Protein AF-A0A146JY58-F1 (afdb_monomer_lite)

pLDDT: mean 79.22, std 16.83, range [38.28, 98.5]

Structure (mmCIF, N/CA/C/O backbone):
data_AF-A0A146JY58-F1
#
_entry.id   AF-A0A146JY58-F1
#
loop_
_atom_site.group_PDB
_atom_site.id
_atom_site.type_symbol
_atom_site.label_atom_id
_atom_site.label_alt_id
_atom_site.label_comp_id
_atom_site.label_asym_id
_atom_site.label_entity_id
_atom_site.label_seq_id
_atom_site.pdbx_PDB_ins_code
_atom_site.Cartn_x
_atom_site.Cartn_y
_atom_site.Cartn_z
_atom_site.occupancy
_atom_site.B_iso_or_equiv
_atom_site.auth_seq_id
_atom_site.auth_comp_id
_atom_site.auth_asym_id
_atom_site.auth_atom_id
_atom_site.pdbx_PDB_model_num
ATOM 1 N N . ASP A 1 1 ? -94.773 45.693 -13.827 1.00 44.44 1 ASP A N 1
ATOM 2 C CA . ASP A 1 1 ? -94.274 45.614 -12.441 1.00 44.44 1 ASP A CA 1
ATOM 3 C C . ASP A 1 1 ? -94.270 44.189 -11.919 1.00 44.44 1 ASP A C 1
ATOM 5 O O . ASP A 1 1 ? -95.182 43.793 -11.214 1.00 44.44 1 ASP A O 1
ATOM 9 N N . GLN A 1 2 ? -93.271 43.406 -12.327 1.00 44.31 2 GLN A N 1
ATOM 10 C CA . GLN A 1 2 ? -92.837 42.152 -11.696 1.00 44.31 2 GLN A CA 1
ATOM 11 C C . GLN A 1 2 ? -91.691 41.611 -12.549 1.00 44.31 2 GLN A C 1
ATOM 13 O O . GLN A 1 2 ? -91.941 41.021 -13.589 1.00 44.31 2 GLN A O 1
ATOM 18 N N . LEU A 1 3 ? -90.455 41.908 -12.150 1.00 43.75 3 LEU A N 1
ATOM 19 C CA . LEU A 1 3 ? -89.209 41.258 -12.573 1.00 43.75 3 LEU A CA 1
ATOM 20 C C . LEU A 1 3 ? -88.100 41.892 -11.723 1.00 43.75 3 LEU A C 1
ATOM 22 O O . LEU A 1 3 ? -87.656 42.983 -12.044 1.00 43.75 3 LEU A O 1
ATOM 26 N N . HIS A 1 4 ? -87.756 41.271 -10.593 1.00 46.59 4 HIS A N 1
ATOM 27 C CA . HIS A 1 4 ? -86.446 41.340 -9.924 1.00 46.59 4 HIS A CA 1
ATOM 28 C C . HIS A 1 4 ? -86.522 40.521 -8.635 1.00 46.59 4 HIS A C 1
ATOM 30 O O . HIS A 1 4 ? -87.029 40.977 -7.613 1.00 46.59 4 HIS A O 1
ATOM 36 N N . GLY A 1 5 ? -86.026 39.293 -8.691 1.00 51.03 5 GLY A N 1
ATOM 37 C CA . GLY A 1 5 ? -85.921 38.439 -7.522 1.00 51.03 5 GLY A CA 1
ATOM 38 C C . GLY A 1 5 ? -85.323 37.109 -7.914 1.00 51.03 5 GLY A C 1
ATOM 39 O O . GLY A 1 5 ? -86.082 36.166 -8.010 1.00 51.03 5 GLY A O 1
ATOM 40 N N . ASP A 1 6 ? -84.017 37.086 -8.206 1.00 48.78 6 ASP A N 1
ATOM 41 C CA . ASP A 1 6 ? -83.200 35.858 -8.280 1.00 48.78 6 ASP A CA 1
ATOM 42 C C . ASP A 1 6 ? -81.675 36.146 -8.322 1.00 48.78 6 ASP A C 1
ATOM 44 O O . ASP A 1 6 ? -80.910 35.400 -8.917 1.00 48.78 6 ASP A O 1
ATOM 48 N N . GLU A 1 7 ? -81.177 37.212 -7.672 1.00 50.19 7 GLU A N 1
ATOM 49 C CA . GLU A 1 7 ? -79.716 37.488 -7.609 1.00 50.19 7 GLU A CA 1
ATOM 50 C C . GLU A 1 7 ? -79.102 37.432 -6.197 1.00 50.19 7 GLU A C 1
ATOM 52 O O . GLU A 1 7 ? -77.890 37.554 -6.042 1.00 50.19 7 GLU A O 1
ATOM 57 N N . TYR A 1 8 ? -79.887 37.180 -5.143 1.00 49.28 8 TYR A N 1
ATOM 58 C CA . TYR A 1 8 ? -79.372 37.223 -3.761 1.00 49.28 8 TYR A CA 1
ATOM 59 C C . TYR A 1 8 ? -79.071 35.863 -3.112 1.00 49.28 8 TYR A C 1
ATOM 61 O O . TYR A 1 8 ? -78.597 35.837 -1.976 1.00 49.28 8 TYR A O 1
ATOM 69 N N . PHE A 1 9 ? -79.282 34.735 -3.802 1.00 48.28 9 PHE A N 1
ATOM 70 C CA . PHE A 1 9 ? -79.070 33.403 -3.208 1.00 48.28 9 PHE A CA 1
ATOM 71 C C . PHE A 1 9 ? -77.721 32.735 -3.531 1.00 48.28 9 PHE A C 1
ATOM 73 O O . PHE A 1 9 ? -77.349 31.784 -2.843 1.00 48.28 9 PHE A O 1
ATOM 80 N N . GLU A 1 10 ? -76.938 33.237 -4.493 1.00 48.72 10 GLU A N 1
ATOM 81 C CA . GLU A 1 10 ? -75.640 32.625 -4.843 1.00 48.72 10 GLU A CA 1
ATOM 82 C C . GLU A 1 10 ? -74.443 33.152 -4.030 1.00 48.72 10 GLU A C 1
ATOM 84 O O . GLU A 1 10 ? -73.471 32.423 -3.820 1.00 48.72 10 GLU A O 1
ATOM 89 N N . TYR A 1 11 ? -74.508 34.365 -3.468 1.00 48.62 11 TYR A N 1
ATOM 90 C CA . TYR A 1 11 ? -73.375 34.917 -2.708 1.00 48.62 11 TYR A CA 1
ATOM 91 C C . TYR A 1 11 ? -73.192 34.290 -1.314 1.00 48.62 11 TYR A C 1
ATOM 93 O O . TYR A 1 11 ? -72.062 34.189 -0.828 1.00 48.62 11 TYR A O 1
ATOM 101 N N . SER A 1 12 ? -74.259 33.790 -0.676 1.00 48.06 12 SER A N 1
ATOM 102 C CA . SER A 1 12 ? -74.159 33.243 0.689 1.00 48.06 12 SER A CA 1
ATOM 103 C C . SER A 1 12 ? -73.599 31.814 0.745 1.00 48.06 12 SER A C 1
ATOM 105 O O . SER A 1 12 ? -73.141 31.374 1.804 1.00 48.06 12 SER A O 1
ATOM 107 N N . GLN A 1 13 ? -73.603 31.067 -0.367 1.00 49.31 13 GLN A N 1
ATOM 108 C CA . GLN A 1 13 ? -73.009 29.724 -0.409 1.00 49.31 13 GLN A CA 1
ATOM 109 C C . GLN A 1 13 ? -71.488 29.756 -0.634 1.00 49.31 13 GLN A C 1
ATOM 111 O O . GLN A 1 13 ? -70.775 28.894 -0.109 1.00 49.31 13 GLN A O 1
ATOM 116 N N . ILE A 1 14 ? -70.966 30.782 -1.317 1.00 51.94 14 ILE A N 1
ATOM 117 C CA . ILE A 1 14 ? -69.524 30.939 -1.572 1.00 51.94 14 ILE A CA 1
ATOM 118 C C . ILE A 1 14 ? -68.774 31.362 -0.294 1.00 51.94 14 ILE A C 1
ATOM 120 O O . ILE A 1 14 ? -67.699 30.826 -0.003 1.00 51.94 14 ILE A O 1
ATOM 124 N N . GLU A 1 15 ? -69.353 32.237 0.537 1.00 50.69 15 GLU A N 1
ATOM 125 C CA . GLU A 1 15 ? -68.749 32.618 1.828 1.00 50.69 15 GLU A CA 1
ATOM 126 C C . GLU A 1 15 ? -68.670 31.441 2.815 1.00 50.69 15 GLU A C 1
ATOM 128 O O . GLU A 1 15 ? -67.664 31.270 3.516 1.00 50.69 15 GLU A O 1
ATOM 133 N N . ASN A 1 16 ? -69.675 30.560 2.812 1.00 49.03 16 ASN A N 1
ATOM 134 C CA . ASN A 1 16 ? -69.720 29.408 3.715 1.00 49.03 16 ASN A CA 1
ATOM 135 C C . ASN A 1 16 ? -68.720 28.299 3.314 1.00 49.03 16 ASN A C 1
ATOM 137 O O . ASN A 1 16 ? -68.148 27.622 4.178 1.00 49.03 16 ASN A O 1
ATOM 141 N N . GLN A 1 17 ? -68.421 28.142 2.016 1.00 49.62 17 GLN A N 1
ATOM 142 C CA . GLN A 1 17 ? -67.325 27.273 1.560 1.00 49.62 17 GLN A CA 1
ATOM 143 C C . GLN A 1 17 ? -65.938 27.875 1.840 1.00 49.62 17 GLN A C 1
ATOM 145 O O . GLN A 1 17 ? -65.018 27.147 2.233 1.00 49.62 17 GLN A O 1
ATOM 150 N N . GLN A 1 18 ? -65.772 29.200 1.737 1.00 49.66 18 GLN A N 1
ATOM 151 C CA . GLN A 1 18 ? -64.504 29.845 2.092 1.00 49.66 18 GLN A CA 1
ATOM 152 C C . GLN A 1 18 ? -64.177 29.708 3.585 1.00 49.66 18 GLN A C 1
ATOM 154 O O . GLN A 1 18 ? -63.017 29.452 3.921 1.00 49.66 18 GLN A O 1
ATOM 159 N N . GLN A 1 19 ? -65.166 29.779 4.483 1.00 52.47 19 GLN A N 1
ATOM 160 C CA . GLN A 1 19 ? -64.950 29.594 5.924 1.00 52.47 19 GLN A CA 1
ATOM 161 C C . GLN A 1 19 ? -64.534 28.163 6.302 1.00 52.47 19 GLN A C 1
ATOM 163 O O . GLN A 1 19 ? -63.635 28.002 7.129 1.00 52.47 19 GLN A O 1
ATOM 168 N N . LYS A 1 20 ? -65.085 27.129 5.649 1.00 52.91 20 LYS A N 1
ATOM 169 C CA . LYS A 1 20 ? -64.669 25.728 5.871 1.00 52.91 20 LYS A CA 1
ATOM 170 C C . LYS A 1 20 ? -63.278 25.405 5.312 1.00 52.91 20 LYS A C 1
ATOM 172 O O . LYS A 1 20 ? -62.605 24.520 5.835 1.00 52.91 20 LYS A O 1
ATOM 177 N N . SER A 1 21 ? -62.806 26.140 4.301 1.00 51.81 21 SER A N 1
ATOM 178 C CA . SER A 1 21 ? -61.469 25.937 3.714 1.00 51.81 21 SER A CA 1
ATOM 179 C C . SER A 1 21 ? -60.322 26.590 4.501 1.00 51.81 21 SER A C 1
ATOM 181 O O . SER A 1 21 ? -59.170 26.188 4.343 1.00 51.81 21 SER A O 1
ATOM 183 N N . LYS A 1 22 ? -60.607 27.569 5.375 1.00 59.62 22 LYS A N 1
ATOM 184 C CA . LYS A 1 22 ? -59.596 28.257 6.202 1.00 59.62 22 LYS A CA 1
ATOM 185 C C . LYS A 1 22 ? -58.781 27.320 7.108 1.00 59.62 22 LYS A C 1
ATOM 187 O O . LYS A 1 22 ? -57.556 27.419 7.055 1.00 59.62 22 LYS A O 1
ATOM 192 N N . PRO A 1 23 ? -59.376 26.397 7.893 1.00 64.19 23 PRO A N 1
ATOM 193 C CA . PRO A 1 23 ? -58.592 25.480 8.723 1.00 64.19 23 PRO A CA 1
ATOM 194 C C . PRO A 1 23 ? -57.731 24.530 7.883 1.00 64.19 23 PRO A C 1
ATOM 196 O O . PRO A 1 23 ? -56.581 24.286 8.237 1.00 64.19 23 PRO A O 1
ATOM 199 N N . LEU A 1 24 ? -58.235 24.070 6.731 1.00 59.94 24 LEU A N 1
ATOM 200 C CA . LEU A 1 24 ? -57.477 23.211 5.821 1.00 59.94 24 LEU A CA 1
ATOM 201 C C . LEU A 1 24 ? -56.298 23.959 5.179 1.00 59.94 24 LEU A C 1
ATOM 203 O O . LEU A 1 24 ? -55.191 23.434 5.136 1.00 59.94 24 LEU A O 1
ATOM 207 N N . ARG A 1 25 ? -56.495 25.213 4.750 1.00 64.69 25 ARG A N 1
ATOM 208 C CA . ARG A 1 25 ? -55.417 26.070 4.226 1.00 64.69 25 ARG A CA 1
ATOM 209 C C . ARG A 1 25 ? -54.372 26.387 5.297 1.00 64.69 25 ARG A C 1
ATOM 211 O O . ARG A 1 25 ? -53.185 26.298 5.012 1.00 64.69 25 ARG A O 1
ATOM 218 N N . CYS A 1 26 ? -54.789 26.675 6.533 1.00 64.56 26 CYS A N 1
ATOM 219 C CA . CYS A 1 26 ? -53.866 26.844 7.659 1.00 64.56 26 CYS A CA 1
ATOM 220 C C . CYS A 1 26 ? -53.062 25.570 7.934 1.00 64.56 26 CYS A C 1
ATOM 222 O O . CYS A 1 26 ? -51.853 25.650 8.131 1.00 64.56 26 CYS A O 1
ATOM 224 N N . LEU A 1 27 ? -53.706 24.401 7.913 1.00 59.81 27 LEU A N 1
ATOM 225 C CA . LEU A 1 27 ? -53.034 23.121 8.116 1.00 59.81 27 LEU A CA 1
ATOM 226 C C . LEU A 1 27 ? -52.027 22.827 6.996 1.00 59.81 27 LEU A C 1
ATOM 228 O O . LEU A 1 27 ? -50.900 22.442 7.290 1.00 59.81 27 LEU A O 1
ATOM 232 N N . ILE A 1 28 ? -52.391 23.078 5.735 1.00 68.69 28 ILE A N 1
ATOM 233 C CA . ILE A 1 28 ? -51.492 22.927 4.581 1.00 68.69 28 ILE A CA 1
ATOM 234 C C . ILE A 1 28 ? -50.301 23.885 4.695 1.00 68.69 28 ILE A C 1
ATOM 236 O O . ILE A 1 28 ? -49.163 23.451 4.548 1.00 68.69 28 ILE A O 1
ATOM 240 N N . CYS A 1 29 ? -50.523 25.160 5.027 1.00 66.69 29 CYS A N 1
ATOM 241 C CA . CYS A 1 29 ? -49.436 26.119 5.238 1.00 66.69 29 CYS A CA 1
ATOM 242 C C . CYS A 1 29 ? -48.522 25.717 6.404 1.00 66.69 29 CYS A C 1
ATOM 244 O O . CYS A 1 29 ? -47.306 25.843 6.283 1.00 66.69 29 CYS A O 1
ATOM 246 N N . MET A 1 30 ? -49.072 25.189 7.504 1.00 64.56 30 MET A N 1
ATOM 247 C CA . MET A 1 30 ? -48.270 24.670 8.618 1.00 64.56 30 MET A CA 1
ATOM 248 C C . MET A 1 30 ? -47.464 23.432 8.218 1.00 64.56 30 MET A C 1
ATOM 250 O O . MET A 1 30 ? -46.293 23.343 8.571 1.00 64.56 30 MET A O 1
ATOM 254 N N . CYS A 1 31 ? -48.043 22.510 7.444 1.00 60.72 31 CYS A N 1
ATOM 255 C CA . CYS A 1 31 ? -47.332 21.331 6.948 1.00 60.72 31 CYS A CA 1
ATOM 256 C C . CYS A 1 31 ? -46.215 21.717 5.973 1.00 60.72 31 CYS A C 1
ATOM 258 O O . CYS A 1 31 ? -45.109 21.200 6.083 1.00 60.72 31 CYS A O 1
ATOM 260 N N . LEU A 1 32 ? -46.463 22.660 5.060 1.00 61.41 32 LEU A N 1
ATOM 261 C CA . LEU A 1 32 ? -45.450 23.157 4.126 1.00 61.41 32 LEU A CA 1
ATOM 262 C C . LEU A 1 32 ? -44.326 23.904 4.848 1.00 61.41 32 LEU A C 1
ATOM 264 O O . LEU A 1 32 ? -43.158 23.666 4.553 1.00 61.41 32 LEU A O 1
ATOM 268 N N . ALA A 1 33 ? -44.655 24.741 5.835 1.00 61.59 33 ALA A N 1
ATOM 269 C CA . ALA A 1 33 ? -43.658 25.391 6.679 1.00 61.59 33 ALA A CA 1
ATOM 270 C C . ALA A 1 33 ? -42.841 24.359 7.470 1.00 61.59 33 ALA A C 1
ATOM 272 O O . ALA A 1 33 ? -41.623 24.468 7.549 1.00 61.59 33 ALA A O 1
ATOM 273 N N . PHE A 1 34 ? -43.484 23.317 8.003 1.00 59.19 34 PHE A N 1
ATOM 274 C CA . PHE A 1 34 ? -42.806 22.235 8.712 1.00 59.19 34 PHE A CA 1
ATOM 275 C C . PHE A 1 34 ? -41.886 21.423 7.789 1.00 59.19 34 PHE A C 1
ATOM 277 O O . PHE A 1 34 ? -40.746 21.158 8.157 1.00 59.19 34 PHE A O 1
ATOM 284 N N . ILE A 1 35 ? -42.322 21.104 6.566 1.00 62.03 35 ILE A N 1
ATOM 285 C CA . ILE A 1 35 ? -41.495 20.435 5.550 1.00 62.03 35 ILE A CA 1
ATOM 286 C C . ILE A 1 35 ? -40.316 21.319 5.144 1.00 62.03 35 ILE A C 1
ATOM 288 O O . ILE A 1 35 ? -39.202 20.816 5.039 1.00 62.03 35 ILE A O 1
ATOM 292 N N . GLN A 1 36 ? -40.515 22.625 4.953 1.00 60.16 36 GLN A N 1
ATOM 293 C CA . GLN A 1 36 ? -39.427 23.558 4.649 1.00 60.16 36 GLN A CA 1
ATOM 294 C C . GLN A 1 36 ? -38.443 23.684 5.811 1.00 60.16 36 GLN A C 1
ATOM 296 O O . GLN A 1 36 ? -37.241 23.698 5.575 1.00 60.16 36 GLN A O 1
ATOM 301 N N . ILE A 1 37 ? -38.925 23.708 7.055 1.00 62.22 37 ILE A N 1
ATOM 302 C CA . ILE A 1 37 ? -38.080 23.708 8.252 1.00 62.22 37 ILE A CA 1
ATOM 303 C C . ILE A 1 37 ? -37.283 22.404 8.330 1.00 62.22 37 ILE A C 1
ATOM 305 O O . ILE A 1 37 ? -36.068 22.457 8.485 1.00 62.22 37 ILE A O 1
ATOM 309 N N . ILE A 1 38 ? -37.920 21.242 8.158 1.00 58.25 38 ILE A N 1
ATOM 310 C CA . ILE A 1 38 ? -37.228 19.945 8.137 1.00 58.25 38 ILE A CA 1
ATOM 311 C C . ILE A 1 38 ? -36.223 19.880 6.990 1.00 58.25 38 ILE A C 1
ATOM 313 O O . ILE A 1 38 ? -35.111 19.422 7.205 1.00 58.25 38 ILE A O 1
ATOM 317 N N . SER A 1 39 ? -36.571 20.362 5.798 1.00 55.59 39 SER A N 1
ATOM 318 C CA . SER A 1 39 ? -35.678 20.358 4.631 1.00 55.59 39 SER A CA 1
ATOM 319 C C . SER A 1 39 ? -34.509 21.321 4.821 1.00 55.59 39 SER A C 1
ATOM 321 O O . SER A 1 39 ? -33.384 21.004 4.456 1.00 55.59 39 SER A O 1
ATOM 323 N N . PHE A 1 40 ? -34.741 22.472 5.453 1.00 57.53 40 PHE A N 1
ATOM 324 C CA . PHE A 1 40 ? -33.701 23.423 5.829 1.00 57.53 40 PHE A CA 1
ATOM 325 C C . PHE A 1 40 ? -32.785 22.853 6.914 1.00 57.53 40 PHE A C 1
ATOM 327 O O . PHE A 1 40 ? -31.573 22.992 6.805 1.00 57.53 40 PHE A O 1
ATOM 334 N N . PHE A 1 41 ? -33.328 22.159 7.920 1.00 53.09 41 PHE A N 1
ATOM 335 C CA . PHE A 1 41 ? -32.533 21.448 8.924 1.00 53.09 41 PHE A CA 1
ATOM 336 C C . PHE A 1 41 ? -31.819 20.227 8.346 1.00 53.09 41 PHE A C 1
ATOM 338 O O . PHE A 1 41 ? -30.706 19.948 8.766 1.00 53.09 41 PHE A O 1
ATOM 345 N N . GLY A 1 42 ? -32.415 19.535 7.377 1.00 53.88 42 GLY A N 1
ATOM 346 C CA . GLY A 1 42 ? -31.822 18.424 6.638 1.00 53.88 42 GLY A CA 1
ATOM 347 C C . GLY A 1 42 ? -30.651 18.896 5.787 1.00 53.88 42 GLY A C 1
ATOM 348 O O . GLY A 1 42 ? -29.557 18.368 5.932 1.00 53.88 42 GLY A O 1
ATOM 349 N N . MET A 1 43 ? -30.831 19.973 5.015 1.00 52.81 43 MET A N 1
ATOM 350 C CA . MET A 1 43 ? -29.738 20.644 4.309 1.00 52.81 43 MET A CA 1
ATOM 351 C C . MET A 1 43 ? -28.707 21.205 5.277 1.00 52.81 43 MET A C 1
ATOM 353 O O . MET A 1 43 ? -27.524 21.070 5.015 1.00 52.81 43 MET A O 1
ATOM 357 N N . LEU A 1 44 ? -29.092 21.818 6.398 1.00 51.56 44 LEU A N 1
ATOM 358 C CA . LEU A 1 44 ? -28.130 22.267 7.403 1.00 51.56 44 LEU A CA 1
ATOM 359 C C . LEU A 1 44 ? -27.395 21.087 8.015 1.00 51.56 44 LEU A C 1
ATOM 361 O O . LEU A 1 44 ? -26.218 21.237 8.276 1.00 51.56 44 LEU A O 1
ATOM 365 N N . LEU A 1 45 ? -28.023 19.936 8.231 1.00 51.94 45 LEU A N 1
ATOM 366 C CA . LEU A 1 45 ? -27.368 18.735 8.738 1.00 51.94 45 LEU A CA 1
ATOM 367 C C . LEU A 1 45 ? -26.433 18.141 7.695 1.00 51.94 45 LEU A C 1
ATOM 369 O O . LEU A 1 45 ? -25.299 17.869 8.043 1.00 51.94 45 LEU A O 1
ATOM 373 N N . GLU A 1 46 ? -26.836 18.008 6.434 1.00 46.16 46 GLU A N 1
ATOM 374 C CA . GLU A 1 46 ? -25.966 17.535 5.351 1.00 46.16 46 GLU A CA 1
ATOM 375 C C . GLU A 1 46 ? -24.834 18.511 5.063 1.00 46.16 46 GLU A C 1
ATOM 377 O O . GLU A 1 46 ? -23.685 18.101 4.952 1.00 46.16 46 GLU A O 1
ATOM 382 N N . THR A 1 47 ? -25.125 19.807 4.997 1.00 46.78 47 THR A N 1
ATOM 383 C CA . THR A 1 47 ? -24.128 20.852 4.760 1.00 46.78 47 THR A CA 1
ATOM 384 C C . THR A 1 47 ? -23.228 20.969 5.979 1.00 46.78 47 THR A C 1
ATOM 386 O O . THR A 1 47 ? -22.024 20.989 5.809 1.00 46.78 47 THR A O 1
ATOM 389 N N . SER A 1 48 ? -23.754 20.942 7.208 1.00 46.12 48 SER A N 1
ATOM 390 C CA . SER A 1 48 ? -22.941 20.928 8.434 1.00 46.12 48 SER A CA 1
ATOM 391 C C . SER A 1 48 ? -22.173 19.632 8.579 1.00 46.12 48 SER A C 1
ATOM 393 O O . SER A 1 48 ? -21.076 19.693 9.088 1.00 46.12 48 SER A O 1
ATOM 395 N N . PHE A 1 49 ? -22.676 18.484 8.131 1.00 44.78 49 PHE A N 1
ATOM 396 C CA . PHE A 1 49 ? -21.959 17.209 8.149 1.00 44.78 49 PHE A CA 1
ATOM 397 C C . PHE A 1 49 ? -20.849 17.215 7.099 1.00 44.78 49 PHE A C 1
ATOM 399 O O . PHE A 1 49 ? -19.713 16.889 7.411 1.00 44.78 49 PHE A O 1
ATOM 406 N N . THR A 1 50 ? -21.130 17.705 5.895 1.00 42.59 50 THR A N 1
ATOM 407 C CA . THR A 1 50 ? -20.147 17.905 4.822 1.00 42.59 50 THR A CA 1
ATOM 408 C C . THR A 1 50 ? -19.081 18.915 5.250 1.00 42.59 50 THR A C 1
ATOM 410 O O . THR A 1 50 ? -17.894 18.661 5.098 1.00 42.59 50 THR A O 1
ATOM 413 N N . ILE A 1 51 ? -19.477 20.016 5.888 1.00 40.97 51 ILE A N 1
ATOM 414 C CA . ILE A 1 51 ? -18.606 21.069 6.422 1.00 40.97 51 ILE A CA 1
ATOM 415 C C . ILE A 1 51 ? -17.834 20.602 7.676 1.00 40.97 51 ILE A C 1
ATOM 417 O O . ILE A 1 51 ? -16.659 20.936 7.823 1.00 40.97 51 ILE A O 1
ATOM 421 N N . PHE A 1 52 ? -18.449 19.809 8.557 1.00 41.41 52 PHE A N 1
ATOM 422 C CA . PHE A 1 52 ? -17.841 19.176 9.740 1.00 41.41 52 PHE A CA 1
ATOM 423 C C . PHE A 1 52 ? -16.802 18.135 9.331 1.00 41.41 52 PHE A C 1
ATOM 425 O O . PHE A 1 52 ? -15.759 18.021 9.969 1.00 41.41 52 PHE A O 1
ATOM 432 N N . MET A 1 53 ? -17.057 17.428 8.230 1.00 42.59 53 MET A N 1
ATOM 433 C CA . MET A 1 53 ? -16.102 16.526 7.594 1.00 42.59 53 MET A CA 1
ATOM 434 C C . MET A 1 53 ? -14.990 17.286 6.850 1.00 42.59 53 MET A C 1
ATOM 436 O O . MET A 1 53 ? -13.889 16.756 6.738 1.00 42.59 53 MET A O 1
ATOM 440 N N . TYR A 1 54 ? -15.237 18.521 6.386 1.00 40.81 54 TYR A N 1
ATOM 441 C CA . TYR A 1 54 ? -14.263 19.307 5.613 1.00 40.81 54 TYR A CA 1
ATOM 442 C C . TYR A 1 54 ? -13.372 20.255 6.421 1.00 40.81 54 TYR A C 1
ATOM 444 O O . TYR A 1 54 ? -12.308 20.618 5.929 1.00 40.81 54 TYR A O 1
ATOM 452 N N . ASN A 1 55 ? -13.756 20.712 7.617 1.00 40.62 55 ASN A N 1
ATOM 453 C CA . ASN A 1 55 ? -12.982 21.746 8.309 1.00 40.62 55 ASN A CA 1
ATOM 454 C C . ASN A 1 55 ? -13.045 21.643 9.837 1.00 40.62 55 ASN A C 1
ATOM 456 O O . ASN A 1 55 ? -14.030 22.016 10.472 1.00 40.62 55 ASN A O 1
ATOM 460 N N . ALA A 1 56 ? -11.906 21.312 10.447 1.00 38.28 56 ALA A N 1
ATOM 461 C CA . ALA A 1 56 ? -11.636 21.415 11.885 1.00 38.28 56 ALA A CA 1
ATOM 462 C C . ALA A 1 56 ? -11.634 22.866 12.441 1.00 38.28 56 ALA A C 1
ATOM 464 O O . ALA A 1 56 ? -11.105 23.118 13.520 1.00 38.28 56 ALA A O 1
ATOM 465 N N . ARG A 1 57 ? -12.224 23.846 11.739 1.00 40.84 57 ARG A N 1
ATOM 466 C CA . ARG A 1 57 ? -12.240 25.277 12.112 1.00 40.84 57 ARG A CA 1
ATOM 467 C C . ARG A 1 57 ? -13.543 25.740 12.780 1.00 40.84 57 ARG A C 1
ATOM 469 O O . ARG A 1 57 ? -13.822 26.937 12.841 1.00 40.84 57 ARG A O 1
ATOM 476 N N . TYR A 1 58 ? -14.340 24.820 13.327 1.00 45.12 58 TYR A N 1
ATOM 477 C CA . TYR A 1 58 ? -15.676 25.124 13.851 1.00 45.12 58 TYR A CA 1
ATOM 478 C C . TYR A 1 58 ? -15.785 25.458 15.337 1.00 45.12 58 TYR A C 1
ATOM 480 O O . TYR A 1 58 ? -16.679 25.000 16.041 1.00 45.12 58 TYR A O 1
ATOM 488 N N . ILE A 1 59 ? -14.951 26.405 15.762 1.00 46.31 59 ILE A N 1
ATOM 489 C CA . ILE A 1 59 ? -15.252 27.257 16.918 1.00 46.31 59 ILE A CA 1
ATOM 490 C C . ILE A 1 59 ? -16.227 28.395 16.523 1.00 46.31 59 ILE A C 1
ATOM 492 O O . ILE A 1 59 ? -16.803 29.013 17.405 1.00 46.31 59 ILE A O 1
ATOM 496 N N . HIS A 1 60 ? -16.513 28.634 15.226 1.00 41.38 60 HIS A N 1
ATOM 497 C CA . HIS A 1 60 ? -17.266 29.822 14.764 1.00 41.38 60 HIS A CA 1
ATOM 498 C C . HIS A 1 60 ? -18.738 29.625 14.299 1.00 41.38 60 HIS A C 1
ATOM 500 O O . HIS A 1 60 ? -19.499 30.585 14.386 1.00 41.38 60 HIS A O 1
ATOM 506 N N . ILE A 1 61 ? -19.205 28.427 13.889 1.00 52.06 61 ILE A N 1
ATOM 507 C CA . ILE A 1 61 ? -20.642 28.195 13.538 1.00 52.06 61 ILE A CA 1
ATOM 508 C C . ILE A 1 61 ? -21.512 28.230 14.782 1.00 52.06 61 ILE A C 1
ATOM 510 O O . ILE A 1 61 ? -22.614 28.759 14.730 1.00 52.06 61 ILE A O 1
ATOM 514 N N . VAL A 1 62 ? -21.035 27.676 15.899 1.00 53.00 62 VAL A N 1
ATOM 515 C CA . VAL A 1 62 ? -21.817 27.650 17.139 1.00 53.00 62 VAL A CA 1
ATOM 516 C C . VAL A 1 62 ? -22.066 29.085 17.632 1.00 53.00 62 VAL A C 1
ATOM 518 O O . VAL A 1 62 ? -23.228 29.418 17.852 1.00 53.00 62 VAL A O 1
ATOM 521 N N . PRO A 1 63 ? -21.064 29.989 17.677 1.00 53.16 63 PRO A N 1
ATOM 522 C CA . PRO A 1 63 ? -21.292 31.415 17.895 1.00 53.16 63 PRO A CA 1
ATOM 523 C C . PRO A 1 63 ? -22.160 32.092 16.838 1.00 53.16 63 PRO A C 1
ATOM 525 O O . PRO A 1 63 ? -22.932 32.958 17.215 1.00 53.16 63 PRO A O 1
ATOM 528 N N . LEU A 1 64 ? -22.077 31.732 15.550 1.00 55.09 64 LEU A N 1
ATOM 529 C CA . LEU A 1 64 ? -22.909 32.336 14.500 1.00 55.09 64 LEU A CA 1
ATOM 530 C C . LEU A 1 64 ? -24.383 31.924 14.628 1.00 55.09 64 LEU A C 1
ATOM 532 O O . LEU A 1 64 ? -25.261 32.770 14.511 1.00 55.09 64 LEU A O 1
ATOM 536 N N . LEU A 1 65 ? -24.665 30.653 14.930 1.00 60.44 65 LEU A N 1
ATOM 537 C CA . LEU A 1 65 ? -26.011 30.176 15.254 1.00 60.44 65 LEU A CA 1
ATOM 538 C C . LEU A 1 65 ? -26.507 30.845 16.537 1.00 60.44 65 LEU A C 1
ATOM 540 O O . LEU A 1 65 ? -27.599 31.396 16.542 1.00 60.44 65 LEU A O 1
ATOM 544 N N . ILE A 1 66 ? -25.685 30.910 17.589 1.00 60.97 66 ILE A N 1
ATOM 545 C CA . ILE A 1 66 ? -26.017 31.674 18.800 1.00 60.97 66 ILE A CA 1
ATOM 546 C C . ILE A 1 66 ? -26.258 33.151 18.456 1.00 60.97 66 ILE A C 1
ATOM 548 O O . ILE A 1 66 ? -27.196 33.738 18.972 1.00 60.97 66 ILE A O 1
ATOM 552 N N . TYR A 1 67 ? -25.487 33.754 17.552 1.00 59.66 67 TYR A N 1
ATOM 553 C CA . TYR A 1 67 ? -25.615 35.158 17.168 1.00 59.66 67 TYR A CA 1
ATOM 554 C C . TYR A 1 67 ? -26.890 35.425 16.361 1.00 59.66 67 TYR A C 1
ATOM 556 O O . TYR A 1 67 ? -27.638 36.343 16.678 1.00 59.66 67 TYR A O 1
ATOM 564 N N . VAL A 1 68 ? -27.206 34.593 15.368 1.00 61.00 68 VAL A N 1
ATOM 565 C CA . VAL A 1 68 ? -28.454 34.684 14.592 1.00 61.00 68 VAL A CA 1
ATOM 566 C C . VAL A 1 68 ? -29.672 34.483 15.502 1.00 61.00 68 VAL A C 1
ATOM 568 O O . VAL A 1 68 ? -30.650 35.223 15.392 1.00 61.00 68 VAL A O 1
ATOM 571 N N . PHE A 1 69 ? -29.595 33.554 16.460 1.00 61.03 69 PHE A N 1
ATOM 572 C CA . PHE A 1 69 ? -30.674 33.294 17.416 1.00 61.03 69 PHE A CA 1
ATOM 573 C C . PHE A 1 69 ? -30.806 34.375 18.504 1.00 61.03 69 PHE A C 1
ATOM 575 O O . PHE A 1 69 ? -31.926 34.747 18.856 1.00 61.03 69 PHE A O 1
ATOM 582 N N . CYS A 1 70 ? -29.697 34.902 19.028 1.00 57.22 70 CYS A N 1
ATOM 583 C CA . CYS A 1 70 ? -29.695 35.904 20.100 1.00 57.22 70 CYS A CA 1
ATOM 584 C C . CYS A 1 70 ? -29.872 37.339 19.586 1.00 57.22 70 CYS A C 1
ATOM 586 O O . CYS A 1 70 ? -30.488 38.143 20.281 1.00 57.22 70 CYS A O 1
ATOM 588 N N . PHE A 1 71 ? -29.361 37.663 18.393 1.00 55.97 71 PHE A N 1
ATOM 589 C CA . PHE A 1 71 ? -29.269 39.035 17.871 1.00 55.97 71 PHE A CA 1
ATOM 590 C C . PHE A 1 71 ? -29.976 39.259 16.526 1.00 55.97 71 PHE A C 1
ATOM 592 O O . PHE A 1 71 ? -30.441 40.370 16.287 1.00 55.97 71 PHE A O 1
ATOM 599 N N . GLY A 1 72 ? -30.151 38.234 15.682 1.00 55.41 72 GLY A N 1
ATOM 600 C CA . GLY A 1 72 ? -30.915 38.353 14.426 1.00 55.41 72 GLY A CA 1
ATOM 601 C C . GLY A 1 72 ? -32.436 38.333 14.624 1.00 55.41 72 GLY A C 1
ATOM 602 O O . GLY A 1 72 ? -33.173 39.075 13.977 1.00 55.41 72 GLY A O 1
ATOM 603 N N . PHE A 1 73 ? -32.923 37.529 15.572 1.00 54.19 73 PHE A N 1
ATOM 604 C CA . PHE A 1 73 ? -34.355 37.421 15.869 1.00 54.19 73 PHE A CA 1
ATOM 605 C C . PHE A 1 73 ? -34.995 38.649 16.556 1.00 54.19 73 PHE A C 1
ATOM 607 O O . PHE A 1 73 ? -36.164 38.909 16.272 1.00 54.19 73 PHE A O 1
ATOM 614 N N . PRO A 1 74 ? -34.293 39.441 17.400 1.00 52.03 74 PRO A N 1
ATOM 615 C CA . PRO A 1 74 ? -34.771 40.715 17.950 1.00 52.03 74 PRO A CA 1
ATOM 616 C C . PRO A 1 74 ? -35.372 41.713 16.970 1.00 52.03 74 PRO A C 1
ATOM 618 O O . PRO A 1 74 ? -36.296 42.431 17.340 1.00 52.03 74 PRO A O 1
ATOM 621 N N . PHE A 1 75 ? -34.953 41.713 15.706 1.00 51.09 75 PHE A N 1
ATOM 622 C CA . PHE A 1 75 ? -35.547 42.608 14.712 1.00 51.09 75 PHE A CA 1
ATOM 623 C C . PHE A 1 75 ? -36.971 42.192 14.289 1.00 51.09 75 PHE A C 1
ATOM 625 O O . PHE A 1 75 ? -37.766 43.032 13.880 1.00 51.09 75 PHE A O 1
ATOM 632 N N . TYR A 1 76 ? -37.335 40.917 14.464 1.00 50.22 76 TYR A N 1
ATOM 633 C CA . TYR A 1 76 ? -38.683 40.383 14.213 1.00 50.22 76 TYR A CA 1
ATOM 634 C C . TYR A 1 76 ? -39.569 40.372 15.482 1.00 50.22 76 TYR A C 1
ATOM 636 O O . TYR A 1 76 ? -40.737 39.977 15.435 1.00 50.22 76 TYR A O 1
ATOM 644 N N . GLN A 1 77 ? -39.030 40.788 16.641 1.00 47.97 77 GLN A N 1
ATOM 645 C CA . GLN A 1 77 ? -39.645 40.600 17.967 1.00 47.97 77 GLN A CA 1
ATOM 646 C C . GLN A 1 77 ? -40.790 41.560 18.304 1.00 47.97 77 GLN A C 1
ATOM 648 O O . GLN A 1 77 ? -41.499 41.316 19.279 1.00 47.97 77 GLN A O 1
ATOM 653 N N . HIS A 1 78 ? -41.032 42.614 17.523 1.00 51.53 78 HIS A N 1
ATOM 654 C CA . HIS A 1 78 ? -41.959 43.663 17.956 1.00 51.53 78 HIS A CA 1
ATOM 655 C C . HIS A 1 78 ? -43.437 43.482 17.562 1.00 51.53 78 HIS A C 1
ATOM 657 O O . HIS A 1 78 ? -44.253 44.303 17.975 1.00 51.53 78 HIS A O 1
ATOM 663 N N . GLN A 1 79 ? -43.822 42.431 16.820 1.00 53.28 79 GLN A N 1
ATOM 664 C CA . GLN A 1 79 ? -45.170 42.369 16.215 1.00 53.28 79 GLN A CA 1
ATOM 665 C C . GLN A 1 79 ? -46.057 41.151 16.544 1.00 53.28 79 GLN A C 1
ATOM 667 O O . GLN A 1 79 ? -47.191 41.110 16.072 1.00 53.28 79 GLN A O 1
ATOM 672 N N . THR A 1 80 ? -45.647 40.173 17.367 1.00 55.56 80 THR A N 1
ATOM 673 C CA . THR A 1 80 ? -46.487 38.970 17.595 1.00 55.56 80 THR A CA 1
ATOM 674 C C . THR A 1 80 ? -46.780 38.660 19.070 1.00 55.56 80 THR A C 1
ATOM 676 O O . THR A 1 80 ? -45.881 38.543 19.901 1.00 55.56 80 THR A O 1
ATOM 679 N N . LYS A 1 81 ? -48.068 38.440 19.403 1.00 61.12 81 LYS A N 1
ATOM 680 C CA . LYS A 1 81 ? -48.545 38.021 20.746 1.00 61.12 81 LYS A CA 1
ATOM 681 C C . LYS A 1 81 ? -47.952 36.683 21.228 1.00 61.12 81 LYS A C 1
ATOM 683 O O . LYS A 1 81 ? -47.974 36.400 22.421 1.00 61.12 81 LYS A O 1
ATOM 688 N N . ASN A 1 82 ? -47.377 35.888 20.323 1.00 63.94 82 ASN A N 1
ATOM 689 C CA . ASN A 1 82 ? -46.829 34.556 20.599 1.00 63.94 82 ASN A CA 1
ATOM 690 C C . ASN A 1 82 ? -45.314 34.548 20.871 1.00 63.94 82 ASN A C 1
ATOM 692 O O . ASN A 1 82 ? -44.705 33.480 20.927 1.00 63.94 82 ASN A O 1
ATOM 696 N N . TYR A 1 83 ? -44.697 35.716 21.080 1.00 63.53 83 TYR A N 1
ATOM 697 C CA . TYR A 1 83 ? -43.252 35.862 21.286 1.00 63.53 83 TYR A CA 1
ATOM 698 C C . TYR A 1 83 ? -42.671 34.925 22.358 1.00 63.53 83 TYR A C 1
ATOM 700 O O . TYR A 1 83 ? -41.638 34.294 22.130 1.00 63.53 83 TYR A O 1
ATOM 708 N N . LYS A 1 84 ? -43.349 34.772 23.506 1.00 70.44 84 LYS A N 1
ATOM 709 C CA . LYS A 1 84 ? -42.895 33.865 24.576 1.00 70.44 84 LYS A CA 1
ATOM 710 C C . LYS A 1 84 ? -42.813 32.413 24.094 1.00 70.44 84 LYS A C 1
ATOM 712 O O . LYS A 1 84 ? -41.834 31.740 24.385 1.00 70.44 84 LYS A O 1
ATOM 717 N N . ILE A 1 85 ? -43.801 31.957 23.323 1.00 69.44 85 ILE A N 1
ATOM 718 C CA . ILE A 1 85 ? -43.864 30.584 22.802 1.00 69.44 85 ILE A CA 1
ATOM 719 C C . ILE A 1 85 ? -42.756 30.355 21.768 1.00 69.44 85 ILE A C 1
ATOM 721 O O . ILE A 1 85 ? -42.050 29.351 21.841 1.00 69.44 85 ILE A O 1
ATOM 725 N N . ILE A 1 86 ? -42.551 31.304 20.846 1.00 65.50 86 ILE A N 1
ATOM 726 C CA . ILE A 1 86 ? -41.509 31.212 19.810 1.00 65.50 86 ILE A CA 1
ATOM 727 C C . ILE A 1 86 ? -40.114 31.211 20.449 1.00 65.50 86 ILE A C 1
ATOM 729 O O . ILE A 1 86 ? -39.305 30.336 20.150 1.00 65.50 86 ILE A O 1
ATOM 733 N N . LYS A 1 87 ? -39.846 32.129 21.387 1.00 69.75 87 LYS A N 1
ATOM 734 C CA . LYS A 1 87 ? -38.569 32.194 22.111 1.00 69.75 87 LYS A CA 1
ATOM 735 C C . LYS A 1 87 ? -38.274 30.895 22.863 1.00 69.75 87 LYS A C 1
ATOM 737 O O . LYS A 1 87 ? -37.177 30.360 22.736 1.00 69.75 87 LYS A O 1
ATOM 742 N N . THR A 1 88 ? -39.247 30.371 23.611 1.00 71.50 88 THR A N 1
ATOM 743 C CA . THR A 1 88 ? -39.086 29.103 24.338 1.00 71.50 88 THR A CA 1
ATOM 744 C C . THR A 1 88 ? -38.840 27.936 23.383 1.00 71.50 88 THR A C 1
ATOM 746 O O . THR A 1 88 ? -37.959 27.121 23.642 1.00 71.50 88 THR A O 1
ATOM 749 N N . SER A 1 89 ? -39.547 27.886 22.250 1.00 68.81 89 SER A N 1
ATOM 750 C CA . SER A 1 89 ? -39.367 26.833 21.240 1.00 68.81 89 SER A CA 1
ATOM 751 C C . SER A 1 89 ? -37.961 26.859 20.635 1.00 68.81 89 SER A C 1
ATOM 753 O O . SER A 1 89 ? -37.325 25.818 20.517 1.00 68.81 89 SER A O 1
ATOM 755 N N . LEU A 1 90 ? -37.433 28.042 20.311 1.00 68.44 90 LEU A N 1
ATOM 756 C CA . LEU A 1 90 ? -36.083 28.188 19.758 1.00 68.44 90 LEU A CA 1
ATOM 757 C C . LEU A 1 90 ? -34.992 27.811 20.769 1.00 68.44 90 LEU A C 1
ATOM 759 O O . LEU A 1 90 ? -34.037 27.129 20.401 1.00 68.44 90 LEU A O 1
ATOM 763 N N . ILE A 1 91 ? -35.147 28.198 22.041 1.00 75.50 91 ILE A N 1
ATOM 764 C CA . ILE A 1 91 ? -34.241 27.769 23.120 1.00 75.50 91 ILE A CA 1
ATOM 765 C C . ILE A 1 91 ? -34.256 26.242 23.243 1.00 75.50 91 ILE A C 1
ATOM 767 O O . ILE A 1 91 ? -33.195 25.628 23.333 1.00 75.50 91 ILE A O 1
ATOM 771 N N . LEU A 1 92 ? -35.441 25.625 23.203 1.00 72.75 92 LEU A N 1
ATOM 772 C CA . LEU A 1 92 ? -35.582 24.175 23.293 1.00 72.75 92 LEU A CA 1
ATOM 773 C C . LEU A 1 92 ? -34.929 23.463 22.099 1.00 72.75 92 LEU A C 1
ATOM 775 O O . LEU A 1 92 ? -34.236 22.467 22.294 1.00 72.75 92 LEU A O 1
ATOM 779 N N . VAL A 1 93 ? -35.085 23.990 20.880 1.00 74.69 93 VAL A N 1
ATOM 780 C CA . VAL A 1 93 ? -34.423 23.466 19.673 1.00 74.69 93 VAL A CA 1
ATOM 781 C C . VAL A 1 93 ? -32.904 23.582 19.789 1.00 74.69 93 VAL A C 1
ATOM 783 O O . VAL A 1 93 ? -32.205 22.602 19.543 1.00 74.69 93 VAL A O 1
ATOM 786 N N . GLY A 1 94 ? -32.384 24.736 20.218 1.00 76.50 94 GLY A N 1
ATOM 787 C CA . GLY A 1 94 ? -30.948 24.940 20.423 1.00 76.50 94 GLY A CA 1
ATOM 788 C C . GLY A 1 94 ? -30.365 24.009 21.489 1.00 76.50 94 GLY A C 1
ATOM 789 O O . GLY A 1 94 ? -29.332 23.381 21.260 1.00 76.50 94 GLY A O 1
ATOM 790 N N . ALA A 1 95 ? -31.057 23.857 22.623 1.00 75.50 95 ALA A N 1
ATOM 791 C CA . ALA A 1 95 ? -30.671 22.926 23.680 1.00 75.50 95 ALA A CA 1
ATOM 792 C C . ALA A 1 95 ? -30.689 21.474 23.184 1.00 75.50 95 ALA A C 1
ATOM 794 O O . ALA A 1 95 ? -29.731 20.745 23.408 1.00 75.50 95 ALA A O 1
ATOM 795 N N . THR A 1 96 ? -31.726 21.078 22.441 1.00 75.00 96 THR A N 1
ATOM 796 C CA . THR A 1 96 ? -31.840 19.729 21.868 1.00 75.00 96 THR A CA 1
ATOM 797 C C . THR A 1 96 ? -30.727 19.462 20.857 1.00 75.00 96 THR A C 1
ATOM 799 O O . THR A 1 96 ? -30.078 18.423 20.930 1.00 75.00 96 THR A O 1
ATOM 802 N N . ALA A 1 97 ? -30.440 20.405 19.956 1.00 75.31 97 ALA A N 1
ATOM 803 C CA . ALA A 1 97 ? -29.346 20.288 18.994 1.00 75.31 97 ALA A CA 1
ATOM 804 C C . ALA A 1 97 ? -27.986 20.161 19.698 1.00 75.31 97 ALA A C 1
ATOM 806 O O . ALA A 1 97 ? -27.189 19.294 19.342 1.00 75.31 97 ALA A O 1
ATOM 807 N N . LEU A 1 98 ? -27.739 20.963 20.739 1.00 77.50 98 LEU A N 1
ATOM 808 C CA . LEU A 1 98 ? -26.524 20.861 21.544 1.00 77.50 98 LEU A CA 1
ATOM 809 C C . LEU A 1 98 ? -26.442 19.515 22.273 1.00 77.50 98 LEU A C 1
ATOM 811 O O . LEU A 1 98 ? -25.390 18.884 22.249 1.00 77.50 98 LEU A O 1
ATOM 815 N N . SER A 1 99 ? -27.537 19.043 22.876 1.00 75.44 99 SER A N 1
ATOM 816 C CA . SER A 1 99 ? -27.603 17.727 23.519 1.00 75.44 99 SER A CA 1
ATOM 817 C C . SER A 1 99 ? -27.332 16.596 22.529 1.00 75.44 99 SER A C 1
ATOM 819 O O . SER A 1 99 ? -26.593 15.677 22.867 1.00 75.44 99 SER A O 1
ATOM 821 N N . ILE A 1 100 ? -27.857 16.679 21.303 1.00 72.38 100 ILE A N 1
ATOM 822 C CA . ILE A 1 100 ? -27.594 15.717 20.226 1.00 72.38 100 ILE A CA 1
ATOM 823 C C . ILE A 1 100 ? -26.111 15.742 19.833 1.00 72.38 100 ILE A C 1
ATOM 825 O O . ILE A 1 100 ? -25.473 14.691 19.795 1.00 72.38 100 ILE A O 1
ATOM 829 N N . ILE A 1 101 ? -25.530 16.924 19.598 1.00 74.75 101 ILE A N 1
ATOM 830 C CA . ILE A 1 101 ? -24.105 17.072 19.257 1.00 74.75 101 ILE A CA 1
ATOM 831 C C . ILE A 1 101 ? -23.224 16.525 20.384 1.00 74.75 101 ILE A C 1
ATOM 833 O O . ILE A 1 101 ? -22.289 15.769 20.122 1.00 74.75 101 ILE A O 1
ATOM 837 N N . LEU A 1 102 ? -23.533 16.866 21.637 1.00 71.94 102 LEU A N 1
ATOM 838 C CA . LEU A 1 102 ? -22.812 16.367 22.802 1.00 71.94 102 LEU A CA 1
ATOM 839 C C . LEU A 1 102 ? -22.935 14.847 22.898 1.00 71.94 102 LEU A C 1
ATOM 841 O O . LEU A 1 102 ? -21.909 14.183 23.001 1.00 71.94 102 LEU A O 1
ATOM 845 N N . PHE A 1 103 ? -24.139 14.289 22.765 1.00 73.56 103 PHE A N 1
ATOM 846 C CA . PHE A 1 103 ? -24.372 12.846 22.763 1.00 73.56 103 PHE A CA 1
ATOM 847 C C . PHE A 1 103 ? -23.538 12.133 21.688 1.00 73.56 103 PHE A C 1
ATOM 849 O O . PHE A 1 103 ? -22.765 11.233 22.013 1.00 73.56 103 PHE A O 1
ATOM 856 N N . PHE A 1 104 ? -23.586 12.588 20.431 1.00 66.06 104 PHE A N 1
ATOM 857 C CA . PHE A 1 104 ? -22.781 12.008 19.350 1.00 66.06 104 PHE A CA 1
ATOM 858 C C . PHE A 1 104 ? -21.272 12.219 19.540 1.00 66.06 104 PHE A C 1
ATOM 860 O O . PHE A 1 104 ? -20.482 11.359 19.159 1.00 66.06 104 PHE A O 1
ATOM 867 N N . SER A 1 105 ? -20.849 13.319 20.170 1.00 65.44 105 SER A N 1
ATOM 868 C CA . SER A 1 105 ? -19.439 13.557 20.505 1.00 65.44 105 SER A CA 1
ATOM 869 C C . SER A 1 105 ? -18.925 12.676 21.652 1.00 65.44 105 SER A C 1
ATOM 871 O O . SER A 1 105 ? -17.709 12.490 21.777 1.00 65.44 105 SER A O 1
ATOM 873 N N . LEU A 1 106 ? -19.835 12.183 22.505 1.00 64.69 106 LEU A N 1
ATOM 874 C CA . LEU A 1 106 ? -19.569 11.308 23.649 1.00 64.69 106 LEU A CA 1
ATOM 875 C C . LEU A 1 106 ? -19.564 9.824 23.263 1.00 64.69 106 LEU A C 1
ATOM 877 O O . LEU A 1 106 ? -18.944 9.037 23.979 1.00 64.69 106 LEU A O 1
ATOM 881 N N . LEU A 1 107 ? -20.203 9.438 22.152 1.00 59.56 107 LEU A N 1
ATOM 882 C CA . LEU A 1 107 ? -20.137 8.065 21.657 1.00 59.56 107 LEU A CA 1
ATOM 883 C C . LEU A 1 107 ? -18.676 7.689 21.345 1.00 59.56 107 LEU A C 1
ATOM 885 O O . LEU A 1 107 ? -17.966 8.481 20.715 1.00 59.56 107 LEU A O 1
ATOM 889 N N . PRO A 1 108 ? -18.204 6.496 21.762 1.00 57.00 108 PRO A N 1
ATOM 890 C CA . PRO A 1 108 ? -16.881 6.019 21.394 1.00 57.00 108 PRO A CA 1
ATOM 891 C C . PRO A 1 108 ? -16.798 5.907 19.871 1.00 57.00 108 PRO A C 1
ATOM 893 O O . PRO A 1 108 ? -17.368 4.999 19.267 1.00 57.00 108 PRO A O 1
ATOM 896 N N . SER A 1 109 ? -16.104 6.850 19.237 1.00 74.88 109 SER A N 1
ATOM 897 C CA . SER A 1 109 ? -15.742 6.735 17.834 1.00 74.88 109 SER A CA 1
ATOM 898 C C . SER A 1 109 ? -14.365 6.096 17.736 1.00 74.88 109 SER A C 1
ATOM 900 O O . SER A 1 109 ? -13.384 6.558 18.332 1.00 74.88 109 SER A O 1
ATOM 902 N N . PHE A 1 110 ? -14.314 5.002 16.989 1.00 83.44 110 PHE A N 1
ATOM 903 C CA . PHE A 1 110 ? -13.078 4.328 16.644 1.00 83.44 110 PHE A CA 1
ATOM 904 C C . PHE A 1 110 ? -12.964 4.194 15.131 1.00 83.44 110 PHE A C 1
ATOM 906 O O . PHE A 1 110 ? -13.970 4.181 14.415 1.00 83.44 110 PHE A O 1
ATOM 913 N N . ILE A 1 111 ? -11.725 4.126 14.660 1.00 85.19 111 ILE A N 1
ATOM 914 C CA . ILE A 1 111 ? -11.374 3.903 13.263 1.00 85.19 111 ILE A CA 1
ATOM 915 C C . ILE A 1 111 ? -10.539 2.627 13.223 1.00 85.19 111 ILE A C 1
ATOM 917 O O . ILE A 1 111 ? -9.517 2.522 13.900 1.00 85.19 111 ILE A O 1
ATOM 921 N N . GLY A 1 112 ? -11.014 1.652 12.458 1.00 86.62 112 GLY A N 1
ATOM 922 C CA . GLY A 1 112 ? -10.433 0.320 12.349 1.00 86.62 112 GLY A CA 1
ATOM 923 C C . GLY A 1 112 ? -11.513 -0.771 12.372 1.00 86.62 112 GLY A C 1
ATOM 924 O O . GLY A 1 112 ? -12.706 -0.453 12.333 1.00 86.62 112 GLY A O 1
ATOM 925 N N . PRO A 1 113 ? -11.107 -2.046 12.443 1.00 91.94 113 PRO A N 1
ATOM 926 C CA . PRO A 1 113 ? -9.719 -2.495 12.456 1.00 91.94 113 PRO A CA 1
ATOM 927 C C . PRO A 1 113 ? -9.051 -2.346 11.086 1.00 91.94 113 PRO A C 1
ATOM 929 O O . PRO A 1 113 ? -9.719 -2.357 10.057 1.00 91.94 113 PRO A O 1
ATOM 932 N N . LEU A 1 114 ? -7.731 -2.224 11.087 1.00 92.44 114 LEU A N 1
ATOM 933 C CA . LEU A 1 114 ? -6.875 -2.488 9.938 1.00 92.44 114 LEU A CA 1
ATOM 934 C C . LEU A 1 114 ? -6.182 -3.820 10.177 1.00 92.44 114 LEU A C 1
ATOM 936 O O . LEU A 1 114 ? -5.682 -4.060 11.280 1.00 92.44 114 LEU A O 1
ATOM 940 N N . TYR A 1 115 ? -6.132 -4.658 9.151 1.00 94.06 115 TYR A N 1
ATOM 941 C CA . TYR A 1 115 ? -5.408 -5.917 9.210 1.00 94.06 115 TYR A CA 1
ATOM 942 C C . TYR A 1 115 ? -4.083 -5.765 8.474 1.00 94.06 115 TYR A C 1
ATOM 944 O O . TYR A 1 115 ? -4.045 -5.420 7.300 1.00 94.06 115 TYR A O 1
ATOM 952 N N . MET A 1 116 ? -2.976 -6.013 9.155 1.00 93.50 116 MET A N 1
ATOM 953 C CA . MET A 1 116 ? -1.649 -6.017 8.552 1.00 93.50 116 MET A CA 1
ATOM 954 C C . MET A 1 116 ? -1.034 -7.376 8.811 1.00 93.50 116 MET A C 1
ATOM 956 O O . MET A 1 116 ? -0.914 -7.799 9.953 1.00 93.50 116 MET A O 1
ATOM 960 N N . MET A 1 117 ? -0.627 -8.076 7.764 1.00 90.62 117 MET A N 1
ATOM 961 C CA . MET A 1 117 ? 0.157 -9.289 7.961 1.00 90.62 117 MET A CA 1
ATOM 962 C C . MET A 1 117 ? 1.514 -8.909 8.569 1.00 90.62 117 MET A C 1
ATOM 964 O O . MET A 1 117 ? 2.133 -7.948 8.114 1.00 90.62 117 MET A O 1
ATOM 968 N N . ASN A 1 118 ? 1.967 -9.621 9.599 1.00 89.00 118 ASN A N 1
ATOM 969 C CA . ASN A 1 118 ? 3.249 -9.413 10.268 1.00 89.00 118 ASN A CA 1
ATOM 970 C C . ASN A 1 118 ? 3.869 -10.781 10.591 1.00 89.00 118 ASN A C 1
ATOM 972 O O . ASN A 1 118 ? 3.507 -11.429 11.574 1.00 89.00 118 ASN A O 1
ATOM 976 N N . LYS A 1 119 ? 4.794 -11.228 9.730 1.00 85.88 119 LYS A N 1
ATOM 977 C CA . LYS A 1 119 ? 5.350 -12.592 9.751 1.00 85.88 119 LYS A CA 1
ATOM 978 C C . LYS A 1 119 ? 4.216 -13.631 9.699 1.00 85.88 119 LYS A C 1
ATOM 980 O O . LYS A 1 119 ? 3.414 -13.591 8.769 1.00 85.88 119 LYS A O 1
ATOM 985 N N . ASP A 1 120 ? 4.126 -14.504 10.699 1.00 85.38 120 ASP A N 1
ATOM 986 C CA . ASP A 1 120 ? 3.137 -15.585 10.795 1.00 85.38 120 ASP A CA 1
ATOM 987 C C . ASP A 1 120 ? 1.861 -15.178 11.557 1.00 85.38 120 ASP A C 1
ATOM 989 O O . ASP A 1 120 ? 1.058 -16.028 11.947 1.00 85.38 120 ASP A O 1
ATOM 993 N N . GLN A 1 121 ? 1.686 -13.879 11.812 1.00 91.69 121 GLN A N 1
ATOM 994 C CA . GLN A 1 121 ? 0.560 -13.323 12.554 1.00 91.69 121 GLN A CA 1
ATOM 995 C C . GLN A 1 121 ? -0.148 -12.234 11.747 1.00 91.69 121 GLN A C 1
ATOM 997 O O . GLN A 1 121 ? 0.438 -11.576 10.887 1.00 91.69 121 GLN A O 1
ATOM 1002 N N . ILE A 1 122 ? -1.408 -11.992 12.088 1.00 92.75 122 ILE A N 1
ATOM 1003 C CA . ILE A 1 122 ? -2.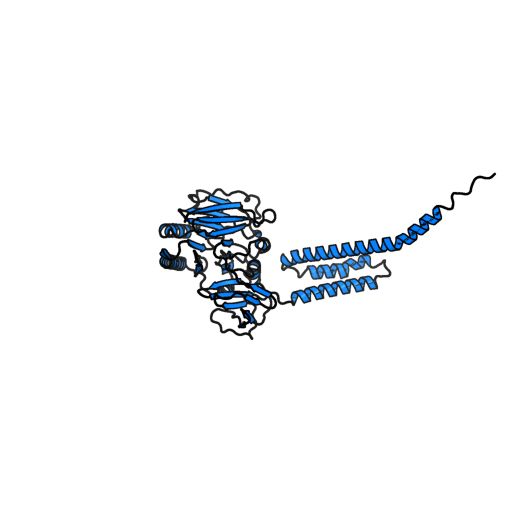146 -10.800 11.689 1.00 92.75 122 ILE A CA 1
ATOM 1004 C C . ILE A 1 122 ? -2.002 -9.790 12.823 1.00 92.75 122 ILE A C 1
ATOM 1006 O O . ILE A 1 122 ? -2.331 -10.059 13.977 1.00 92.75 122 ILE A O 1
ATOM 1010 N N . GLN A 1 123 ? -1.510 -8.610 12.494 1.00 94.06 123 GLN A N 1
ATOM 1011 C CA . GLN A 1 123 ? -1.603 -7.439 13.336 1.00 94.06 123 GLN A CA 1
ATOM 1012 C C . GLN A 1 123 ? -2.954 -6.769 13.089 1.00 94.06 123 GLN A C 1
ATOM 1014 O O . GLN A 1 123 ? -3.265 -6.357 11.971 1.00 94.06 123 GLN A O 1
ATOM 1019 N N . VAL A 1 124 ? -3.754 -6.643 14.139 1.00 94.25 124 VAL A N 1
ATOM 1020 C CA . VAL A 1 124 ? -5.029 -5.926 14.112 1.00 94.25 124 VAL A CA 1
ATOM 1021 C C . VAL A 1 124 ? -4.812 -4.600 14.813 1.00 94.25 124 VAL A C 1
ATOM 1023 O O . VAL A 1 124 ? -4.568 -4.574 16.018 1.00 94.25 124 VAL A O 1
ATOM 1026 N N . TYR A 1 125 ? -4.903 -3.510 14.061 1.00 93.12 125 TYR A N 1
ATOM 1027 C CA . TYR A 1 125 ? -4.725 -2.160 14.582 1.00 93.12 125 TYR A CA 1
ATOM 1028 C C . TYR A 1 125 ? -6.043 -1.389 14.566 1.00 93.12 125 TYR A C 1
ATOM 1030 O O . TYR A 1 125 ? -6.766 -1.405 13.570 1.00 93.12 125 TYR A O 1
ATOM 1038 N N . TRP A 1 126 ? -6.352 -0.666 15.637 1.00 92.06 126 TRP A N 1
ATOM 1039 C CA . TRP A 1 126 ? -7.417 0.332 15.631 1.00 92.06 126 TRP A CA 1
ATOM 1040 C C . TRP A 1 126 ? -7.055 1.527 16.503 1.00 92.06 126 TRP A C 1
ATOM 1042 O O . TRP A 1 126 ? -6.190 1.470 17.378 1.00 92.06 126 TRP A O 1
ATOM 1052 N N . TYR A 1 127 ? -7.753 2.628 16.253 1.00 88.94 127 TYR A N 1
ATOM 1053 C CA . TYR A 1 127 ? -7.585 3.864 16.996 1.00 88.94 127 TYR A CA 1
ATOM 1054 C C . TYR A 1 127 ? -8.898 4.322 17.602 1.00 88.94 127 TYR A C 1
ATOM 1056 O O . TYR A 1 127 ? -9.935 4.306 16.933 1.00 88.94 127 TYR A O 1
ATOM 1064 N N . THR A 1 128 ? -8.846 4.813 18.834 1.00 88.00 128 THR A N 1
ATOM 1065 C CA . THR A 1 128 ? -9.972 5.472 19.493 1.00 88.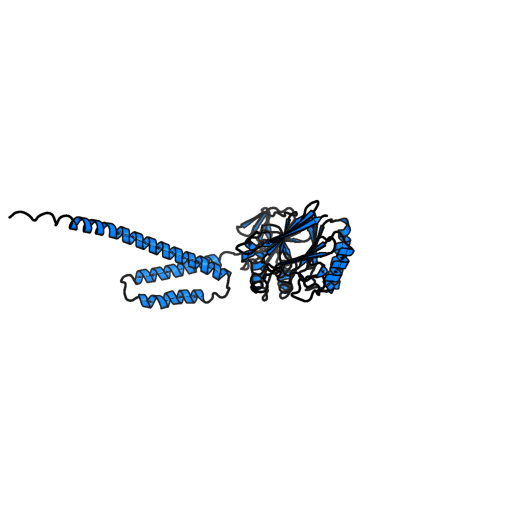00 128 THR A CA 1
ATOM 1066 C C . THR A 1 128 ? -9.680 6.952 19.694 1.00 88.00 128 THR A C 1
ATOM 1068 O O . THR A 1 128 ? -8.601 7.355 20.122 1.00 88.00 128 THR A O 1
ATOM 1071 N N . LYS A 1 129 ? -10.674 7.803 19.412 1.00 82.44 129 LYS A N 1
ATOM 1072 C CA . LYS A 1 129 ? -10.531 9.263 19.566 1.00 82.44 129 LYS A CA 1
ATOM 1073 C C . LYS A 1 129 ? -10.279 9.691 21.018 1.00 82.44 129 LYS A C 1
ATOM 1075 O O . LYS A 1 129 ? -9.694 10.742 21.269 1.00 82.44 129 LYS A O 1
ATOM 1080 N N . ARG A 1 130 ? -10.771 8.901 21.971 1.00 84.25 130 ARG A N 1
ATOM 1081 C CA . ARG A 1 130 ? -10.563 9.071 23.412 1.00 84.25 130 ARG A CA 1
ATOM 1082 C C . ARG A 1 130 ? -9.835 7.851 23.937 1.00 84.25 130 ARG A C 1
ATOM 1084 O O . ARG A 1 130 ? -10.013 6.770 23.378 1.00 84.25 130 ARG A O 1
ATOM 1091 N N . LYS A 1 131 ? -9.100 8.007 25.037 1.00 87.62 131 LYS A N 1
ATOM 1092 C CA . LYS A 1 131 ? -8.429 6.862 25.639 1.00 87.62 131 LYS A CA 1
ATOM 1093 C C . LYS A 1 131 ? -9.485 5.893 26.163 1.00 87.62 131 LYS A C 1
ATOM 1095 O O . LYS A 1 131 ? -10.365 6.307 26.919 1.00 87.62 131 LYS A O 1
ATOM 1100 N N . THR A 1 132 ? -9.417 4.635 25.750 1.00 86.25 132 THR A N 1
ATOM 1101 C CA . THR A 1 132 ? -10.362 3.590 26.170 1.00 86.25 132 THR A CA 1
ATOM 1102 C C . THR A 1 132 ? -9.628 2.338 26.628 1.00 86.25 132 THR A C 1
ATOM 1104 O O . THR A 1 132 ? -8.419 2.208 26.411 1.00 86.25 132 THR A O 1
ATOM 1107 N N . ASN A 1 133 ? -10.361 1.438 27.290 1.00 82.44 133 ASN A N 1
ATOM 1108 C CA . ASN A 1 133 ? -9.847 0.123 27.654 1.00 82.44 133 ASN A CA 1
ATOM 1109 C C . ASN A 1 133 ? -9.458 -0.650 26.396 1.00 82.44 133 ASN A C 1
ATOM 1111 O O . ASN A 1 133 ? -10.109 -0.573 25.356 1.00 82.44 133 ASN A O 1
ATOM 1115 N N . GLN A 1 134 ? -8.410 -1.444 26.534 1.00 80.19 134 GLN A N 1
ATOM 1116 C CA . GLN A 1 134 ? -7.713 -2.105 25.442 1.00 80.19 134 GLN A CA 1
ATOM 1117 C C . GLN A 1 134 ? -8.354 -3.432 25.005 1.00 80.19 134 GLN A C 1
ATOM 1119 O O . GLN A 1 134 ? -7.671 -4.297 24.478 1.00 80.19 134 GLN A O 1
ATOM 1124 N N . ASN A 1 135 ? -9.653 -3.636 25.218 1.00 87.31 135 ASN A N 1
ATOM 1125 C CA . ASN A 1 135 ? -10.261 -4.959 25.061 1.00 87.31 135 ASN A CA 1
ATOM 1126 C C . ASN A 1 135 ? -10.837 -5.152 23.654 1.00 87.31 135 ASN A C 1
ATOM 1128 O O . ASN A 1 135 ? -11.587 -4.307 23.161 1.00 87.31 135 ASN A O 1
ATOM 1132 N N . VAL A 1 136 ? -10.552 -6.303 23.053 1.00 90.69 136 VAL A N 1
ATOM 1133 C CA . VAL A 1 136 ? -11.139 -6.764 21.791 1.00 90.69 136 VAL A CA 1
ATOM 1134 C C . VAL A 1 136 ? -11.589 -8.210 21.944 1.00 90.69 136 VAL A C 1
ATOM 1136 O O . VAL A 1 136 ? -10.944 -8.990 22.636 1.00 90.69 136 VAL A O 1
ATOM 1139 N N . ASP A 1 137 ? -12.710 -8.566 21.331 1.00 93.00 137 ASP A N 1
ATOM 1140 C CA . ASP A 1 137 ? -13.191 -9.945 21.288 1.00 93.00 137 ASP A CA 1
ATOM 1141 C C . ASP A 1 137 ? -12.757 -10.578 19.957 1.00 93.00 137 ASP A C 1
ATOM 1143 O O . ASP A 1 137 ? -13.023 -10.047 18.879 1.00 93.00 137 ASP A O 1
ATOM 1147 N N . ILE A 1 138 ? -12.023 -11.683 20.043 1.00 91.94 138 ILE A N 1
ATOM 1148 C CA . ILE A 1 138 ? -11.492 -12.441 18.915 1.00 91.94 138 ILE A CA 1
ATOM 1149 C C . ILE A 1 138 ? -12.078 -13.846 19.001 1.00 91.94 138 ILE A C 1
ATOM 1151 O O . ILE A 1 138 ? -11.777 -14.587 19.936 1.00 91.94 138 ILE A O 1
ATOM 1155 N N . ASN A 1 139 ? -12.912 -14.226 18.030 1.00 91.69 139 ASN A N 1
ATOM 1156 C CA . ASN A 1 139 ? -13.613 -15.517 18.015 1.00 91.69 139 ASN A CA 1
ATOM 1157 C C . ASN A 1 139 ? -14.324 -15.873 19.351 1.00 91.69 139 ASN A C 1
ATOM 1159 O O . ASN A 1 139 ? -14.371 -17.041 19.736 1.00 91.69 139 ASN A O 1
ATOM 1163 N N . GLY A 1 140 ? -14.874 -14.892 20.074 1.00 90.56 140 GLY A N 1
ATOM 1164 C CA . GLY A 1 140 ? -15.552 -15.088 21.362 1.00 90.56 140 GLY A CA 1
ATOM 1165 C C . GLY A 1 140 ? -14.635 -14.998 22.588 1.00 90.56 140 GLY A C 1
ATOM 1166 O O . GLY A 1 140 ? -15.108 -15.174 23.711 1.00 90.56 140 GLY A O 1
ATOM 1167 N N . GLN A 1 141 ? -13.335 -14.746 22.406 1.00 91.62 141 GLN A N 1
ATOM 1168 C CA . GLN A 1 141 ? -12.362 -14.599 23.489 1.00 91.62 141 GLN A CA 1
ATOM 1169 C C . GLN A 1 141 ? -11.920 -13.144 23.634 1.00 91.62 141 GLN A C 1
ATOM 1171 O O . GLN A 1 141 ? -11.442 -12.529 22.684 1.00 91.62 141 GLN A O 1
ATOM 1176 N N . VAL A 1 142 ? -12.037 -12.598 24.846 1.00 91.25 142 VAL A N 1
ATOM 1177 C CA . VAL A 1 142 ? -11.580 -11.235 25.144 1.00 91.25 142 VAL A CA 1
ATOM 1178 C C . VAL A 1 142 ? -10.060 -11.219 25.306 1.00 91.25 142 VAL A C 1
ATOM 1180 O O . VAL A 1 142 ? -9.513 -11.920 26.155 1.00 91.25 142 VAL A O 1
ATOM 1183 N N . VAL A 1 143 ? -9.392 -10.381 24.519 1.00 91.88 143 VAL A N 1
ATOM 1184 C CA . VAL A 1 143 ? -7.941 -10.184 24.508 1.00 91.88 143 VAL A CA 1
ATOM 1185 C C . VAL A 1 143 ? -7.625 -8.707 24.757 1.00 91.88 143 VAL A C 1
ATOM 1187 O O . VAL A 1 143 ? -8.346 -7.821 24.292 1.00 91.88 143 VAL A O 1
ATOM 1190 N N . CYS A 1 144 ? -6.551 -8.433 25.503 1.00 90.31 144 CYS A N 1
ATOM 1191 C CA . CYS A 1 144 ? -6.054 -7.073 25.707 1.00 90.31 144 CYS A CA 1
ATOM 1192 C C . CYS A 1 144 ? -5.121 -6.670 24.554 1.00 90.31 144 CYS A C 1
ATOM 1194 O O . CYS A 1 144 ? -4.242 -7.439 24.163 1.00 90.31 144 CYS A O 1
ATOM 1196 N N . SER A 1 145 ? -5.261 -5.443 24.064 1.00 87.31 145 SER A N 1
ATOM 1197 C CA . SER A 1 145 ? -4.324 -4.822 23.140 1.00 87.31 145 SER A CA 1
ATOM 1198 C C . SER A 1 145 ? -3.020 -4.440 23.830 1.00 87.31 145 SER A C 1
ATOM 1200 O O . SER A 1 145 ? -2.904 -4.444 25.058 1.00 87.31 145 SER A O 1
ATOM 1202 N N . ILE A 1 146 ? -2.042 -4.109 22.999 1.00 84.31 146 ILE A N 1
ATOM 1203 C CA . ILE A 1 146 ? -0.780 -3.491 23.368 1.00 84.31 146 ILE A CA 1
ATOM 1204 C C . ILE A 1 146 ? -0.640 -2.160 22.629 1.00 84.31 146 ILE A C 1
ATOM 1206 O O . ILE A 1 146 ? -1.207 -1.969 21.550 1.00 84.31 146 ILE A O 1
ATOM 1210 N N . GLU A 1 147 ? 0.136 -1.242 23.200 1.00 77.75 147 GLU A N 1
ATOM 1211 C CA . GLU A 1 147 ? 0.424 0.053 22.571 1.00 77.75 147 GLU A CA 1
ATOM 1212 C C . GLU A 1 147 ? 1.639 -0.043 21.631 1.00 77.75 147 GLU A C 1
ATOM 1214 O O . GLU A 1 147 ? 1.634 0.535 20.546 1.00 77.75 147 GLU A O 1
ATOM 1219 N N . TYR A 1 148 ? 2.647 -0.842 22.008 1.00 76.38 148 TYR A N 1
ATOM 1220 C CA . TYR A 1 148 ? 3.890 -1.034 21.254 1.00 76.38 148 TYR A CA 1
ATOM 1221 C C . TYR A 1 148 ? 4.267 -2.511 21.164 1.00 76.38 148 TYR A C 1
ATOM 1223 O O . TYR A 1 148 ? 4.020 -3.282 22.098 1.00 76.38 148 TYR A O 1
ATOM 1231 N N . PHE A 1 149 ? 4.946 -2.889 20.082 1.00 72.44 149 PHE A N 1
ATOM 1232 C CA . PHE A 1 149 ? 5.509 -4.228 19.935 1.00 72.44 149 PHE A CA 1
ATOM 1233 C C . PHE A 1 149 ? 6.430 -4.574 21.113 1.00 72.44 149 PHE A C 1
ATOM 1235 O O . PHE A 1 149 ? 7.294 -3.781 21.484 1.00 72.44 149 PHE A O 1
ATOM 1242 N N . GLY A 1 150 ? 6.242 -5.755 21.706 1.00 71.06 150 GLY A N 1
ATOM 1243 C CA . GLY A 1 150 ? 7.024 -6.225 22.855 1.00 71.06 150 GLY A CA 1
ATOM 1244 C C . GLY A 1 150 ? 6.560 -5.716 24.227 1.00 71.06 150 GLY A C 1
ATOM 1245 O O . GLY A 1 150 ? 7.089 -6.174 25.238 1.00 71.06 150 GLY A O 1
ATOM 1246 N N . SER A 1 151 ? 5.569 -4.818 24.299 1.00 77.25 151 SER A N 1
ATOM 1247 C CA . SER A 1 151 ? 4.947 -4.456 25.582 1.00 77.25 151 SER A CA 1
ATOM 1248 C C . SER A 1 151 ? 4.003 -5.558 26.084 1.00 77.25 151 SER A C 1
ATOM 1250 O O . SER A 1 151 ? 3.423 -6.304 25.293 1.00 77.25 151 SER A O 1
ATOM 1252 N N . LEU A 1 152 ? 3.869 -5.687 27.410 1.00 78.12 152 LEU A N 1
ATOM 1253 C CA . LEU A 1 152 ? 2.954 -6.657 28.013 1.00 78.12 152 LEU A CA 1
ATOM 1254 C C . LEU A 1 152 ? 1.496 -6.190 27.843 1.00 78.12 152 LEU A C 1
ATOM 1256 O O . LEU A 1 152 ? 1.210 -5.023 28.124 1.00 78.12 152 LEU A O 1
ATOM 1260 N N . PRO A 1 153 ? 0.563 -7.076 27.442 1.00 79.69 153 PRO A N 1
ATOM 1261 C CA . PRO A 1 153 ? -0.857 -6.742 27.368 1.00 79.69 153 PRO A CA 1
ATOM 1262 C C . PRO A 1 153 ? -1.405 -6.284 28.725 1.00 79.69 153 PRO A C 1
ATOM 1264 O O . PRO A 1 153 ? -1.220 -6.959 29.738 1.00 79.69 153 PRO A O 1
ATOM 1267 N N . ASN A 1 154 ? -2.105 -5.147 28.746 1.00 79.06 154 ASN A N 1
ATOM 1268 C CA . ASN A 1 154 ? -2.695 -4.595 29.966 1.00 79.06 154 ASN A CA 1
ATOM 1269 C C . ASN A 1 154 ? -4.096 -4.024 29.703 1.00 79.06 154 ASN A C 1
ATOM 1271 O O . ASN A 1 154 ? -4.258 -2.885 29.266 1.00 79.06 154 ASN A O 1
ATOM 1275 N N . CYS A 1 155 ? -5.121 -4.809 30.040 1.00 81.38 155 CYS A N 1
ATOM 1276 C CA . CYS A 1 155 ? -6.530 -4.429 29.896 1.00 81.38 155 CYS A CA 1
ATOM 1277 C C . CYS A 1 155 ? -6.941 -3.203 30.744 1.00 81.38 155 CYS A C 1
ATOM 1279 O O . CYS A 1 155 ? -7.969 -2.586 30.465 1.00 81.38 155 CYS A O 1
ATOM 1281 N N . SER A 1 156 ? -6.156 -2.833 31.763 1.00 80.56 156 SER A N 1
ATOM 1282 C CA . SER A 1 156 ? -6.427 -1.682 32.638 1.00 80.56 156 SER A CA 1
ATOM 1283 C C . SER A 1 156 ? -5.814 -0.374 32.126 1.00 80.56 156 SER A C 1
ATOM 1285 O O . SER A 1 156 ? -6.088 0.692 32.677 1.00 80.56 156 SER A O 1
ATOM 1287 N N . GLN A 1 157 ? -4.967 -0.430 31.093 1.00 81.69 157 GLN A N 1
ATOM 1288 C CA . GLN A 1 157 ? -4.330 0.752 30.523 1.00 81.69 157 GLN A CA 1
ATOM 1289 C C . GLN A 1 157 ? -5.251 1.420 29.503 1.00 81.69 157 GLN A C 1
ATOM 1291 O O . GLN A 1 157 ? -5.734 0.788 28.570 1.00 81.69 157 GLN A O 1
ATOM 1296 N N . PHE A 1 158 ? -5.427 2.731 29.630 1.00 86.88 158 PHE A N 1
ATOM 1297 C CA . PHE A 1 158 ? -6.191 3.535 28.683 1.00 86.88 158 PHE A CA 1
ATOM 1298 C C . PHE A 1 158 ? -5.275 4.069 27.578 1.00 86.88 158 PHE A C 1
ATOM 1300 O O . PHE A 1 158 ? -4.328 4.806 27.860 1.00 86.88 158 PHE A O 1
ATOM 1307 N N . SER A 1 159 ? -5.581 3.745 26.324 1.00 87.00 159 SER A N 1
ATOM 1308 C CA . SER A 1 159 ? -4.822 4.197 25.150 1.00 87.00 159 SER A CA 1
ATOM 1309 C C . SER A 1 159 ? -5.760 4.684 24.048 1.00 87.00 159 SER A C 1
ATOM 1311 O O . SER A 1 159 ? -6.952 4.385 24.075 1.00 87.00 159 SER A O 1
ATOM 1313 N N . ASN A 1 160 ? -5.215 5.470 23.119 1.00 88.06 160 ASN A N 1
ATOM 1314 C CA . ASN A 1 160 ? -5.859 5.765 21.838 1.00 88.06 160 ASN A CA 1
ATOM 1315 C C . ASN A 1 160 ? -5.416 4.781 20.744 1.00 88.06 160 ASN A C 1
ATOM 1317 O O . ASN A 1 160 ? -6.069 4.690 19.711 1.00 88.06 160 ASN A O 1
ATOM 1321 N N . HIS A 1 161 ? -4.285 4.101 20.942 1.00 87.94 161 HIS A N 1
ATOM 1322 C CA . HIS A 1 161 ? -3.673 3.166 20.002 1.00 87.94 161 HIS A CA 1
ATOM 1323 C C . HIS A 1 161 ? -3.799 1.762 20.539 1.00 87.94 161 HIS A C 1
ATOM 1325 O O . HIS A 1 161 ? -3.448 1.499 21.693 1.00 87.94 161 HIS A O 1
ATOM 1331 N N . HIS A 1 162 ? -4.272 0.878 19.678 1.00 90.81 162 HIS A N 1
ATOM 1332 C CA . HIS A 1 162 ? -4.568 -0.476 20.062 1.00 90.81 162 HIS A CA 1
ATOM 1333 C C . HIS A 1 162 ? -4.086 -1.421 18.981 1.00 90.81 162 HIS A C 1
ATOM 1335 O O . HIS A 1 162 ? -4.513 -1.330 17.829 1.00 90.81 162 HIS A O 1
ATOM 1341 N N . THR A 1 163 ? -3.223 -2.342 19.382 1.00 92.81 163 THR A N 1
ATOM 1342 C CA . THR A 1 163 ? -2.748 -3.415 18.523 1.00 92.81 163 THR A CA 1
ATOM 1343 C C . THR A 1 163 ? -2.943 -4.752 19.213 1.00 92.81 163 THR A C 1
ATOM 1345 O O . THR A 1 163 ? -2.625 -4.893 20.389 1.00 92.81 163 THR A O 1
ATOM 1348 N N . VAL A 1 164 ? -3.407 -5.762 18.487 1.00 93.06 164 VAL A N 1
ATOM 1349 C CA . VAL A 1 164 ? -3.273 -7.166 18.899 1.00 93.06 164 VAL A CA 1
ATOM 1350 C C . VAL A 1 164 ? -2.589 -7.957 17.796 1.00 93.06 164 VAL A C 1
ATOM 1352 O O . VAL A 1 164 ? -2.819 -7.713 16.612 1.00 93.06 164 VAL A O 1
ATOM 1355 N N . PHE A 1 165 ? -1.750 -8.908 18.197 1.00 92.31 165 PHE A N 1
ATOM 1356 C CA . PHE A 1 165 ? -1.124 -9.872 17.298 1.00 92.31 165 PHE A CA 1
ATOM 1357 C C . PHE A 1 165 ? -1.817 -11.202 17.462 1.00 92.31 165 PHE A C 1
ATOM 1359 O O . PHE A 1 165 ? -1.925 -11.733 18.567 1.00 92.31 165 PHE A O 1
ATOM 1366 N N . VAL A 1 166 ? -2.334 -11.709 16.358 1.00 91.69 166 VAL A N 1
ATOM 1367 C CA . VAL A 1 166 ? -3.300 -12.789 16.384 1.00 91.69 166 VAL A CA 1
ATOM 1368 C C . VAL A 1 166 ? -2.953 -13.791 15.277 1.00 91.69 166 VAL A C 1
ATOM 1370 O O . VAL A 1 166 ? -2.278 -13.448 14.310 1.00 91.69 166 VAL A O 1
ATOM 1373 N N . GLN A 1 167 ? -3.316 -15.061 15.437 1.00 90.38 167 GLN A N 1
ATOM 1374 C CA . GLN A 1 167 ? -2.969 -16.108 14.468 1.00 90.38 167 GLN A CA 1
ATOM 1375 C C . GLN A 1 167 ? -3.730 -15.959 13.135 1.00 90.38 167 GLN A C 1
ATOM 1377 O O . GLN A 1 167 ? -4.787 -15.344 13.068 1.00 90.38 167 GLN A O 1
ATOM 1382 N N . ASN A 1 168 ? -3.233 -16.571 12.058 1.00 84.44 168 ASN A N 1
ATOM 1383 C CA . ASN A 1 168 ? -3.854 -16.461 10.727 1.00 84.44 168 ASN A CA 1
ATOM 1384 C C . ASN A 1 168 ? -5.203 -17.204 10.577 1.00 84.44 168 ASN A C 1
ATOM 1386 O O . ASN A 1 168 ? -5.849 -17.093 9.542 1.00 84.44 168 ASN A O 1
ATOM 1390 N N . ASN A 1 169 ? -5.636 -17.977 11.577 1.00 83.94 169 ASN A N 1
ATOM 1391 C CA . ASN A 1 169 ? -6.850 -18.811 11.547 1.00 83.94 169 ASN A CA 1
ATOM 1392 C C . ASN A 1 169 ? -8.122 -18.098 12.047 1.00 83.94 169 ASN A C 1
ATOM 1394 O O . ASN A 1 169 ? -9.149 -18.738 12.281 1.00 83.94 169 ASN A O 1
ATOM 1398 N N . ILE A 1 170 ? -8.058 -16.790 12.266 1.00 84.69 170 ILE A N 1
ATOM 1399 C CA . ILE A 1 170 ? -9.146 -16.027 12.873 1.00 84.69 170 ILE A CA 1
ATOM 1400 C C . ILE A 1 170 ? -10.126 -15.601 11.804 1.00 84.69 170 ILE A C 1
ATOM 1402 O O . ILE A 1 170 ? -9.740 -15.199 10.711 1.00 84.69 170 ILE A O 1
ATOM 1406 N N . THR A 1 171 ? -11.404 -15.658 12.150 1.00 87.12 171 THR A N 1
ATOM 1407 C CA . THR A 1 171 ? -12.491 -15.386 11.214 1.00 87.12 171 THR A CA 1
ATOM 1408 C C . THR A 1 171 ? -13.332 -14.196 11.647 1.00 87.12 171 THR A C 1
ATOM 1410 O O . THR A 1 171 ? -13.907 -13.535 10.785 1.00 87.12 171 THR A O 1
ATOM 1413 N N . ASN A 1 172 ? -13.379 -13.877 12.946 1.00 92.62 172 ASN A N 1
ATOM 1414 C CA . ASN A 1 172 ? -14.202 -12.794 13.467 1.00 92.62 172 ASN A CA 1
ATOM 1415 C C . ASN A 1 172 ? -13.494 -11.983 14.560 1.00 92.62 172 ASN A C 1
ATOM 1417 O O . ASN A 1 172 ? -12.897 -12.535 15.487 1.00 92.62 172 ASN A O 1
ATOM 1421 N N . ILE A 1 173 ? -13.625 -10.662 14.468 1.00 93.25 173 ILE A N 1
ATOM 1422 C CA . ILE A 1 173 ? -13.147 -9.696 15.455 1.00 93.25 173 ILE A CA 1
ATOM 1423 C C . ILE A 1 173 ? -14.288 -8.754 15.813 1.00 93.25 173 ILE A C 1
ATOM 1425 O O . ILE A 1 173 ? -14.935 -8.179 14.939 1.00 93.25 173 ILE A O 1
ATOM 1429 N N . LYS A 1 174 ? -14.494 -8.529 17.107 1.00 93.12 174 LYS A N 1
ATOM 1430 C CA . LYS A 1 174 ? -15.480 -7.598 17.636 1.00 93.12 174 LYS A CA 1
ATOM 1431 C C . LYS A 1 174 ? -14.807 -6.495 18.445 1.00 93.12 174 LYS A C 1
ATOM 1433 O O . LYS A 1 174 ? -14.191 -6.742 19.481 1.00 93.12 174 LYS A O 1
ATOM 1438 N N . ILE A 1 175 ? -14.976 -5.257 17.983 1.00 89.81 175 ILE A N 1
ATOM 1439 C CA . ILE A 1 175 ? -14.479 -4.040 18.639 1.00 89.81 175 ILE A CA 1
ATOM 1440 C C . ILE A 1 175 ? -15.690 -3.205 19.054 1.00 89.81 175 ILE A C 1
ATOM 1442 O O . ILE A 1 175 ? -16.470 -2.735 18.219 1.00 89.81 175 ILE A O 1
ATOM 1446 N N . GLY A 1 176 ? -15.878 -3.044 20.365 1.00 86.38 176 GLY A N 1
ATOM 1447 C CA . GLY A 1 176 ? -17.090 -2.441 20.917 1.00 86.38 176 GLY A CA 1
ATOM 1448 C C . GLY A 1 176 ? -18.342 -3.229 20.514 1.00 86.38 176 GLY A C 1
ATOM 1449 O O . GLY A 1 176 ? -18.484 -4.406 20.845 1.00 86.38 176 GLY A O 1
ATOM 1450 N N . SER A 1 177 ? -19.265 -2.580 19.801 1.00 86.00 177 SER A N 1
ATOM 1451 C CA . SER A 1 177 ? -20.499 -3.201 19.299 1.00 86.00 177 SER A CA 1
ATOM 1452 C C . SER A 1 177 ? -20.409 -3.717 17.859 1.00 86.00 177 SER A C 1
ATOM 1454 O O . SER A 1 177 ? -21.360 -4.346 17.397 1.00 86.00 177 SER A O 1
ATOM 1456 N N . LYS A 1 178 ? -19.309 -3.463 17.137 1.00 89.50 178 LYS A N 1
ATOM 1457 C CA . LYS A 1 178 ? -19.172 -3.850 15.725 1.00 89.50 178 LYS A CA 1
ATOM 1458 C C . LYS A 1 178 ? -18.435 -5.177 15.588 1.00 89.50 178 LYS A C 1
ATOM 1460 O O . LYS A 1 178 ? -17.404 -5.367 16.228 1.00 89.50 178 LYS A O 1
ATOM 1465 N N . ASN A 1 179 ? -18.945 -6.039 14.713 1.00 91.81 179 ASN A N 1
ATOM 1466 C CA . ASN A 1 179 ? -18.307 -7.289 14.305 1.00 91.81 179 ASN A CA 1
ATOM 1467 C C . ASN A 1 179 ? -17.682 -7.121 12.919 1.00 91.81 179 ASN A C 1
ATOM 1469 O O . ASN A 1 179 ? -18.272 -6.476 12.051 1.00 91.81 179 ASN A O 1
ATOM 1473 N N . TYR A 1 180 ? -16.527 -7.737 12.717 1.00 92.00 180 TYR A N 1
ATOM 1474 C CA . TYR A 1 180 ? -15.768 -7.705 11.478 1.00 92.00 180 TYR A CA 1
ATOM 1475 C C . TYR A 1 180 ? -15.348 -9.125 11.114 1.00 92.00 180 TYR A C 1
ATOM 1477 O O . TYR A 1 180 ? -14.658 -9.787 11.890 1.00 92.00 180 TYR A O 1
ATOM 1485 N N . SER A 1 181 ? -15.739 -9.579 9.924 1.00 89.25 181 SER A N 1
ATOM 1486 C CA . SER A 1 181 ? -15.240 -10.831 9.362 1.00 89.25 181 SER A CA 1
ATOM 1487 C C . SER A 1 181 ? -13.904 -10.600 8.670 1.00 89.25 181 SER A C 1
ATOM 1489 O O . SER A 1 181 ? -13.776 -9.677 7.864 1.00 89.25 181 SER A O 1
ATOM 1491 N N . ILE A 1 182 ? -12.932 -11.465 8.934 1.00 86.00 182 ILE A N 1
ATOM 1492 C CA . ILE A 1 182 ? -11.631 -11.419 8.271 1.00 86.00 182 ILE A CA 1
ATOM 1493 C C . ILE A 1 182 ? -11.695 -12.287 7.015 1.00 86.00 182 ILE A C 1
ATOM 1495 O O . ILE A 1 182 ? -11.884 -13.498 7.104 1.00 86.00 182 ILE A O 1
ATOM 1499 N N . GLN A 1 183 ? -11.503 -11.677 5.847 1.00 83.81 183 GLN A N 1
ATOM 1500 C CA . GLN A 1 183 ? -11.354 -12.400 4.587 1.00 83.81 183 GLN A CA 1
ATOM 1501 C C . GLN A 1 183 ? -10.203 -11.793 3.782 1.00 83.81 183 GLN A C 1
ATOM 1503 O O . GLN A 1 183 ? -10.241 -10.621 3.414 1.00 83.81 183 GLN A O 1
ATOM 1508 N N . LEU A 1 184 ? -9.174 -12.598 3.510 1.00 85.00 184 LEU A N 1
ATOM 1509 C CA . LEU A 1 184 ? -8.069 -12.227 2.629 1.00 85.00 184 LEU A CA 1
ATOM 1510 C C . LEU A 1 184 ? -8.263 -12.917 1.277 1.00 85.00 184 LEU A C 1
ATOM 1512 O O . LEU A 1 184 ? -8.071 -14.126 1.162 1.00 85.00 184 LEU A O 1
ATOM 1516 N N . SER A 1 185 ? -8.642 -12.149 0.257 1.00 83.88 185 SER A N 1
ATOM 1517 C CA . SER A 1 185 ? -8.503 -12.583 -1.137 1.00 83.88 185 SER A CA 1
ATOM 1518 C C . SER A 1 185 ? -7.073 -12.300 -1.585 1.00 83.88 185 SER A C 1
ATOM 1520 O O . SER A 1 185 ? -6.582 -11.213 -1.319 1.00 83.88 185 SER A O 1
ATOM 1522 N N . THR A 1 186 ? -6.390 -13.244 -2.231 1.00 85.31 186 THR A N 1
ATOM 1523 C CA . THR A 1 186 ? -5.002 -13.046 -2.703 1.00 85.31 186 THR A CA 1
ATOM 1524 C C . THR A 1 186 ? -4.885 -12.911 -4.214 1.00 85.31 186 THR A C 1
ATOM 1526 O O . THR A 1 186 ? -3.792 -12.686 -4.716 1.00 85.31 186 THR A O 1
ATOM 1529 N N . ASP A 1 187 ? -5.988 -13.045 -4.942 1.00 91.62 187 ASP A N 1
ATOM 1530 C CA . ASP A 1 187 ? -5.952 -13.082 -6.408 1.00 91.62 187 ASP A CA 1
ATOM 1531 C C . ASP A 1 187 ? -6.139 -11.687 -7.018 1.00 91.62 187 ASP A C 1
ATOM 1533 O O . ASP A 1 187 ? -5.877 -11.479 -8.200 1.00 91.62 187 ASP A O 1
ATOM 1537 N N . LYS A 1 188 ? -6.568 -10.708 -6.209 1.00 95.06 188 LYS A N 1
ATOM 1538 C CA . LYS A 1 188 ? -6.759 -9.323 -6.637 1.00 95.06 188 LYS A CA 1
ATOM 1539 C C . LYS A 1 188 ? -6.497 -8.326 -5.508 1.00 95.06 188 LYS A C 1
ATOM 1541 O O . LYS A 1 188 ? -6.908 -8.577 -4.373 1.00 95.06 188 LYS A O 1
ATOM 1546 N N . PHE A 1 189 ? -5.876 -7.191 -5.828 1.00 96.25 189 PHE A N 1
ATOM 1547 C CA . PHE A 1 189 ? -5.624 -6.100 -4.886 1.00 96.25 189 PHE A CA 1
ATOM 1548 C C . PHE A 1 189 ? -5.632 -4.716 -5.488 1.00 96.25 189 PHE A C 1
ATOM 1550 O O . PHE A 1 189 ? -5.471 -4.544 -6.690 1.00 96.25 189 PHE A O 1
ATOM 1557 N N . ASN A 1 190 ? -5.754 -3.732 -4.605 1.00 96.19 190 ASN A N 1
ATOM 1558 C CA . ASN A 1 190 ? -5.586 -2.331 -4.945 1.00 96.19 190 ASN A CA 1
ATOM 1559 C C . ASN A 1 190 ? -4.173 -1.864 -4.587 1.00 96.19 190 ASN A C 1
ATOM 1561 O O . ASN A 1 190 ? -3.590 -2.315 -3.603 1.00 96.19 190 ASN A O 1
ATOM 1565 N N . VAL A 1 191 ? -3.647 -0.911 -5.341 1.00 97.31 191 VAL A N 1
ATOM 1566 C CA . VAL A 1 191 ? -2.435 -0.159 -5.033 1.00 97.31 191 VAL A CA 1
ATOM 1567 C C . VAL A 1 191 ? -2.784 1.318 -5.083 1.00 97.31 191 VAL A C 1
ATOM 1569 O O . VAL A 1 191 ? -3.387 1.793 -6.048 1.00 97.31 191 VAL A O 1
ATOM 1572 N N . ILE A 1 192 ? -2.436 2.035 -4.024 1.00 94.94 192 ILE A N 1
ATOM 1573 C CA . ILE A 1 192 ? -2.780 3.444 -3.858 1.00 94.94 192 ILE A CA 1
ATOM 1574 C C . ILE A 1 192 ? -1.681 4.161 -3.078 1.00 94.94 192 ILE A C 1
ATOM 1576 O O . ILE A 1 192 ? -1.085 3.583 -2.170 1.00 94.94 192 ILE A O 1
ATOM 1580 N N . SER A 1 193 ? -1.418 5.416 -3.420 1.00 94.12 193 SER A N 1
ATOM 1581 C CA . SER A 1 193 ? -0.409 6.250 -2.767 1.00 94.12 193 SER A CA 1
ATOM 1582 C C . SER A 1 193 ? -0.897 7.687 -2.627 1.00 94.12 193 SER A C 1
ATOM 1584 O O . SER A 1 193 ? -1.842 8.081 -3.311 1.00 94.12 193 SER A O 1
ATOM 1586 N N . ASP A 1 194 ? -0.254 8.458 -1.747 1.00 91.69 194 ASP A N 1
ATOM 1587 C CA . ASP A 1 194 ? -0.411 9.917 -1.664 1.00 91.69 194 ASP A CA 1
ATOM 1588 C C . ASP A 1 194 ? -1.859 10.334 -1.340 1.00 91.69 194 ASP A C 1
ATOM 1590 O O . ASP A 1 194 ? -2.451 11.229 -1.941 1.00 91.69 194 ASP A O 1
ATOM 1594 N N . ILE A 1 195 ? -2.478 9.643 -0.373 1.00 88.94 195 ILE A N 1
ATOM 1595 C CA . ILE A 1 195 ? -3.862 9.899 0.073 1.00 88.94 195 ILE A CA 1
ATOM 1596 C C . ILE A 1 195 ? -3.955 11.227 0.837 1.00 88.94 195 ILE A C 1
ATOM 1598 O O . ILE A 1 195 ? -4.996 11.895 0.797 1.00 88.94 195 ILE A O 1
ATOM 1602 N N . HIS A 1 196 ? -2.894 11.612 1.558 1.00 86.50 196 HIS A N 1
ATOM 1603 C CA . HIS A 1 196 ? -2.791 12.888 2.278 1.00 86.50 196 HIS A CA 1
ATOM 1604 C C . HIS A 1 196 ? -4.012 13.230 3.150 1.00 86.50 196 HIS A C 1
ATOM 1606 O O . HIS A 1 196 ? -4.501 14.361 3.176 1.00 86.50 196 HIS A O 1
ATOM 1612 N N . SER A 1 197 ? -4.542 12.234 3.862 1.00 75.00 197 SER A N 1
ATOM 1613 C CA . SER A 1 197 ? -5.725 12.356 4.724 1.00 75.00 197 SER A CA 1
ATOM 1614 C C . SER A 1 197 ? -7.034 12.718 3.998 1.00 75.00 197 SER A C 1
ATOM 1616 O O . SER A 1 197 ? -8.050 12.957 4.656 1.00 75.00 197 SER A O 1
ATOM 1618 N N . THR A 1 198 ? -7.058 12.709 2.659 1.00 67.44 198 THR A N 1
ATOM 1619 C CA . THR A 1 198 ? -8.262 12.943 1.850 1.00 67.44 198 THR A CA 1
ATOM 1620 C C . THR A 1 198 ? -8.960 11.623 1.510 1.00 67.44 198 THR A C 1
ATOM 1622 O O . THR A 1 198 ? -8.645 10.944 0.544 1.00 67.44 198 THR A O 1
ATOM 1625 N N . SER A 1 199 ? -9.933 11.223 2.334 1.00 64.56 199 SER A N 1
ATOM 1626 C CA . SER A 1 199 ? -10.572 9.897 2.237 1.00 64.56 199 SER A CA 1
ATOM 1627 C C . SER A 1 199 ? -11.944 9.867 1.564 1.00 64.56 199 SER A C 1
ATOM 1629 O O . SER A 1 199 ? -12.610 8.834 1.564 1.00 64.56 199 SER A O 1
ATOM 1631 N N . LEU A 1 200 ? -12.421 10.990 1.022 1.00 64.50 200 LEU A N 1
ATOM 1632 C CA . LEU A 1 200 ? -13.785 11.058 0.486 1.00 64.50 200 LEU A CA 1
ATOM 1633 C C . LEU A 1 200 ? -13.971 10.183 -0.758 1.00 64.50 200 LEU A C 1
ATOM 1635 O O . LEU A 1 200 ? -14.983 9.495 -0.858 1.00 64.50 200 LEU A O 1
ATOM 1639 N N . PHE A 1 201 ? -12.991 10.159 -1.661 1.00 67.25 201 PHE A N 1
ATOM 1640 C CA . PHE A 1 201 ? -13.106 9.452 -2.940 1.00 67.25 201 PHE A CA 1
ATOM 1641 C C . PHE A 1 201 ? -12.744 7.967 -2.836 1.00 67.25 201 PHE A C 1
ATOM 1643 O O . PHE A 1 201 ? -13.333 7.127 -3.513 1.00 67.25 201 PHE A O 1
ATOM 1650 N N . THR A 1 202 ? -11.862 7.614 -1.902 1.00 70.44 202 THR A N 1
ATOM 1651 C CA . THR A 1 202 ? -11.410 6.234 -1.669 1.00 70.44 202 THR A CA 1
ATOM 1652 C C . THR A 1 202 ? -12.485 5.330 -1.060 1.00 70.44 202 THR A C 1
ATOM 1654 O O . THR A 1 202 ? -12.353 4.113 -1.108 1.00 70.44 202 THR A O 1
ATOM 1657 N N . ARG A 1 203 ? -13.605 5.881 -0.568 1.00 72.06 203 ARG A N 1
ATOM 1658 C CA . ARG A 1 203 ? -14.779 5.092 -0.135 1.00 72.06 203 ARG A CA 1
ATOM 1659 C C . ARG A 1 203 ? -15.443 4.298 -1.262 1.00 72.06 203 ARG A C 1
ATOM 1661 O O . ARG A 1 203 ? -16.189 3.373 -0.970 1.00 72.06 203 ARG A O 1
ATOM 1668 N N . SER A 1 204 ? -15.215 4.688 -2.516 1.00 76.94 204 SER A N 1
ATOM 1669 C CA . SER A 1 204 ? -15.735 3.981 -3.693 1.00 76.94 204 SER A CA 1
ATOM 1670 C C . SER A 1 204 ? -14.870 2.788 -4.115 1.00 76.94 204 SER A C 1
ATOM 1672 O O . SER A 1 204 ? -15.271 2.025 -4.991 1.00 76.94 204 SER A O 1
ATOM 1674 N N . MET A 1 205 ? -13.696 2.605 -3.497 1.00 85.25 205 MET A N 1
ATOM 1675 C CA . MET A 1 205 ? -12.813 1.487 -3.813 1.00 85.25 205 MET A CA 1
ATOM 1676 C C . MET A 1 205 ? -13.439 0.153 -3.392 1.00 85.25 205 MET A C 1
ATOM 1678 O O . MET A 1 205 ? -14.075 0.070 -2.336 1.00 85.25 205 MET A O 1
ATOM 1682 N N . PRO A 1 206 ? -13.231 -0.918 -4.175 1.00 86.31 206 PRO A N 1
ATOM 1683 C CA . PRO A 1 206 ? -13.694 -2.241 -3.804 1.00 86.31 206 PRO A CA 1
ATOM 1684 C C . PRO A 1 206 ? -12.993 -2.704 -2.523 1.00 86.31 206 PRO A C 1
ATOM 1686 O O . PRO A 1 206 ? -11.814 -2.417 -2.299 1.00 86.31 206 PRO A O 1
ATOM 1689 N N . HIS A 1 207 ? -13.719 -3.463 -1.698 1.00 87.00 207 HIS A N 1
ATOM 1690 C CA . HIS A 1 207 ? -13.208 -4.056 -0.460 1.00 87.00 207 HIS A CA 1
ATOM 1691 C C . HIS A 1 207 ? -12.253 -5.229 -0.748 1.00 87.00 207 HIS A C 1
ATOM 1693 O O . HIS A 1 207 ? -12.593 -6.393 -0.546 1.00 87.00 207 HIS A O 1
ATOM 1699 N N . LEU A 1 208 ? -11.057 -4.909 -1.237 1.00 90.25 208 LEU A N 1
ATOM 1700 C CA . LEU A 1 208 ? -9.946 -5.833 -1.472 1.00 90.25 208 LEU A CA 1
ATOM 1701 C C . LEU A 1 208 ? -8.816 -5.551 -0.479 1.00 90.25 208 LEU A C 1
ATOM 1703 O O . LEU A 1 208 ? -8.834 -4.539 0.221 1.00 90.25 208 LEU A O 1
ATOM 1707 N N . PHE A 1 209 ? -7.800 -6.416 -0.427 1.00 93.25 209 PHE A N 1
ATOM 1708 C CA . PHE A 1 209 ? -6.567 -5.998 0.236 1.00 93.25 209 PHE A CA 1
ATOM 1709 C C . PHE A 1 209 ? -5.884 -4.891 -0.575 1.00 93.25 209 PHE A C 1
ATOM 1711 O O . PHE A 1 209 ? -6.025 -4.831 -1.799 1.00 93.25 209 PHE A O 1
ATOM 1718 N N . SER A 1 210 ? -5.165 -4.007 0.112 1.00 95.00 210 SER A N 1
ATOM 1719 C CA . SER A 1 210 ? -4.568 -2.822 -0.504 1.00 95.00 210 SER A CA 1
ATOM 1720 C C . SER A 1 210 ? -3.082 -2.686 -0.167 1.00 95.00 210 SER A C 1
ATOM 1722 O O . SER A 1 210 ? -2.688 -2.744 0.998 1.00 95.00 210 SER A O 1
ATOM 1724 N N . LEU A 1 211 ? -2.245 -2.471 -1.179 1.00 96.69 211 LEU A N 1
ATOM 1725 C CA . LEU A 1 211 ? -0.889 -1.956 -1.004 1.00 96.69 211 LEU A CA 1
ATOM 1726 C C . LEU A 1 211 ? -0.977 -0.434 -0.898 1.00 96.69 211 LEU A C 1
ATOM 1728 O O . LEU A 1 211 ? -1.600 0.211 -1.743 1.00 96.69 211 LEU A O 1
ATOM 1732 N N . LEU A 1 212 ? -0.385 0.129 0.151 1.00 95.25 212 LEU A N 1
ATOM 1733 C CA . LEU A 1 212 ? -0.433 1.564 0.405 1.00 95.25 212 LEU A CA 1
ATOM 1734 C C . LEU A 1 212 ? 0.988 2.118 0.270 1.00 95.25 212 LEU A C 1
ATOM 1736 O O . LEU A 1 212 ? 1.815 1.872 1.142 1.00 95.25 212 LEU A O 1
ATOM 1740 N N . VAL A 1 213 ? 1.294 2.846 -0.802 1.00 96.19 213 VAL A N 1
ATOM 1741 C CA . VAL A 1 213 ? 2.680 3.140 -1.228 1.00 96.19 213 VAL A CA 1
ATOM 1742 C C . VAL A 1 213 ? 3.229 4.446 -0.621 1.00 96.19 213 VAL A C 1
ATOM 1744 O O . VAL A 1 213 ? 4.038 5.146 -1.220 1.00 96.19 213 VAL A O 1
ATOM 1747 N N . GLY A 1 214 ? 2.829 4.751 0.614 1.00 93.50 214 GLY A N 1
ATOM 1748 C CA . GLY A 1 214 ? 3.277 5.921 1.375 1.00 93.50 214 GLY A CA 1
ATOM 1749 C C . GLY A 1 214 ? 2.422 7.179 1.187 1.00 93.50 214 GLY A C 1
ATOM 1750 O O . GLY A 1 214 ? 1.467 7.212 0.409 1.00 93.50 214 GLY A O 1
ATOM 1751 N N . ASP A 1 215 ? 2.765 8.203 1.965 1.00 92.25 215 ASP A N 1
ATOM 1752 C CA . ASP A 1 215 ? 2.137 9.527 2.007 1.00 92.25 215 ASP A CA 1
ATOM 1753 C C . ASP A 1 215 ? 0.648 9.486 2.369 1.00 92.25 215 ASP A C 1
ATOM 1755 O O . ASP A 1 215 ? -0.248 10.063 1.743 1.00 92.25 215 ASP A O 1
ATOM 1759 N N . PHE A 1 216 ? 0.371 8.803 3.478 1.00 86.62 216 PHE A N 1
ATOM 1760 C CA . PHE A 1 216 ? -0.970 8.731 4.051 1.00 86.62 216 PHE A CA 1
ATOM 1761 C C . PHE A 1 216 ? -1.366 10.051 4.698 1.00 86.62 216 PHE A C 1
ATOM 1763 O O . PHE A 1 216 ? -2.540 10.426 4.679 1.00 86.62 216 PHE A O 1
ATOM 1770 N N . CYS A 1 217 ? -0.395 10.760 5.270 1.00 81.25 217 CYS A N 1
ATOM 1771 C CA . CYS A 1 217 ? -0.588 12.083 5.845 1.00 81.25 217 CYS A CA 1
ATOM 1772 C C . CYS A 1 217 ? 0.000 13.185 4.976 1.00 81.25 217 CYS A C 1
ATOM 1774 O O . CYS A 1 217 ? 0.879 12.960 4.154 1.00 81.25 217 CYS A O 1
ATOM 1776 N N . PHE A 1 218 ? -0.502 14.401 5.176 1.00 79.94 218 PHE A N 1
ATOM 1777 C CA . PHE A 1 218 ? 0.097 15.605 4.609 1.00 79.94 218 PHE A CA 1
ATOM 1778 C C . PHE A 1 218 ? 1.021 16.305 5.626 1.00 79.94 218 PHE A C 1
ATOM 1780 O O . PHE A 1 218 ? 1.572 15.667 6.518 1.00 79.94 218 PHE A O 1
ATOM 1787 N N . ASP A 1 219 ? 1.190 17.627 5.514 1.00 68.00 219 ASP A N 1
ATOM 1788 C CA . ASP A 1 219 ? 2.192 18.436 6.219 1.00 68.00 219 ASP A CA 1
ATOM 1789 C C . ASP A 1 219 ? 2.206 18.343 7.750 1.00 68.00 219 ASP A C 1
ATOM 1791 O O . ASP A 1 219 ? 3.239 18.608 8.364 1.00 68.00 219 ASP A O 1
ATOM 1795 N N . THR A 1 220 ? 1.091 17.959 8.374 1.00 71.38 220 THR A N 1
ATOM 1796 C CA . THR A 1 220 ? 0.978 17.805 9.832 1.00 71.38 220 THR A CA 1
ATOM 1797 C C . THR A 1 220 ? 0.594 16.370 10.185 1.00 71.38 220 THR A C 1
ATOM 1799 O O . THR A 1 220 ? -0.570 16.095 10.501 1.00 71.38 220 THR A O 1
ATOM 1802 N N . PRO A 1 221 ? 1.553 15.425 10.134 1.00 76.19 221 PRO A N 1
ATOM 1803 C CA . PRO A 1 221 ? 1.293 14.047 10.522 1.00 76.19 221 PRO A CA 1
ATOM 1804 C C . PRO A 1 221 ? 0.862 14.002 11.989 1.00 76.19 221 PRO A C 1
ATOM 1806 O O . PRO A 1 221 ? 1.629 14.246 12.925 1.00 76.19 221 PRO A O 1
ATOM 1809 N N . SER A 1 222 ? -0.411 13.689 12.183 1.00 77.31 222 SER A N 1
ATOM 1810 C CA . SER A 1 222 ? -1.029 13.508 13.487 1.00 77.31 222 SER A CA 1
ATOM 1811 C C . SER A 1 222 ? -1.749 12.170 13.500 1.00 77.31 222 SER A C 1
ATOM 1813 O O . SER A 1 222 ? -2.213 11.723 12.448 1.00 77.31 222 SER A O 1
ATOM 1815 N N . PRO A 1 223 ? -1.921 11.546 14.675 1.00 77.00 223 PRO A N 1
ATOM 1816 C CA . PRO A 1 223 ? -2.708 10.329 14.783 1.00 77.00 223 PRO A CA 1
ATOM 1817 C C . PRO A 1 223 ? -4.061 10.415 14.073 1.00 77.00 223 PRO A C 1
ATOM 1819 O O . PRO A 1 223 ? -4.435 9.520 13.327 1.00 77.00 223 PRO A O 1
ATOM 1822 N N . MET A 1 224 ? -4.764 11.540 14.234 1.00 76.31 224 MET A N 1
ATOM 1823 C CA . MET A 1 224 ? -6.047 11.774 13.576 1.00 76.31 224 MET A CA 1
ATOM 1824 C C . MET A 1 224 ? -5.923 11.808 12.046 1.00 76.31 224 MET A C 1
ATOM 1826 O O . MET A 1 224 ? -6.752 11.210 11.365 1.00 76.31 224 MET A O 1
ATOM 1830 N N . ALA A 1 225 ? -4.897 12.475 11.510 1.00 78.25 225 ALA A N 1
ATOM 1831 C CA . ALA A 1 225 ? -4.662 12.578 10.069 1.00 78.25 225 ALA A CA 1
ATOM 1832 C C . ALA A 1 225 ? -4.418 11.200 9.431 1.00 78.25 225 ALA A C 1
ATOM 1834 O O . ALA A 1 225 ? -5.011 10.883 8.397 1.00 78.25 225 ALA A O 1
ATOM 1835 N N . TYR A 1 226 ? -3.636 10.344 10.093 1.00 79.12 226 TYR A N 1
ATOM 1836 C CA . TYR A 1 226 ? -3.425 8.972 9.634 1.00 79.12 226 TYR A CA 1
ATOM 1837 C C . TYR A 1 226 ? -4.710 8.169 9.692 1.00 79.12 226 TYR A C 1
ATOM 1839 O O . TYR A 1 226 ? -5.065 7.491 8.732 1.00 79.12 226 TYR A O 1
ATOM 1847 N N . MET A 1 227 ? -5.461 8.277 10.788 1.00 78.81 227 MET A N 1
ATOM 1848 C CA . MET A 1 227 ? -6.713 7.542 10.886 1.00 78.81 227 MET A CA 1
ATOM 1849 C C . MET A 1 227 ? -7.735 7.979 9.844 1.00 78.81 227 MET A C 1
ATOM 1851 O O . MET A 1 227 ? -8.465 7.142 9.321 1.00 78.81 227 MET A O 1
ATOM 1855 N N . MET A 1 228 ? -7.776 9.263 9.493 1.00 79.56 228 MET A N 1
ATOM 1856 C CA . MET A 1 228 ? -8.611 9.727 8.390 1.00 79.56 228 MET A CA 1
ATOM 1857 C C . MET A 1 228 ? -8.207 9.099 7.056 1.00 79.56 228 MET A C 1
ATOM 1859 O O . MET A 1 228 ? -9.101 8.736 6.292 1.00 79.56 228 MET A O 1
ATOM 1863 N N . ALA A 1 229 ? -6.906 8.932 6.802 1.00 82.94 229 ALA A N 1
ATOM 1864 C CA . ALA A 1 229 ? -6.397 8.259 5.609 1.00 82.94 229 ALA A CA 1
ATOM 1865 C C . ALA A 1 229 ? -6.736 6.761 5.593 1.00 82.94 229 ALA A C 1
ATOM 1867 O O . ALA A 1 229 ? -7.065 6.218 4.543 1.00 82.94 229 ALA A O 1
ATOM 1868 N N . PHE A 1 230 ? -6.729 6.109 6.760 1.00 85.62 230 PHE A N 1
ATOM 1869 C CA . PHE A 1 230 ? -7.034 4.684 6.892 1.00 85.62 230 PHE A CA 1
ATOM 1870 C C . PHE A 1 230 ? -8.526 4.345 6.974 1.00 85.62 230 PHE A C 1
ATOM 1872 O O . PHE A 1 230 ? -8.909 3.193 6.784 1.00 85.62 230 PHE A O 1
ATOM 1879 N N . ALA A 1 231 ? -9.389 5.323 7.259 1.00 84.81 231 ALA A N 1
ATOM 1880 C CA . ALA A 1 231 ? -10.824 5.103 7.426 1.00 84.81 231 ALA A CA 1
ATOM 1881 C C . ALA A 1 231 ? -11.530 4.362 6.262 1.00 84.81 231 ALA A C 1
ATOM 1883 O O . ALA A 1 231 ? -12.445 3.595 6.562 1.00 84.81 231 ALA A O 1
ATOM 1884 N N . PRO A 1 232 ? -11.146 4.531 4.982 1.00 84.94 232 PRO A N 1
ATOM 1885 C CA . PRO A 1 232 ? -11.679 3.747 3.861 1.00 84.94 232 PRO A CA 1
ATOM 1886 C C . PRO A 1 232 ? -11.356 2.250 3.922 1.00 84.94 232 PRO A C 1
ATOM 1888 O O . PRO A 1 232 ? -12.122 1.443 3.411 1.00 84.94 232 PRO A O 1
ATOM 1891 N N . PHE A 1 233 ? -10.253 1.871 4.570 1.00 88.56 233 PHE A N 1
ATOM 1892 C CA . PHE A 1 233 ? -9.743 0.495 4.605 1.00 88.56 233 PHE A CA 1
ATOM 1893 C C . PHE A 1 233 ? -10.168 -0.264 5.872 1.00 88.56 233 PHE A C 1
ATOM 1895 O O . PHE A 1 233 ? -9.585 -1.290 6.220 1.00 88.56 233 PHE A O 1
ATOM 1902 N N . GLN A 1 234 ? -11.171 0.235 6.603 1.00 89.00 234 GLN A N 1
ATOM 1903 C CA . GLN A 1 234 ? -11.686 -0.447 7.791 1.00 89.00 234 GLN A CA 1
ATOM 1904 C C . GLN A 1 234 ? -12.192 -1.851 7.439 1.00 89.00 234 GLN A C 1
ATOM 1906 O O . GLN A 1 234 ? -13.014 -2.021 6.539 1.00 89.00 234 GLN A O 1
ATOM 1911 N N . GLY A 1 235 ? -11.716 -2.851 8.179 1.00 90.00 235 GLY A N 1
ATOM 1912 C CA . GLY A 1 235 ? -12.011 -4.261 7.940 1.00 90.00 235 GLY A CA 1
ATOM 1913 C C . GLY A 1 235 ? -11.257 -4.867 6.752 1.00 90.00 235 GLY A C 1
ATOM 1914 O O . GLY A 1 235 ? -11.597 -5.972 6.343 1.00 90.00 235 GLY A O 1
ATOM 1915 N N . GLN A 1 236 ? -10.261 -4.176 6.188 1.00 91.69 236 GLN A N 1
ATOM 1916 C CA . GLN A 1 236 ? -9.463 -4.669 5.065 1.00 91.69 236 GLN A CA 1
ATOM 1917 C C . GLN A 1 236 ? -8.022 -4.978 5.481 1.00 91.69 236 GLN A C 1
ATOM 1919 O O . GLN A 1 236 ? -7.497 -4.442 6.464 1.00 91.69 236 GLN A O 1
ATOM 1924 N N . PHE A 1 237 ? -7.377 -5.842 4.695 1.00 94.06 237 PHE A N 1
ATOM 1925 C CA . PHE A 1 237 ? -5.937 -6.045 4.777 1.00 94.06 237 PHE A CA 1
ATOM 1926 C C . PHE A 1 237 ? -5.190 -4.934 4.052 1.00 94.06 237 PHE A C 1
ATOM 1928 O O . PHE A 1 237 ? -5.521 -4.595 2.917 1.00 94.06 237 PHE A O 1
ATOM 1935 N N . VAL A 1 238 ? -4.153 -4.403 4.688 1.00 94.44 238 VAL A N 1
ATOM 1936 C CA . VAL A 1 238 ? -3.293 -3.370 4.117 1.00 94.44 238 VAL A CA 1
ATOM 1937 C C . VAL A 1 238 ? -1.819 -3.742 4.252 1.00 94.44 238 VAL A C 1
ATOM 1939 O O . VAL A 1 238 ? -1.400 -4.358 5.236 1.00 94.44 238 VAL A O 1
ATOM 1942 N N . VAL A 1 239 ? -1.016 -3.351 3.263 1.00 95.50 239 VAL A N 1
ATOM 1943 C CA . VAL A 1 239 ? 0.447 -3.500 3.271 1.00 95.50 239 VAL A CA 1
ATOM 1944 C C . VAL A 1 239 ? 1.075 -2.118 3.063 1.00 95.50 239 VAL A C 1
ATOM 1946 O O . VAL A 1 239 ? 1.296 -1.712 1.922 1.00 95.50 239 VAL A O 1
ATOM 1949 N N . PRO A 1 240 ? 1.311 -1.361 4.145 1.00 94.69 240 PRO A N 1
ATOM 1950 C CA . PRO A 1 240 ? 1.799 0.011 4.052 1.00 94.69 240 PRO A CA 1
ATOM 1951 C C . PRO A 1 240 ? 3.319 0.103 3.844 1.00 94.69 240 PRO A C 1
ATOM 1953 O O . PRO A 1 240 ? 4.094 -0.483 4.602 1.00 94.69 240 PRO A O 1
ATOM 1956 N N . ALA A 1 241 ? 3.740 0.887 2.859 1.00 95.12 241 ALA A N 1
ATOM 1957 C CA . ALA A 1 241 ? 5.056 1.512 2.778 1.00 95.12 241 ALA A CA 1
ATOM 1958 C C . ALA A 1 241 ? 5.047 2.869 3.503 1.00 95.12 241 ALA A C 1
ATOM 1960 O O . ALA A 1 241 ? 3.995 3.357 3.911 1.00 95.12 241 ALA A O 1
ATOM 1961 N N . VAL A 1 242 ? 6.218 3.476 3.679 1.00 92.94 242 VAL A N 1
ATOM 1962 C CA . VAL A 1 242 ? 6.352 4.811 4.280 1.00 92.94 242 VAL A CA 1
ATOM 1963 C C . VAL A 1 242 ? 6.663 5.840 3.201 1.00 92.94 242 VAL A C 1
ATOM 1965 O O . VAL A 1 242 ? 7.488 5.574 2.329 1.00 92.94 242 VAL A O 1
ATOM 1968 N N . GLY A 1 243 ? 6.004 6.997 3.263 1.00 93.50 243 GLY A N 1
ATOM 1969 C CA . GLY A 1 243 ? 6.280 8.151 2.409 1.00 93.50 243 GLY A CA 1
ATOM 1970 C C . GLY A 1 243 ? 7.045 9.271 3.119 1.00 93.50 243 GLY A C 1
ATOM 1971 O O . GLY A 1 243 ? 7.299 9.221 4.330 1.00 93.50 243 GLY A O 1
ATOM 1972 N N . ASN A 1 244 ? 7.468 10.293 2.371 1.00 92.00 244 ASN A N 1
ATOM 1973 C CA . ASN A 1 244 ? 8.294 11.369 2.925 1.00 92.00 244 ASN A CA 1
ATOM 1974 C C . ASN A 1 244 ? 7.482 12.293 3.840 1.00 92.00 244 ASN A C 1
ATOM 1976 O O . ASN A 1 244 ? 8.038 12.870 4.779 1.00 92.00 244 ASN A O 1
ATOM 1980 N N . HIS A 1 245 ? 6.174 12.419 3.613 1.00 90.38 245 HIS A N 1
ATOM 1981 C CA . HIS A 1 245 ? 5.281 13.132 4.520 1.00 90.38 245 HIS A CA 1
ATOM 1982 C C . HIS A 1 245 ? 5.007 12.327 5.791 1.00 90.38 245 HIS A C 1
ATOM 1984 O O . HIS A 1 245 ? 4.887 12.914 6.871 1.00 90.38 245 HIS A O 1
ATOM 1990 N N . ASP A 1 246 ? 4.997 10.995 5.700 1.00 90.06 246 ASP A N 1
ATOM 1991 C CA . ASP A 1 246 ? 4.750 10.136 6.855 1.00 90.06 246 ASP A CA 1
ATOM 1992 C C . ASP A 1 246 ? 5.882 10.238 7.894 1.00 90.06 246 ASP A C 1
ATOM 1994 O O . ASP A 1 246 ? 5.657 10.396 9.102 1.00 90.06 246 ASP A O 1
ATOM 1998 N N . MET A 1 247 ? 7.125 10.234 7.405 1.00 89.06 247 MET A N 1
ATOM 1999 C CA . MET A 1 247 ? 8.333 10.242 8.235 1.00 89.06 247 MET A CA 1
ATOM 2000 C C . MET A 1 247 ? 8.588 11.563 8.972 1.00 89.06 247 MET A C 1
ATOM 2002 O O . MET A 1 247 ? 9.406 11.597 9.894 1.00 89.06 247 MET A O 1
ATOM 2006 N N . ARG A 1 248 ? 7.836 12.631 8.669 1.00 86.62 248 ARG A N 1
ATOM 2007 C CA . ARG A 1 248 ? 7.852 13.877 9.460 1.00 86.62 248 ARG A CA 1
ATOM 2008 C C . ARG A 1 248 ? 7.399 13.652 10.914 1.00 86.62 248 ARG A C 1
ATOM 2010 O O . ARG A 1 248 ? 7.718 14.462 11.780 1.00 86.62 248 ARG A O 1
ATOM 2017 N N . ASN A 1 249 ? 6.701 12.545 11.202 1.00 82.31 249 ASN A N 1
ATOM 2018 C CA . ASN A 1 249 ? 6.457 12.034 12.556 1.00 82.31 249 ASN A CA 1
ATOM 2019 C C . ASN A 1 249 ? 6.690 10.515 12.612 1.00 82.31 249 ASN A C 1
ATOM 2021 O O . ASN A 1 249 ? 5.757 9.713 12.699 1.00 82.31 249 ASN A O 1
ATOM 2025 N N . ALA A 1 250 ? 7.968 10.134 12.585 1.00 82.06 250 ALA A N 1
ATOM 2026 C CA . ALA A 1 250 ? 8.417 8.743 12.604 1.00 82.06 250 ALA A CA 1
ATOM 2027 C C . ALA A 1 250 ? 7.848 7.917 13.775 1.00 82.06 250 ALA A C 1
ATOM 2029 O O . ALA A 1 250 ? 7.556 6.733 13.614 1.00 82.06 250 ALA A O 1
ATOM 2030 N N . THR A 1 251 ? 7.656 8.528 14.951 1.00 82.38 251 THR A N 1
ATOM 2031 C CA . THR A 1 251 ? 7.144 7.839 16.148 1.00 82.38 251 THR A CA 1
ATOM 2032 C C . THR A 1 251 ? 5.793 7.190 15.885 1.00 82.38 251 THR A C 1
ATOM 2034 O O . THR A 1 251 ? 5.577 6.033 16.242 1.00 82.38 251 THR A O 1
ATOM 2037 N N . PHE A 1 252 ? 4.893 7.917 15.227 1.00 78.31 252 PHE A N 1
ATOM 2038 C CA . PHE A 1 252 ? 3.551 7.425 14.963 1.00 78.31 252 PHE A CA 1
ATOM 2039 C C . PHE A 1 252 ? 3.528 6.332 13.884 1.00 78.31 252 PHE A C 1
ATOM 2041 O O . PHE A 1 252 ? 2.847 5.319 14.037 1.00 78.31 252 PHE A O 1
ATOM 2048 N N . VAL A 1 253 ? 4.324 6.491 12.824 1.00 83.19 253 VAL A N 1
ATOM 2049 C CA . VAL A 1 253 ? 4.492 5.454 11.791 1.00 83.19 253 VAL A CA 1
ATOM 2050 C C . VAL A 1 253 ? 4.977 4.151 12.420 1.00 83.19 253 VAL A C 1
ATOM 2052 O O . VAL A 1 253 ? 4.399 3.094 12.182 1.00 83.19 253 VAL A O 1
ATOM 2055 N N . ASN A 1 254 ? 5.973 4.230 13.303 1.00 85.06 254 ASN A N 1
ATOM 2056 C CA . ASN A 1 254 ? 6.506 3.068 14.010 1.00 85.06 254 ASN A CA 1
ATOM 2057 C C . ASN A 1 254 ? 5.468 2.418 14.943 1.00 85.06 254 ASN A C 1
ATOM 2059 O O . ASN A 1 254 ? 5.441 1.192 15.060 1.00 85.06 254 ASN A O 1
ATOM 2063 N N . GLN A 1 255 ? 4.588 3.209 15.570 1.00 83.56 255 GLN A N 1
ATOM 2064 C CA . GLN A 1 255 ? 3.471 2.700 16.380 1.00 83.56 255 GLN A CA 1
ATOM 2065 C C . GLN A 1 255 ? 2.435 1.933 15.554 1.00 83.56 255 GLN A C 1
ATOM 2067 O O . GLN A 1 255 ? 1.875 0.960 16.060 1.00 83.56 255 GLN A O 1
ATOM 2072 N N . ILE A 1 256 ? 2.168 2.356 14.313 1.00 85.75 256 ILE A N 1
ATOM 2073 C CA . ILE A 1 256 ? 1.272 1.633 13.401 1.00 85.75 256 ILE A CA 1
ATOM 2074 C C . ILE A 1 256 ? 1.963 0.397 12.839 1.00 85.75 256 ILE A C 1
ATOM 2076 O O . ILE A 1 256 ? 1.401 -0.690 12.910 1.00 85.75 256 ILE A O 1
ATOM 2080 N N . LEU A 1 257 ? 3.164 0.540 12.277 1.00 88.81 257 LEU A N 1
ATOM 2081 C CA . LEU A 1 257 ? 3.837 -0.560 11.590 1.00 88.81 257 LEU A CA 1
ATOM 2082 C C . LEU A 1 257 ? 4.245 -1.673 12.552 1.00 88.81 257 LEU A C 1
ATOM 2084 O O . LEU A 1 257 ? 4.095 -2.840 12.212 1.00 88.81 257 LEU A O 1
ATOM 2088 N N . GLN A 1 258 ? 4.770 -1.323 13.732 1.00 89.00 258 GLN A N 1
ATOM 2089 C CA . GLN A 1 258 ? 5.244 -2.281 14.741 1.00 89.00 258 GLN A CA 1
ATOM 2090 C C . GLN A 1 258 ? 6.229 -3.335 14.188 1.00 89.00 258 GLN A C 1
ATOM 2092 O O . GLN A 1 258 ? 6.278 -4.475 14.651 1.00 89.00 258 GLN A O 1
ATOM 2097 N N . ARG A 1 259 ? 7.020 -2.953 13.177 1.00 90.19 259 ARG A N 1
ATOM 2098 C CA . ARG A 1 259 ? 8.046 -3.767 12.502 1.00 90.19 259 ARG A CA 1
ATOM 2099 C C . ARG A 1 259 ? 9.061 -2.872 11.782 1.00 90.19 259 ARG A C 1
ATOM 2101 O O . ARG A 1 259 ? 8.896 -1.656 11.756 1.00 90.19 259 ARG A O 1
ATOM 2108 N N . ASN A 1 260 ? 10.094 -3.476 11.188 1.00 92.25 260 ASN A N 1
ATOM 2109 C CA . ASN A 1 260 ? 11.008 -2.772 10.280 1.00 92.25 260 ASN A CA 1
ATOM 2110 C C . ASN A 1 260 ? 10.236 -2.252 9.050 1.00 92.25 260 ASN A C 1
ATOM 2112 O O . ASN A 1 260 ? 9.371 -2.962 8.542 1.00 92.25 260 ASN A O 1
ATOM 2116 N N . SER A 1 261 ? 10.535 -1.035 8.592 1.00 93.81 261 SER A N 1
ATOM 2117 C CA . SER A 1 261 ? 9.940 -0.421 7.397 1.00 93.81 261 SER A CA 1
ATOM 2118 C C . SER A 1 261 ? 10.398 -1.081 6.091 1.00 93.81 261 SER A C 1
ATOM 2120 O O . SER A 1 261 ? 9.634 -1.099 5.129 1.00 93.81 261 SER A O 1
ATOM 2122 N N . ASN A 1 262 ? 11.577 -1.712 6.093 1.00 96.44 262 ASN A N 1
ATOM 2123 C CA . ASN A 1 262 ? 11.994 -2.689 5.090 1.00 96.44 262 ASN A CA 1
ATOM 2124 C C . ASN A 1 262 ? 11.487 -4.078 5.496 1.00 96.44 262 ASN A C 1
ATOM 2126 O O . ASN A 1 262 ? 11.931 -4.636 6.506 1.00 96.44 262 ASN A O 1
ATOM 2130 N N . TYR A 1 263 ? 10.547 -4.645 4.739 1.00 96.12 263 TYR A N 1
ATOM 2131 C CA . TYR A 1 263 ? 9.993 -5.964 5.048 1.00 96.12 263 TYR A CA 1
ATOM 2132 C C . TYR A 1 263 ? 9.430 -6.678 3.817 1.00 96.12 263 TYR A C 1
ATOM 2134 O O . TYR A 1 263 ? 9.063 -6.062 2.821 1.00 96.12 263 TYR A O 1
ATOM 2142 N N . ALA A 1 264 ? 9.358 -8.005 3.905 1.00 95.25 264 ALA A N 1
ATOM 2143 C CA . ALA A 1 264 ? 8.746 -8.857 2.896 1.00 95.25 264 ALA A CA 1
ATOM 2144 C C . ALA A 1 264 ? 7.439 -9.435 3.439 1.00 95.25 264 ALA A C 1
ATOM 2146 O O . ALA A 1 264 ? 7.390 -9.907 4.578 1.00 95.25 264 ALA A O 1
ATOM 2147 N N . GLN A 1 265 ? 6.393 -9.419 2.618 1.00 93.38 265 GLN A N 1
ATOM 2148 C CA . GLN A 1 265 ? 5.121 -10.050 2.922 1.00 93.38 265 GLN A CA 1
ATOM 2149 C C . GLN A 1 265 ? 4.821 -11.141 1.905 1.00 93.38 265 GLN A C 1
ATOM 2151 O O . GLN A 1 265 ? 4.680 -10.881 0.711 1.00 93.38 265 GLN A O 1
ATOM 2156 N N . GLN A 1 266 ? 4.714 -12.368 2.403 1.00 90.81 266 GLN A N 1
ATOM 2157 C CA . GLN A 1 266 ? 4.439 -13.539 1.586 1.00 90.81 266 GLN A CA 1
ATOM 2158 C C . GLN A 1 266 ? 2.936 -13.804 1.550 1.00 90.81 266 GLN A C 1
ATOM 2160 O O . GLN A 1 266 ? 2.261 -13.761 2.583 1.00 90.81 266 GLN A O 1
ATOM 2165 N N . PHE A 1 267 ? 2.440 -14.090 0.354 1.00 89.44 267 PHE A N 1
ATOM 2166 C CA . PHE A 1 267 ? 1.084 -14.538 0.076 1.00 89.44 267 PHE A CA 1
ATOM 2167 C C . PHE A 1 267 ? 1.147 -15.860 -0.691 1.00 89.44 267 PHE A C 1
ATOM 2169 O O . PHE A 1 267 ? 2.219 -16.311 -1.091 1.00 89.44 267 PHE A O 1
ATOM 2176 N N . LYS A 1 268 ? -0.009 -16.496 -0.907 1.00 86.19 268 LYS A N 1
ATOM 2177 C CA . LYS A 1 268 ? -0.076 -17.826 -1.529 1.00 86.19 268 LYS A CA 1
ATOM 2178 C C . LYS A 1 268 ? 0.653 -17.895 -2.882 1.00 86.19 268 LYS A C 1
ATOM 2180 O O . LYS A 1 268 ? 1.390 -18.845 -3.111 1.00 86.19 268 LYS A O 1
ATOM 2185 N N . ASN A 1 269 ? 0.463 -16.890 -3.741 1.00 87.31 269 ASN A N 1
ATOM 2186 C CA . ASN A 1 269 ? 0.920 -16.913 -5.140 1.00 87.31 269 ASN A CA 1
ATOM 2187 C C . ASN A 1 269 ? 1.962 -15.830 -5.483 1.00 87.31 269 ASN A C 1
ATOM 2189 O O . ASN A 1 269 ? 2.416 -15.749 -6.625 1.00 87.31 269 ASN A O 1
ATOM 2193 N N . PHE A 1 270 ? 2.323 -14.973 -4.526 1.00 93.44 270 PHE A N 1
ATOM 2194 C CA . PHE A 1 270 ? 3.226 -13.846 -4.753 1.00 93.44 270 PHE A CA 1
ATOM 2195 C C . PHE A 1 270 ? 3.859 -13.362 -3.448 1.00 93.44 270 PHE A C 1
ATOM 2197 O O . PHE A 1 270 ? 3.398 -13.680 -2.352 1.00 93.44 270 PHE A O 1
ATOM 2204 N N . THR A 1 271 ? 4.906 -12.553 -3.575 1.00 94.94 271 THR A N 1
ATOM 2205 C CA . THR A 1 271 ? 5.521 -11.830 -2.458 1.00 94.94 271 THR A CA 1
ATOM 2206 C C . THR A 1 271 ? 5.559 -10.341 -2.761 1.00 94.94 271 THR A C 1
ATOM 2208 O O . THR A 1 271 ? 5.824 -9.947 -3.895 1.00 94.94 271 THR A O 1
ATOM 2211 N N . VAL A 1 272 ? 5.314 -9.520 -1.742 1.00 97.06 272 VAL A N 1
ATOM 2212 C CA . VAL A 1 272 ? 5.496 -8.065 -1.792 1.00 97.06 272 VAL A CA 1
ATOM 2213 C C . VAL A 1 272 ? 6.729 -7.699 -0.980 1.00 97.06 272 VAL A C 1
ATOM 2215 O O . VAL A 1 272 ? 6.807 -8.026 0.204 1.00 97.06 272 VAL A O 1
ATOM 2218 N N . LEU A 1 273 ? 7.682 -7.017 -1.605 1.00 97.94 273 LEU A N 1
ATOM 2219 C CA . LEU A 1 273 ? 8.846 -6.431 -0.950 1.00 97.94 273 LEU A CA 1
ATOM 2220 C C . LEU A 1 273 ? 8.591 -4.937 -0.747 1.00 97.94 273 LEU A C 1
ATOM 2222 O O . LEU A 1 273 ? 8.475 -4.188 -1.715 1.00 97.94 273 LEU A O 1
ATOM 2226 N N . THR A 1 274 ? 8.491 -4.509 0.505 1.00 98.06 274 THR A N 1
ATOM 2227 C CA . THR A 1 274 ? 8.336 -3.101 0.873 1.00 98.06 274 THR A CA 1
ATOM 2228 C C . THR A 1 274 ? 9.707 -2.514 1.176 1.00 98.06 274 THR A C 1
ATOM 2230 O O . THR A 1 274 ? 10.413 -3.030 2.047 1.00 98.06 274 THR A O 1
ATOM 2233 N N . LEU A 1 275 ? 10.073 -1.456 0.452 1.00 98.12 275 LEU A N 1
ATOM 2234 C CA . LEU A 1 275 ? 11.364 -0.784 0.555 1.00 98.12 275 LEU A CA 1
ATOM 2235 C C . LEU A 1 275 ? 11.186 0.646 1.073 1.00 98.12 275 LEU A C 1
ATOM 2237 O O . LEU A 1 275 ? 10.369 1.414 0.569 1.00 98.12 275 LEU A O 1
ATOM 2241 N N . ASP A 1 276 ? 11.995 1.006 2.058 1.00 96.31 276 ASP A N 1
ATOM 2242 C CA . ASP A 1 276 ? 12.080 2.331 2.650 1.00 96.31 276 ASP A CA 1
ATOM 2243 C C . ASP A 1 276 ? 13.420 2.963 2.265 1.00 96.31 276 ASP A C 1
ATOM 2245 O O . ASP A 1 276 ? 14.458 2.679 2.857 1.00 96.31 276 ASP A O 1
ATOM 2249 N N . PHE A 1 277 ? 13.403 3.821 1.247 1.00 95.00 277 PHE A N 1
ATOM 2250 C CA . PHE A 1 277 ? 14.553 4.647 0.855 1.00 95.00 277 PHE A CA 1
ATOM 2251 C C . PHE A 1 277 ? 14.512 6.053 1.476 1.00 95.00 277 PHE A C 1
ATOM 2253 O O . PHE A 1 277 ? 15.262 6.934 1.062 1.00 95.00 277 PHE A O 1
ATOM 2260 N N . ILE A 1 278 ? 13.615 6.286 2.438 1.00 92.88 278 ILE A N 1
ATOM 2261 C CA . ILE A 1 278 ? 13.362 7.600 3.036 1.00 92.88 278 ILE A CA 1
ATOM 2262 C C . ILE A 1 278 ? 14.059 7.698 4.383 1.00 92.88 278 ILE A C 1
ATOM 2264 O O . ILE A 1 278 ? 14.809 8.637 4.639 1.00 92.88 278 ILE A O 1
ATOM 2268 N N . SER A 1 279 ? 13.793 6.727 5.256 1.00 91.88 279 SER A N 1
ATOM 2269 C CA . SER A 1 279 ? 14.312 6.716 6.622 1.00 91.88 279 SER A CA 1
ATOM 2270 C C . SER A 1 279 ? 15.559 5.853 6.789 1.00 91.88 279 SER A C 1
ATOM 2272 O O . SER A 1 279 ? 16.245 5.951 7.810 1.00 91.88 279 SER A O 1
ATOM 2274 N N . LYS A 1 280 ? 15.865 5.012 5.795 1.00 94.25 280 LYS A N 1
ATOM 2275 C CA . LYS A 1 280 ? 16.983 4.067 5.830 1.00 94.25 280 LYS A CA 1
ATOM 2276 C C . LYS A 1 280 ? 18.081 4.442 4.837 1.00 94.25 280 LYS A C 1
ATOM 2278 O O . LYS A 1 280 ? 17.783 4.969 3.763 1.00 94.25 280 LYS A O 1
ATOM 2283 N N . PRO A 1 281 ? 19.356 4.155 5.160 1.00 95.62 281 PRO A N 1
ATOM 2284 C CA . PRO A 1 281 ? 20.448 4.304 4.209 1.00 95.62 281 PRO A CA 1
ATOM 2285 C C . PRO A 1 281 ? 20.205 3.474 2.947 1.00 95.62 281 PRO A C 1
ATOM 2287 O O . PRO A 1 281 ? 19.817 2.310 3.033 1.00 95.62 281 PRO A O 1
ATOM 2290 N N . PHE A 1 282 ? 20.529 4.038 1.781 1.00 95.50 282 PHE A N 1
ATOM 2291 C CA . PHE A 1 282 ? 20.359 3.362 0.490 1.00 95.50 282 PHE A CA 1
ATOM 2292 C C . PHE A 1 282 ? 20.974 1.953 0.474 1.00 95.50 282 PHE A C 1
ATOM 2294 O O . PHE A 1 282 ? 20.307 1.001 0.084 1.00 95.50 282 PHE A O 1
ATOM 2301 N N . ALA A 1 283 ? 22.209 1.810 0.969 1.00 96.88 283 ALA A N 1
ATOM 2302 C CA . ALA A 1 283 ? 22.921 0.532 1.011 1.00 96.88 283 ALA A CA 1
ATOM 2303 C C . ALA A 1 283 ? 22.263 -0.513 1.938 1.00 96.88 283 ALA A C 1
ATOM 2305 O O . ALA A 1 283 ? 22.336 -1.707 1.662 1.00 96.88 283 ALA A O 1
ATOM 2306 N N . GLU A 1 284 ? 21.607 -0.086 3.027 1.00 97.38 284 GLU A N 1
ATOM 2307 C CA . GLU A 1 284 ? 20.858 -0.995 3.913 1.00 97.38 284 GLU A CA 1
ATOM 2308 C C . GLU A 1 284 ? 19.628 -1.545 3.182 1.00 97.38 284 GLU A C 1
ATOM 2310 O O . GLU A 1 284 ? 19.394 -2.754 3.176 1.00 97.38 284 GLU A O 1
ATOM 2315 N N . THR A 1 285 ? 18.870 -0.667 2.523 1.00 97.88 285 THR A N 1
ATOM 2316 C CA . THR A 1 285 ? 17.662 -1.043 1.776 1.00 97.88 285 THR A CA 1
ATOM 2317 C C . THR A 1 285 ? 17.992 -1.877 0.534 1.00 97.88 285 THR A C 1
ATOM 2319 O O . THR A 1 285 ? 17.299 -2.850 0.240 1.00 97.88 285 THR A O 1
ATOM 2322 N N . GLU A 1 286 ? 19.083 -1.558 -0.163 1.00 97.88 286 GLU A N 1
ATOM 2323 C CA . GLU A 1 286 ? 19.616 -2.352 -1.275 1.00 97.88 286 GLU A CA 1
ATOM 2324 C C . GLU A 1 286 ? 20.030 -3.758 -0.821 1.00 97.88 286 GLU A C 1
ATOM 2326 O O . GLU A 1 286 ? 19.596 -4.740 -1.419 1.00 97.88 286 GLU A O 1
ATOM 2331 N N . SER A 1 287 ? 20.794 -3.870 0.270 1.00 98.12 287 SER A N 1
ATOM 2332 C CA . SER A 1 287 ? 21.206 -5.161 0.837 1.00 98.12 287 SER A CA 1
ATOM 2333 C C . SER A 1 287 ? 20.003 -6.012 1.257 1.00 98.12 287 SER A C 1
ATOM 2335 O O . SER A 1 287 ? 19.942 -7.209 0.969 1.00 98.12 287 SER A O 1
ATOM 2337 N N . PHE A 1 288 ? 18.985 -5.388 1.860 1.00 98.19 288 PHE A N 1
ATOM 2338 C CA . PHE A 1 288 ? 17.723 -6.058 2.165 1.00 98.19 288 PHE A CA 1
ATOM 2339 C C . PHE A 1 288 ? 17.034 -6.594 0.899 1.00 98.19 288 PHE A C 1
ATOM 2341 O O . PHE A 1 288 ? 16.632 -7.760 0.870 1.00 98.19 288 PHE A O 1
ATOM 2348 N N . LEU A 1 289 ? 16.915 -5.772 -0.151 1.00 98.12 289 LEU A N 1
ATOM 2349 C CA . LEU A 1 289 ? 16.324 -6.178 -1.428 1.00 98.12 289 LEU A CA 1
ATOM 2350 C C . LEU A 1 289 ? 17.078 -7.368 -2.037 1.00 98.12 289 LEU A C 1
ATOM 2352 O O . LEU A 1 289 ? 16.453 -8.349 -2.438 1.00 98.12 289 LEU A O 1
ATOM 2356 N N . GLU A 1 290 ? 18.408 -7.310 -2.065 1.00 97.81 290 GLU A N 1
ATOM 2357 C CA . GLU A 1 290 ? 19.266 -8.388 -2.566 1.00 97.81 290 GLU A CA 1
ATOM 2358 C C . GLU A 1 290 ? 19.072 -9.685 -1.791 1.00 97.81 290 GLU A C 1
ATOM 2360 O O . GLU A 1 290 ? 18.841 -10.741 -2.386 1.00 97.81 290 GLU A O 1
ATOM 2365 N N . GLN A 1 291 ? 19.095 -9.598 -0.461 1.00 97.06 291 GLN A N 1
ATOM 2366 C CA . GLN A 1 291 ? 18.868 -10.742 0.405 1.00 97.06 291 GLN A CA 1
ATOM 2367 C C . GLN A 1 291 ? 17.493 -11.369 0.141 1.00 97.06 291 GLN A C 1
ATOM 2369 O O . GLN A 1 291 ? 17.390 -12.591 0.029 1.00 97.06 291 GLN A O 1
ATOM 2374 N N . GLN A 1 292 ? 16.437 -10.557 0.026 1.00 96.75 292 GLN A N 1
ATOM 2375 C CA . GLN A 1 292 ? 15.090 -11.069 -0.211 1.00 96.75 292 GLN A CA 1
ATOM 2376 C C . GLN A 1 292 ? 14.933 -11.679 -1.603 1.00 96.75 292 GLN A C 1
ATOM 2378 O O . GLN A 1 292 ? 14.343 -12.750 -1.716 1.00 96.75 292 GLN A O 1
ATOM 2383 N N . LEU A 1 293 ? 15.469 -11.065 -2.658 1.00 96.06 293 LEU A N 1
ATOM 2384 C CA . LEU A 1 293 ? 15.413 -11.644 -4.003 1.00 96.06 293 LEU A CA 1
ATOM 2385 C C . LEU A 1 293 ? 16.164 -12.980 -4.060 1.00 96.06 293 LEU A C 1
ATOM 2387 O O . LEU A 1 293 ? 15.621 -13.965 -4.559 1.00 96.06 293 LEU A O 1
ATOM 2391 N N . GLN A 1 294 ? 17.345 -13.062 -3.440 1.00 94.00 294 GLN A N 1
ATOM 2392 C CA . GLN A 1 294 ? 18.122 -14.300 -3.377 1.00 94.00 294 GLN A CA 1
ATOM 2393 C C . GLN A 1 294 ? 17.400 -15.409 -2.594 1.00 94.00 294 GLN A C 1
ATOM 2395 O O . GLN A 1 294 ? 17.401 -16.561 -3.021 1.00 94.00 294 GLN A O 1
ATOM 2400 N N . GLN A 1 295 ? 16.758 -15.081 -1.467 1.00 90.00 295 GLN A N 1
ATOM 2401 C CA . GLN A 1 295 ? 15.995 -16.046 -0.660 1.00 90.00 295 GLN A CA 1
ATOM 2402 C C . GLN A 1 295 ? 14.721 -16.550 -1.356 1.00 90.00 295 GLN A C 1
ATOM 2404 O O . GLN A 1 295 ? 14.228 -17.629 -1.027 1.00 90.00 295 GLN A O 1
ATOM 2409 N N . ASN A 1 296 ? 14.174 -15.774 -2.294 1.00 83.75 296 ASN A N 1
ATOM 2410 C CA . ASN A 1 296 ? 12.879 -16.035 -2.924 1.00 83.75 296 ASN A CA 1
ATOM 2411 C C . ASN A 1 296 ? 12.972 -16.457 -4.399 1.00 83.75 296 ASN A C 1
ATOM 2413 O O . ASN A 1 296 ? 11.931 -16.747 -4.993 1.00 83.75 296 ASN A O 1
ATOM 2417 N N . LYS A 1 297 ? 14.182 -16.515 -4.972 1.00 81.50 297 LYS A N 1
ATOM 2418 C CA . LYS A 1 297 ? 14.447 -16.735 -6.404 1.00 81.50 297 LYS A CA 1
ATOM 2419 C C . LYS A 1 297 ? 13.656 -17.898 -7.009 1.00 81.50 297 LYS A C 1
ATOM 2421 O O . LYS A 1 297 ? 13.030 -17.726 -8.048 1.00 81.50 297 LYS A O 1
ATOM 2426 N N . ASP A 1 298 ? 13.611 -19.029 -6.308 1.00 81.06 298 ASP A N 1
ATOM 2427 C CA . ASP A 1 298 ? 12.936 -20.248 -6.778 1.00 81.06 298 ASP A CA 1
ATOM 2428 C C . ASP A 1 298 ? 11.588 -20.500 -6.084 1.00 81.06 298 ASP A C 1
ATOM 2430 O O . ASP A 1 298 ? 10.885 -21.462 -6.389 1.00 81.06 298 ASP A O 1
ATOM 2434 N N . ARG A 1 299 ? 11.218 -19.653 -5.116 1.00 81.50 299 ARG A N 1
ATOM 2435 C CA . ARG A 1 299 ? 10.042 -19.868 -4.264 1.00 81.50 299 ARG A CA 1
ATOM 2436 C C . ARG A 1 299 ? 8.776 -19.241 -4.838 1.00 81.50 299 ARG A C 1
ATOM 2438 O O . ARG A 1 299 ? 7.689 -19.768 -4.610 1.00 81.50 299 ARG A O 1
ATOM 2445 N N . TYR A 1 300 ? 8.902 -18.128 -5.561 1.00 79.81 300 TYR A N 1
ATOM 2446 C CA . TYR A 1 300 ? 7.754 -17.361 -6.042 1.00 79.81 300 TYR A CA 1
ATOM 2447 C C . TYR A 1 300 ? 7.903 -16.947 -7.501 1.00 79.81 300 TYR A C 1
ATOM 2449 O O . TYR A 1 300 ? 8.903 -16.350 -7.897 1.00 79.81 300 TYR A O 1
ATOM 2457 N N . GLN A 1 301 ? 6.844 -17.202 -8.272 1.00 85.88 301 GLN A N 1
ATOM 2458 C CA . GLN A 1 301 ? 6.733 -16.777 -9.669 1.00 85.88 301 GLN A CA 1
ATOM 2459 C C . GLN A 1 301 ? 6.436 -15.279 -9.816 1.00 85.88 301 GLN A C 1
ATOM 2461 O O . GLN A 1 301 ? 6.712 -14.701 -10.866 1.00 85.88 301 GLN A O 1
ATOM 2466 N N . ASN A 1 302 ? 5.868 -14.656 -8.778 1.00 92.88 302 ASN A N 1
ATOM 2467 C CA . ASN A 1 302 ? 5.474 -13.252 -8.778 1.00 92.88 302 ASN A CA 1
ATOM 2468 C C . ASN A 1 302 ? 6.092 -12.521 -7.582 1.00 92.88 302 ASN A C 1
ATOM 2470 O O . ASN A 1 302 ? 5.698 -12.744 -6.434 1.00 92.88 302 ASN A O 1
ATOM 2474 N N . VAL A 1 303 ? 7.043 -11.631 -7.854 1.00 96.81 303 VAL A N 1
ATOM 2475 C CA . VAL A 1 303 ? 7.570 -10.672 -6.881 1.00 96.81 303 VAL A CA 1
ATOM 2476 C C . VAL A 1 303 ? 7.104 -9.278 -7.276 1.00 96.81 303 VAL A C 1
ATOM 2478 O O . VAL A 1 303 ? 7.376 -8.806 -8.381 1.00 96.81 303 VAL A O 1
ATOM 2481 N N . PHE A 1 304 ? 6.408 -8.620 -6.358 1.00 98.06 304 PHE A N 1
ATOM 2482 C CA . PHE A 1 304 ? 6.076 -7.208 -6.451 1.00 98.06 304 PHE A CA 1
ATOM 2483 C C . PHE A 1 304 ? 6.946 -6.416 -5.487 1.00 98.06 304 PHE A C 1
ATOM 2485 O O . PHE A 1 304 ? 7.229 -6.869 -4.378 1.00 98.06 304 PHE A O 1
ATOM 2492 N N . ILE A 1 305 ? 7.349 -5.222 -5.894 1.00 98.50 305 ILE A N 1
ATOM 2493 C CA . ILE A 1 305 ? 8.093 -4.291 -5.048 1.00 98.50 305 ILE A CA 1
ATOM 2494 C C . ILE A 1 305 ? 7.224 -3.056 -4.853 1.00 98.50 305 ILE A C 1
ATOM 2496 O O . ILE A 1 305 ? 6.612 -2.584 -5.805 1.00 98.50 305 ILE A O 1
ATOM 2500 N N . GLN A 1 306 ? 7.175 -2.518 -3.639 1.00 98.06 306 GLN A N 1
ATOM 2501 C CA . GLN A 1 306 ? 6.643 -1.182 -3.401 1.00 98.06 306 GLN A CA 1
ATOM 2502 C C . GLN A 1 306 ? 7.694 -0.299 -2.726 1.00 98.06 306 GLN A C 1
ATOM 2504 O O . GLN A 1 306 ? 8.375 -0.724 -1.792 1.00 98.06 306 GLN A O 1
ATOM 2509 N N . SER A 1 307 ? 7.827 0.927 -3.218 1.00 97.06 307 SER A N 1
ATOM 2510 C CA . SER A 1 307 ? 8.744 1.954 -2.722 1.00 97.06 307 SER A CA 1
ATOM 2511 C C . SER A 1 307 ? 8.117 3.303 -3.008 1.00 97.06 307 SER A C 1
ATOM 2513 O O . SER A 1 307 ? 7.831 3.579 -4.167 1.00 97.06 307 SER A O 1
ATOM 2515 N N . HIS A 1 308 ? 7.942 4.153 -1.997 1.00 95.62 308 HIS A N 1
ATOM 2516 C CA . HIS A 1 308 ? 7.293 5.450 -2.193 1.00 95.62 308 HIS A CA 1
ATOM 2517 C C . HIS A 1 308 ? 8.000 6.311 -3.251 1.00 95.62 308 HIS A C 1
ATOM 2519 O O . HIS A 1 308 ? 7.348 6.815 -4.160 1.00 95.62 308 HIS A O 1
ATOM 2525 N N . PHE A 1 309 ? 9.335 6.393 -3.214 1.00 91.44 309 PHE A N 1
ATOM 2526 C CA . PHE A 1 309 ? 10.081 7.034 -4.296 1.00 91.44 309 PHE A CA 1
ATOM 2527 C C . PHE A 1 309 ? 10.121 6.164 -5.550 1.00 91.44 309 PHE A C 1
ATOM 2529 O O . PHE A 1 309 ? 10.399 4.962 -5.484 1.00 91.44 309 PHE A O 1
ATOM 2536 N N . TYR A 1 310 ? 9.890 6.817 -6.687 1.00 87.25 310 TYR A N 1
ATOM 2537 C CA . TYR A 1 310 ? 9.928 6.236 -8.019 1.00 87.25 310 TYR A CA 1
ATOM 2538 C C . TYR A 1 310 ? 11.360 6.173 -8.575 1.00 87.25 310 TYR A C 1
ATOM 2540 O O . TYR A 1 310 ? 12.205 7.030 -8.305 1.00 87.25 310 TYR A O 1
ATOM 2548 N N . GLY A 1 311 ? 11.637 5.144 -9.380 1.00 84.38 311 GLY A N 1
ATOM 2549 C CA . GLY A 1 311 ? 12.849 5.084 -10.205 1.00 84.38 311 GLY A CA 1
ATOM 2550 C C . GLY A 1 311 ? 12.674 5.857 -11.515 1.00 84.38 311 GLY A C 1
ATOM 2551 O O . GLY A 1 311 ? 13.479 6.726 -11.843 1.00 84.38 311 GLY A O 1
ATOM 2552 N N . PHE A 1 312 ? 11.593 5.567 -12.243 1.00 84.38 312 PHE A N 1
ATOM 2553 C CA . PHE A 1 312 ? 11.223 6.246 -13.490 1.00 84.38 312 PHE A CA 1
ATOM 2554 C C . PHE A 1 312 ? 10.191 7.347 -13.232 1.00 84.38 312 PHE A C 1
ATOM 2556 O O . PHE A 1 312 ? 9.419 7.252 -12.285 1.00 84.38 312 PHE A O 1
ATOM 2563 N N . ASN A 1 313 ? 10.191 8.385 -14.064 1.00 77.56 313 ASN A N 1
ATOM 2564 C CA . ASN A 1 313 ? 9.399 9.602 -13.879 1.00 77.56 313 ASN A CA 1
ATOM 2565 C C . ASN A 1 313 ? 8.823 10.077 -15.227 1.00 77.56 313 ASN A C 1
ATOM 2567 O O . ASN A 1 313 ? 9.417 9.792 -16.268 1.00 77.56 313 ASN A O 1
ATOM 2571 N N . ALA A 1 314 ? 7.681 10.774 -15.216 1.00 67.19 314 ALA A N 1
ATOM 2572 C CA . ALA A 1 314 ? 6.998 11.241 -16.433 1.00 67.19 314 ALA A CA 1
ATOM 2573 C C . ALA A 1 314 ? 7.414 12.645 -16.931 1.00 67.19 314 ALA A C 1
ATOM 2575 O O . ALA A 1 314 ? 6.956 13.095 -17.979 1.00 67.19 314 ALA A O 1
ATOM 2576 N N . GLY A 1 315 ? 8.307 13.325 -16.219 1.00 61.56 315 GLY A N 1
ATOM 2577 C CA . GLY A 1 315 ? 8.892 14.624 -16.547 1.00 61.56 315 GLY A CA 1
ATOM 2578 C C . GLY A 1 315 ? 8.594 15.745 -15.544 1.00 61.56 315 GLY A C 1
ATOM 2579 O O . GLY A 1 315 ? 9.081 16.854 -15.752 1.00 61.56 315 GLY A O 1
ATOM 2580 N N . GLU A 1 316 ? 7.822 15.515 -14.471 1.00 60.34 316 GLU A N 1
ATOM 2581 C CA . GLU A 1 316 ? 7.463 16.585 -13.518 1.00 60.34 316 GLU A CA 1
ATOM 2582 C C . GLU A 1 316 ? 8.620 16.922 -12.564 1.00 60.34 316 GLU A C 1
ATOM 2584 O O . GLU A 1 316 ? 8.763 18.051 -12.089 1.00 60.34 316 GLU A O 1
ATOM 2589 N N . SER A 1 317 ? 9.486 15.945 -12.289 1.00 64.25 317 SER A N 1
ATOM 2590 C CA . SER A 1 317 ? 10.603 16.093 -11.359 1.00 64.25 317 SER A CA 1
ATOM 2591 C C . SER A 1 317 ? 11.817 15.263 -11.785 1.00 64.25 317 SER A C 1
ATOM 2593 O O . SER A 1 317 ? 11.759 14.432 -12.690 1.00 64.25 317 SER A O 1
ATOM 2595 N N . LYS A 1 318 ? 12.988 15.536 -11.194 1.00 64.94 318 LYS A N 1
ATOM 2596 C CA . LYS A 1 318 ? 14.208 14.795 -11.546 1.00 64.94 318 LYS A CA 1
ATOM 2597 C C . LYS A 1 318 ? 14.067 13.345 -11.081 1.00 64.94 318 LYS A C 1
ATOM 2599 O O . LYS A 1 318 ? 13.976 13.099 -9.883 1.00 64.94 318 LYS A O 1
ATOM 2604 N N . SER A 1 319 ? 14.128 12.402 -12.023 1.00 65.12 319 SER A N 1
ATOM 2605 C CA . SER A 1 319 ? 14.197 10.963 -11.741 1.00 65.12 319 SER A CA 1
ATOM 2606 C C . SER A 1 319 ? 15.273 10.650 -10.697 1.00 65.12 319 SER A C 1
ATOM 2608 O O . SER A 1 319 ? 16.402 11.142 -10.818 1.00 65.12 319 SER A O 1
ATOM 2610 N N . ASN A 1 320 ? 14.978 9.775 -9.729 1.00 81.25 320 ASN A N 1
ATOM 2611 C CA . ASN A 1 320 ? 16.009 9.212 -8.862 1.00 81.25 320 ASN A CA 1
ATOM 2612 C C . ASN A 1 320 ? 16.819 8.179 -9.657 1.00 81.25 320 ASN A C 1
ATOM 2614 O O . ASN A 1 320 ? 16.560 6.976 -9.617 1.00 81.25 320 ASN A O 1
ATOM 2618 N N . GLN A 1 321 ? 17.802 8.669 -10.414 1.00 86.31 321 GLN A N 1
ATOM 2619 C CA . GLN A 1 321 ? 18.594 7.856 -11.334 1.00 86.31 321 GLN A CA 1
ATOM 2620 C C . GLN A 1 321 ? 19.274 6.677 -10.627 1.00 86.31 321 GLN A C 1
ATOM 2622 O O . GLN A 1 321 ? 19.345 5.587 -11.189 1.00 86.31 321 GLN A O 1
ATOM 2627 N N . GLN A 1 322 ? 19.739 6.863 -9.388 1.00 90.69 322 GLN A N 1
ATOM 2628 C CA . GLN A 1 322 ? 20.353 5.786 -8.612 1.00 90.69 322 GLN A CA 1
ATOM 2629 C C . GLN A 1 322 ? 19.357 4.644 -8.357 1.00 90.69 322 GLN A C 1
ATOM 2631 O O . GLN A 1 322 ? 19.701 3.474 -8.533 1.00 90.69 322 GLN A O 1
ATOM 2636 N N . LEU A 1 323 ? 18.115 4.977 -7.995 1.00 92.06 323 LEU A N 1
ATOM 2637 C CA . LEU A 1 323 ? 17.055 3.997 -7.775 1.00 92.06 323 LEU A CA 1
ATOM 2638 C C . LEU A 1 323 ? 16.627 3.313 -9.083 1.00 92.06 323 LEU A C 1
ATOM 2640 O O . LEU A 1 323 ? 16.437 2.100 -9.120 1.00 92.06 323 LEU A O 1
ATOM 2644 N N . ALA A 1 324 ? 16.546 4.075 -10.172 1.00 90.81 324 ALA A N 1
ATOM 2645 C CA . ALA A 1 324 ? 16.221 3.557 -11.495 1.00 90.81 324 ALA A CA 1
ATOM 2646 C C . ALA A 1 324 ? 17.259 2.531 -11.993 1.00 90.81 324 ALA A C 1
ATOM 2648 O O . ALA A 1 324 ? 16.895 1.449 -12.456 1.00 90.81 324 ALA A O 1
ATOM 2649 N N . VAL A 1 325 ? 18.552 2.842 -11.838 1.00 93.19 325 VAL A N 1
ATOM 2650 C CA . VAL A 1 325 ? 19.664 1.934 -12.167 1.00 93.19 325 VAL A CA 1
ATOM 2651 C C . VAL A 1 325 ? 19.631 0.686 -11.283 1.00 93.19 325 VAL A C 1
ATOM 2653 O O . VAL A 1 325 ? 19.808 -0.425 -11.789 1.00 93.19 325 VAL A O 1
ATOM 2656 N N . LEU A 1 326 ? 19.362 0.839 -9.979 1.00 95.38 326 LEU A N 1
ATOM 2657 C CA . LEU A 1 326 ? 19.198 -0.295 -9.069 1.00 95.38 326 LEU A CA 1
ATOM 2658 C C . LEU A 1 326 ? 18.084 -1.231 -9.554 1.00 95.38 326 LEU A C 1
ATOM 2660 O O . LEU A 1 326 ? 18.323 -2.430 -9.694 1.00 95.38 326 LEU A O 1
ATOM 2664 N N . PHE A 1 327 ? 16.892 -0.703 -9.838 1.00 95.50 327 PHE A N 1
ATOM 2665 C CA . PHE A 1 327 ? 15.759 -1.517 -10.276 1.00 95.50 327 PHE A CA 1
ATOM 2666 C C . PHE A 1 327 ? 16.004 -2.203 -11.616 1.00 95.50 327 PHE A C 1
ATOM 2668 O O . PHE A 1 327 ? 15.730 -3.395 -11.723 1.00 95.50 327 PHE A O 1
ATOM 2675 N N . GLN A 1 328 ? 16.588 -1.522 -12.605 1.00 95.31 328 GLN A N 1
ATOM 2676 C CA . GLN A 1 328 ? 16.958 -2.162 -13.873 1.00 95.31 328 GLN A CA 1
ATOM 2677 C C . GLN A 1 328 ? 17.912 -3.334 -13.663 1.00 95.31 328 GLN A C 1
ATOM 2679 O O . GLN A 1 328 ? 17.640 -4.432 -14.144 1.00 95.31 328 GLN A O 1
ATOM 2684 N N . ARG A 1 329 ? 18.978 -3.133 -12.879 1.00 96.62 329 ARG A N 1
ATOM 2685 C CA . ARG A 1 329 ? 19.922 -4.205 -12.549 1.00 96.62 329 ARG A CA 1
ATOM 2686 C C . ARG A 1 329 ? 19.219 -5.375 -11.857 1.00 96.62 329 ARG A C 1
ATOM 2688 O O . ARG A 1 329 ? 19.462 -6.524 -12.208 1.00 96.62 329 ARG A O 1
ATOM 2695 N N . LYS A 1 330 ? 18.309 -5.111 -10.912 1.00 97.00 330 LYS A N 1
ATOM 2696 C CA . LYS A 1 330 ? 17.568 -6.185 -10.227 1.00 97.00 330 LYS A CA 1
ATOM 2697 C C . LYS A 1 330 ? 16.580 -6.909 -11.130 1.00 97.00 330 LYS A C 1
ATOM 2699 O O . LYS A 1 330 ? 16.478 -8.124 -10.998 1.00 97.00 330 LYS A O 1
ATOM 2704 N N . ILE A 1 331 ? 15.932 -6.220 -12.067 1.00 96.50 331 ILE A N 1
ATOM 2705 C CA . ILE A 1 331 ? 15.091 -6.840 -13.102 1.00 96.50 331 ILE A CA 1
ATOM 2706 C C . ILE A 1 331 ? 15.942 -7.707 -14.045 1.00 96.50 331 ILE A C 1
ATOM 2708 O O . ILE A 1 331 ? 15.518 -8.791 -14.438 1.00 96.50 331 ILE A O 1
ATOM 2712 N N . ASP A 1 332 ? 17.157 -7.268 -14.383 1.00 96.81 332 ASP A N 1
ATOM 2713 C CA . ASP A 1 332 ? 18.081 -8.036 -15.224 1.00 96.81 332 ASP A CA 1
ATOM 2714 C C . ASP A 1 332 ? 18.557 -9.326 -14.541 1.00 96.81 332 ASP A C 1
ATOM 2716 O O . ASP A 1 332 ? 18.678 -10.362 -15.193 1.00 96.81 332 ASP A O 1
ATOM 2720 N N . GLU A 1 333 ? 18.791 -9.268 -13.229 1.00 95.31 333 GLU A N 1
ATOM 2721 C CA . GLU A 1 333 ? 19.224 -10.399 -12.402 1.00 95.31 333 GLU A CA 1
ATOM 2722 C C . GLU A 1 333 ? 18.066 -11.339 -12.002 1.00 95.31 333 GLU A C 1
ATOM 2724 O O . GLU A 1 333 ? 18.305 -12.513 -11.703 1.00 95.31 333 GLU A O 1
ATOM 2729 N N . ASN A 1 334 ? 16.819 -10.843 -11.981 1.00 95.12 334 ASN A N 1
ATOM 2730 C CA . ASN A 1 334 ? 15.656 -11.540 -11.420 1.00 95.12 334 ASN A CA 1
ATOM 2731 C C . ASN A 1 334 ? 14.415 -11.390 -12.314 1.00 95.12 334 ASN A C 1
ATOM 2733 O O . ASN A 1 334 ? 13.677 -10.406 -12.257 1.00 95.12 334 ASN A O 1
ATOM 2737 N N . SER A 1 335 ? 14.136 -12.431 -13.098 1.00 92.88 335 SER A N 1
ATOM 2738 C CA . SER A 1 335 ? 13.021 -12.491 -14.053 1.00 92.88 335 SER A CA 1
ATOM 2739 C C . SER A 1 335 ? 11.632 -12.609 -13.411 1.00 92.88 335 SER A C 1
ATOM 2741 O O . SER A 1 335 ? 10.626 -12.399 -14.088 1.00 92.88 335 SER A O 1
ATOM 2743 N N . ASN A 1 336 ? 11.563 -12.929 -12.117 1.00 93.69 336 ASN A N 1
ATOM 2744 C CA . ASN A 1 336 ? 10.322 -13.051 -11.351 1.00 93.69 336 ASN A CA 1
ATOM 2745 C C . ASN A 1 336 ? 9.823 -11.720 -10.756 1.00 93.69 336 ASN A C 1
ATOM 2747 O O . ASN A 1 336 ? 8.743 -11.699 -10.162 1.00 93.69 336 ASN A O 1
ATOM 2751 N N . ILE A 1 337 ? 10.561 -10.612 -10.914 1.00 96.81 337 ILE A N 1
ATOM 2752 C CA . ILE A 1 337 ? 10.067 -9.272 -10.566 1.00 96.81 337 ILE A CA 1
ATOM 2753 C C . ILE A 1 337 ? 9.047 -8.851 -11.625 1.00 96.81 337 ILE A C 1
ATOM 2755 O O . ILE A 1 337 ? 9.381 -8.666 -12.794 1.00 96.81 337 ILE A O 1
ATOM 2759 N N . ARG A 1 338 ? 7.784 -8.724 -11.212 1.00 96.81 338 ARG A N 1
ATOM 2760 C CA . ARG A 1 338 ? 6.651 -8.494 -12.118 1.00 96.81 338 ARG A CA 1
ATOM 2761 C C . ARG A 1 338 ? 6.230 -7.042 -12.183 1.00 96.81 338 ARG A C 1
ATOM 2763 O O . ARG A 1 338 ? 5.982 -6.532 -13.275 1.00 96.81 338 ARG A O 1
ATOM 2770 N N . ALA A 1 339 ? 6.148 -6.383 -11.034 1.00 98.12 339 ALA A N 1
ATOM 2771 C CA . ALA A 1 339 ? 5.871 -4.960 -10.994 1.00 98.12 339 ALA A CA 1
ATOM 2772 C C . ALA A 1 339 ? 6.543 -4.260 -9.814 1.00 98.12 339 ALA A C 1
ATOM 2774 O O . ALA A 1 339 ? 6.735 -4.849 -8.746 1.00 98.12 339 ALA A O 1
ATOM 2775 N N . ILE A 1 340 ? 6.862 -2.989 -10.028 1.00 98.25 340 ILE A N 1
ATOM 2776 C CA . ILE A 1 340 ? 7.341 -2.051 -9.019 1.00 98.25 340 ILE A CA 1
ATOM 2777 C C . ILE A 1 340 ? 6.300 -0.937 -8.905 1.00 98.25 340 ILE A C 1
ATOM 2779 O O . ILE A 1 340 ? 5.913 -0.352 -9.915 1.00 98.25 340 ILE A O 1
ATOM 2783 N N . PHE A 1 341 ? 5.837 -0.666 -7.691 1.00 98.25 341 PHE A N 1
ATOM 2784 C CA . PHE A 1 341 ? 4.838 0.352 -7.392 1.00 98.25 341 PHE A CA 1
ATOM 2785 C C . PHE A 1 341 ? 5.465 1.499 -6.601 1.00 98.25 341 PHE A C 1
ATOM 2787 O O . PHE A 1 341 ? 6.141 1.263 -5.595 1.00 98.25 341 PHE A O 1
ATOM 2794 N N . SER A 1 342 ? 5.196 2.727 -7.028 1.00 96.19 342 SER A N 1
ATOM 2795 C CA . SER A 1 342 ? 5.688 3.952 -6.404 1.00 96.19 342 SER A CA 1
ATOM 2796 C C . SER A 1 342 ? 4.617 5.031 -6.303 1.00 96.19 342 SER A C 1
ATOM 2798 O O . SER A 1 342 ? 3.566 4.926 -6.930 1.00 96.19 342 SER A O 1
ATOM 2800 N N . GLY A 1 343 ? 4.882 6.049 -5.489 1.00 92.69 343 GLY A N 1
ATOM 2801 C CA . GLY A 1 343 ? 4.042 7.229 -5.289 1.00 92.69 343 GLY A CA 1
ATOM 2802 C C . GLY A 1 343 ? 4.823 8.508 -5.568 1.00 92.69 343 GLY A C 1
ATOM 2803 O O . GLY A 1 343 ? 5.624 8.537 -6.504 1.00 92.69 343 GLY A O 1
ATOM 2804 N N . HIS A 1 344 ? 4.640 9.521 -4.719 1.00 91.00 344 HIS A N 1
ATOM 2805 C CA . HIS A 1 344 ? 5.382 10.788 -4.660 1.00 91.00 344 HIS A CA 1
ATOM 2806 C C . HIS A 1 344 ? 5.127 11.757 -5.823 1.00 91.00 344 HIS A C 1
ATOM 2808 O O . HIS A 1 344 ? 4.888 12.942 -5.610 1.00 91.00 344 HIS A O 1
ATOM 2814 N N . GLU A 1 345 ? 5.180 11.280 -7.068 1.00 86.25 345 GLU A N 1
ATOM 2815 C CA . GLU A 1 345 ? 4.716 12.062 -8.215 1.00 86.25 345 GLU A CA 1
ATOM 2816 C C 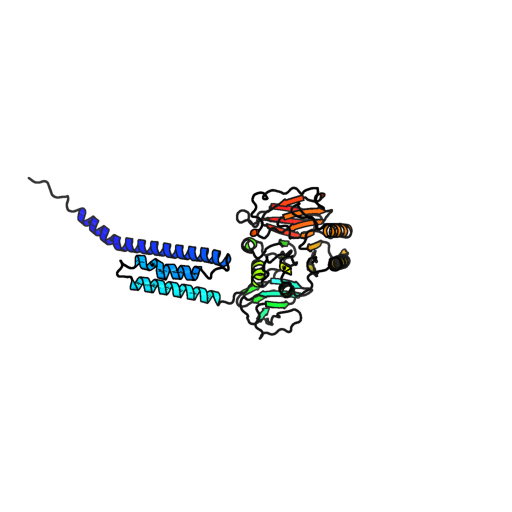. GLU A 1 345 ? 3.193 11.947 -8.281 1.00 86.25 345 GLU A C 1
ATOM 2818 O O . GLU A 1 345 ? 2.657 10.838 -8.356 1.00 86.25 345 GLU A O 1
ATOM 2823 N N . HIS A 1 346 ? 2.483 13.077 -8.246 1.00 87.94 346 HIS A N 1
ATOM 2824 C CA . HIS A 1 346 ? 1.020 13.110 -8.147 1.00 87.94 346 HIS A CA 1
ATOM 2825 C C . HIS A 1 346 ? 0.319 12.872 -9.494 1.00 87.94 346 HIS A C 1
ATOM 2827 O O . HIS A 1 346 ? -0.570 13.615 -9.922 1.00 87.94 346 HIS A O 1
ATOM 2833 N N . VAL A 1 347 ? 0.737 11.801 -10.159 1.00 86.06 347 VAL A N 1
ATOM 2834 C CA . VAL A 1 347 ? 0.317 11.354 -11.482 1.00 86.06 347 VAL A CA 1
ATOM 2835 C C . VAL A 1 347 ? 0.237 9.828 -11.478 1.00 86.06 347 VAL A C 1
ATOM 2837 O O . VAL A 1 347 ? 0.878 9.154 -10.666 1.00 86.06 347 VAL A O 1
ATOM 2840 N N . PHE A 1 348 ? -0.558 9.269 -12.384 1.00 90.75 348 PHE A N 1
ATOM 2841 C CA . PHE A 1 348 ? -0.417 7.872 -12.751 1.00 90.75 348 PHE A CA 1
ATOM 2842 C C . PHE A 1 348 ? 0.553 7.786 -13.920 1.00 90.75 348 PHE A C 1
ATOM 2844 O O . PHE A 1 348 ? 0.327 8.453 -14.923 1.00 90.75 348 PHE A O 1
ATOM 2851 N N . SER A 1 349 ? 1.570 6.938 -13.837 1.00 90.75 349 SER A N 1
ATOM 2852 C CA . SER A 1 349 ? 2.479 6.676 -14.956 1.00 90.75 349 SER A CA 1
ATOM 2853 C C . SER A 1 349 ? 2.809 5.199 -15.027 1.00 90.75 349 SER A C 1
ATOM 2855 O O . SER A 1 349 ? 3.091 4.583 -14.000 1.00 90.75 349 SER A O 1
ATOM 2857 N N . ALA A 1 350 ? 2.815 4.637 -16.231 1.00 94.25 350 ALA A N 1
ATOM 2858 C CA . ALA A 1 350 ? 3.235 3.268 -16.480 1.00 94.25 350 ALA A CA 1
ATOM 2859 C C . ALA A 1 350 ? 4.486 3.243 -17.358 1.00 94.25 350 ALA A C 1
ATOM 2861 O O . ALA A 1 350 ? 4.575 3.929 -18.373 1.00 94.25 350 ALA A O 1
ATOM 2862 N N . PHE A 1 351 ? 5.438 2.398 -16.981 1.00 93.56 351 PHE A N 1
ATOM 2863 C CA . PHE A 1 351 ? 6.646 2.123 -17.746 1.00 93.56 351 PHE A CA 1
ATOM 2864 C C . PHE A 1 351 ? 6.841 0.614 -17.856 1.00 93.56 351 PHE A C 1
ATOM 2866 O O . PHE A 1 351 ? 6.455 -0.138 -16.955 1.00 93.56 351 PHE A O 1
ATOM 2873 N N . LYS A 1 352 ? 7.497 0.157 -18.921 1.00 95.06 352 LYS A N 1
ATOM 2874 C CA . LYS A 1 352 ? 7.818 -1.260 -19.112 1.00 95.06 352 LYS A CA 1
ATOM 2875 C C . LYS A 1 352 ? 9.280 -1.459 -19.478 1.00 95.06 352 LYS A C 1
ATOM 2877 O O . LYS A 1 352 ? 9.730 -1.064 -20.549 1.00 95.06 352 LYS A O 1
ATOM 2882 N N . TYR A 1 353 ? 10.002 -2.148 -18.598 1.00 95.12 353 TYR A N 1
ATOM 2883 C CA . TYR A 1 353 ? 11.369 -2.594 -18.844 1.00 95.12 353 TYR A CA 1
ATOM 2884 C C . TYR A 1 353 ? 11.410 -4.120 -18.796 1.00 95.12 353 TYR A C 1
ATOM 2886 O O . TYR A 1 353 ? 11.121 -4.730 -17.764 1.00 95.12 353 TYR A O 1
ATOM 2894 N N . LYS A 1 354 ? 11.744 -4.748 -19.931 1.00 95.44 354 LYS A N 1
ATOM 2895 C CA . LYS A 1 354 ? 11.648 -6.206 -20.118 1.00 95.44 354 LYS A CA 1
ATOM 2896 C C . LYS A 1 354 ? 10.252 -6.718 -19.723 1.00 95.44 354 LYS A C 1
ATOM 2898 O O . LYS A 1 354 ? 9.247 -6.152 -20.151 1.00 95.44 354 LYS A O 1
ATOM 2903 N N . ASN A 1 355 ? 10.180 -7.781 -18.922 1.00 93.69 355 ASN A N 1
ATOM 2904 C CA . ASN A 1 355 ? 8.924 -8.325 -18.417 1.00 93.69 355 ASN A CA 1
ATOM 2905 C C . ASN A 1 355 ? 8.520 -7.732 -17.055 1.00 93.69 355 ASN A C 1
ATOM 2907 O O . ASN A 1 355 ? 7.847 -8.413 -16.296 1.00 93.69 355 ASN A O 1
ATOM 2911 N N . CYS A 1 356 ? 8.923 -6.502 -16.717 1.00 97.31 356 CYS A N 1
ATOM 2912 C CA . CYS A 1 356 ? 8.534 -5.830 -15.475 1.00 97.31 356 CYS A CA 1
ATOM 2913 C C . CYS A 1 356 ? 7.840 -4.495 -15.767 1.00 97.31 356 CYS A C 1
ATOM 2915 O O . CYS A 1 356 ? 8.373 -3.647 -16.493 1.00 97.31 356 CYS A O 1
ATOM 2917 N N . TYR A 1 357 ? 6.679 -4.285 -15.149 1.00 97.75 357 TYR A N 1
ATOM 2918 C CA . TYR A 1 357 ? 6.015 -2.984 -15.134 1.00 97.75 357 TYR A CA 1
ATOM 2919 C C . TYR A 1 357 ? 6.532 -2.122 -13.981 1.00 97.75 357 TYR A C 1
ATOM 2921 O O . TYR A 1 357 ? 6.823 -2.616 -12.897 1.00 97.75 357 TYR A O 1
ATOM 2929 N N . ASN A 1 358 ? 6.654 -0.823 -14.205 1.00 96.62 358 ASN A N 1
ATOM 2930 C CA . ASN A 1 358 ? 6.913 0.152 -13.152 1.00 96.62 358 ASN A CA 1
ATOM 2931 C C . ASN A 1 358 ? 5.759 1.146 -13.174 1.00 96.62 358 ASN A C 1
ATOM 2933 O O . ASN A 1 358 ? 5.482 1.729 -14.221 1.00 96.62 358 ASN A O 1
ATOM 2937 N N . PHE A 1 359 ? 5.086 1.312 -12.043 1.00 96.38 359 PHE A N 1
ATOM 2938 C CA . PHE A 1 359 ? 3.942 2.200 -11.910 1.00 96.38 359 PHE A CA 1
ATOM 2939 C C . PHE A 1 359 ? 4.231 3.285 -10.883 1.00 96.38 359 PHE A C 1
ATOM 2941 O O . PHE A 1 359 ? 4.641 2.983 -9.764 1.00 96.38 359 PHE A O 1
ATOM 2948 N N . VAL A 1 360 ? 3.953 4.530 -11.250 1.00 93.69 360 VAL A N 1
ATOM 2949 C CA . VAL A 1 360 ? 3.858 5.664 -10.324 1.00 93.69 360 VAL A CA 1
ATOM 2950 C C . VAL A 1 360 ? 2.373 5.950 -10.116 1.00 93.69 360 VAL A C 1
ATOM 2952 O O . VAL A 1 360 ? 1.631 5.987 -11.092 1.00 93.69 360 VAL A O 1
ATOM 2955 N N . ILE A 1 361 ? 1.913 6.018 -8.864 1.00 93.25 361 ILE A N 1
ATOM 2956 C CA . ILE A 1 361 ? 0.489 5.958 -8.482 1.00 93.25 361 ILE A CA 1
ATOM 2957 C C . ILE A 1 361 ? 0.188 6.995 -7.380 1.00 93.25 361 ILE A C 1
ATOM 2959 O O . ILE A 1 361 ? -0.505 6.698 -6.406 1.00 93.25 361 ILE A O 1
ATOM 2963 N N . GLY A 1 362 ? 0.699 8.224 -7.506 1.00 89.31 362 GLY A N 1
ATOM 2964 C CA . GLY A 1 362 ? 0.472 9.306 -6.531 1.00 89.31 362 GLY A CA 1
ATOM 2965 C C . GLY A 1 362 ? -0.865 10.042 -6.695 1.00 89.31 362 GLY A C 1
ATOM 2966 O O . GLY A 1 362 ? -0.988 11.225 -6.393 1.00 89.31 362 GLY A O 1
ATOM 2967 N N . THR A 1 363 ? -1.889 9.374 -7.223 1.00 86.62 363 THR A N 1
ATOM 2968 C CA . THR A 1 363 ? -3.124 10.003 -7.727 1.00 86.62 363 THR A CA 1
ATOM 2969 C C . THR A 1 363 ? -4.266 10.113 -6.719 1.00 86.62 363 THR A C 1
ATOM 2971 O O . THR A 1 363 ? -5.367 10.551 -7.069 1.00 86.62 363 THR A O 1
ATOM 2974 N N . ALA A 1 364 ? -4.079 9.676 -5.473 1.00 83.81 364 ALA A N 1
ATOM 2975 C CA . ALA A 1 364 ? -5.201 9.576 -4.543 1.00 83.81 364 ALA A CA 1
ATOM 2976 C C . ALA A 1 364 ? -5.661 10.930 -3.974 1.00 83.81 364 ALA A C 1
ATOM 2978 O O . ALA A 1 364 ? -6.829 11.060 -3.601 1.00 83.81 364 ALA A O 1
ATOM 2979 N N . SER A 1 365 ? -4.792 11.947 -3.919 1.00 75.44 365 SER A N 1
ATOM 2980 C CA . SER A 1 365 ? -5.122 13.241 -3.308 1.00 75.44 365 SER A CA 1
ATOM 2981 C C . SER A 1 365 ? -5.722 14.260 -4.277 1.00 75.44 365 SER A C 1
ATOM 2983 O O . SER A 1 365 ? -5.069 14.739 -5.202 1.00 75.44 365 SER A O 1
ATOM 2985 N N . TYR A 1 366 ? -6.944 14.716 -3.969 1.00 64.50 366 TYR A N 1
ATOM 2986 C CA . TYR A 1 366 ? -7.651 15.815 -4.661 1.00 64.50 366 TYR A CA 1
ATOM 2987 C C . TYR A 1 366 ? -6.976 17.179 -4.585 1.00 64.50 366 TYR A C 1
ATOM 2989 O O . TYR A 1 366 ? -7.260 18.064 -5.393 1.00 64.50 366 TYR A O 1
ATOM 2997 N N . VAL A 1 367 ? -6.083 17.383 -3.621 1.00 62.59 367 VAL A N 1
ATOM 2998 C CA . VAL A 1 367 ? -5.493 18.705 -3.385 1.00 62.59 367 VAL A CA 1
ATOM 2999 C C . VAL A 1 367 ? -4.530 19.096 -4.509 1.00 62.59 367 VAL A C 1
ATOM 3001 O O . VAL A 1 367 ? -4.463 20.272 -4.859 1.00 62.59 367 VAL A O 1
ATOM 3004 N N . PHE A 1 368 ? -3.854 18.124 -5.123 1.00 60.38 368 PHE A N 1
ATOM 3005 C CA . PHE A 1 368 ? -2.755 18.374 -6.062 1.00 60.38 368 PHE A CA 1
ATOM 3006 C C . PHE A 1 368 ? -3.142 18.309 -7.538 1.00 60.38 368 PHE A C 1
ATOM 3008 O O . PHE A 1 368 ? -2.384 18.740 -8.399 1.00 60.38 368 PHE A O 1
ATOM 3015 N N . MET A 1 369 ? -4.352 17.851 -7.843 1.00 58.28 369 MET A N 1
ATOM 3016 C CA . MET A 1 369 ? -4.800 17.603 -9.217 1.00 58.28 369 MET A CA 1
ATOM 3017 C C . MET A 1 369 ? -5.580 18.774 -9.837 1.00 58.28 369 MET A C 1
ATOM 3019 O O . MET A 1 369 ? -6.163 18.656 -10.908 1.00 58.28 369 MET A O 1
ATOM 3023 N N . ARG A 1 370 ? -5.608 19.936 -9.168 1.00 52.19 370 ARG A N 1
ATOM 3024 C CA . ARG A 1 370 ? -6.434 21.096 -9.550 1.00 52.19 370 ARG A CA 1
ATOM 3025 C C . ARG A 1 370 ? -5.852 21.995 -10.644 1.00 52.19 370 ARG A C 1
ATOM 3027 O O . ARG A 1 370 ? -6.467 23.018 -10.940 1.00 52.19 370 ARG A O 1
ATOM 3034 N N . HIS A 1 371 ? -4.705 21.677 -11.236 1.00 48.69 371 HIS A N 1
ATOM 3035 C CA . HIS A 1 371 ? -4.114 22.524 -12.274 1.00 48.69 371 HIS A CA 1
ATOM 3036 C C . HIS A 1 371 ? -4.672 22.161 -13.666 1.00 48.69 371 HIS A C 1
ATOM 3038 O O . HIS A 1 371 ? -4.312 21.122 -14.216 1.00 48.69 371 HIS A O 1
ATOM 3044 N N . PRO A 1 372 ? -5.548 22.996 -14.271 1.00 42.38 372 PRO A N 1
ATOM 3045 C CA . PRO A 1 372 ? -6.323 22.615 -15.459 1.00 42.38 372 PRO A CA 1
ATOM 3046 C C . PRO A 1 372 ? -5.470 22.387 -16.715 1.00 42.38 372 PRO A C 1
ATOM 3048 O O . PRO A 1 372 ? -5.863 21.631 -17.598 1.00 42.38 372 PRO A O 1
ATOM 3051 N N . TRP A 1 373 ? -4.293 23.011 -16.790 1.00 40.53 373 TRP A N 1
ATOM 3052 C CA . TRP A 1 373 ? -3.328 22.876 -17.890 1.00 40.53 373 TRP A CA 1
ATOM 3053 C C . TRP A 1 373 ? -2.483 21.596 -17.837 1.00 40.53 373 TRP A C 1
ATOM 3055 O O . TRP A 1 373 ? -1.666 21.387 -18.728 1.00 40.53 373 TRP A O 1
ATOM 3065 N N . TRP A 1 374 ? -2.685 20.735 -16.837 1.00 47.84 374 TRP A N 1
ATOM 3066 C CA . TRP A 1 374 ? -2.003 19.443 -16.732 1.00 47.84 374 TRP A CA 1
ATOM 3067 C C . TRP A 1 374 ? -2.920 18.229 -16.983 1.00 47.84 374 TRP A C 1
ATOM 3069 O O . TRP A 1 374 ? -2.514 17.085 -16.836 1.00 47.84 374 TRP A O 1
ATOM 3079 N N . SER A 1 375 ? -4.163 18.460 -17.413 1.00 41.94 375 SER A N 1
ATOM 3080 C CA . SER A 1 375 ? -5.196 17.427 -17.615 1.00 41.94 375 SER A CA 1
ATOM 3081 C C . SER A 1 375 ? -5.055 16.592 -18.907 1.00 41.94 375 SER A C 1
ATOM 3083 O O . SER A 1 375 ? -6.036 16.032 -19.397 1.00 41.94 375 SER A O 1
ATOM 3085 N N . GLY A 1 376 ? -3.848 16.503 -19.470 1.00 51.03 376 GLY A N 1
ATOM 3086 C CA . GLY A 1 376 ? -3.556 15.750 -20.693 1.00 51.03 376 GLY A CA 1
ATOM 3087 C C . GLY A 1 376 ? -2.857 14.421 -20.420 1.00 51.03 376 GLY A C 1
ATOM 3088 O O . GLY A 1 376 ? -2.226 14.236 -19.382 1.00 51.03 376 GLY A O 1
ATOM 3089 N N . GLU A 1 377 ? -2.949 13.502 -21.378 1.00 53.22 377 GLU A N 1
ATOM 3090 C CA . GLU A 1 377 ? -1.996 12.399 -21.494 1.00 53.22 377 GLU A CA 1
ATOM 3091 C C . GLU A 1 377 ? -0.587 12.997 -21.604 1.00 53.22 377 GLU A C 1
ATOM 3093 O O . GLU A 1 377 ? -0.306 13.789 -22.508 1.00 53.22 377 GLU A O 1
ATOM 3098 N N . ILE A 1 378 ? 0.283 12.689 -20.642 1.00 61.91 378 ILE A N 1
ATOM 3099 C CA . ILE A 1 378 ? 1.675 13.138 -20.690 1.00 61.91 378 ILE A CA 1
ATOM 3100 C C . ILE A 1 378 ? 2.435 12.062 -21.454 1.00 61.91 378 ILE A C 1
ATOM 3102 O O . ILE A 1 378 ? 2.757 11.016 -20.899 1.00 61.91 378 ILE A O 1
ATOM 3106 N N . HIS A 1 379 ? 2.707 12.293 -22.736 1.00 58.81 379 HIS A N 1
ATOM 3107 C CA . HIS A 1 379 ? 3.664 11.462 -23.460 1.00 58.81 379 HIS A CA 1
ATOM 3108 C C . HIS A 1 379 ? 5.054 11.766 -22.891 1.00 58.81 379 HIS A C 1
ATOM 3110 O O . HIS A 1 379 ? 5.491 12.920 -22.920 1.00 58.81 379 HIS A O 1
ATOM 3116 N N . GLY A 1 380 ? 5.707 10.761 -22.306 1.00 53.38 380 GLY A N 1
ATOM 3117 C CA . GLY A 1 380 ? 6.922 10.939 -21.519 1.00 53.38 380 GLY A CA 1
ATOM 3118 C C . GLY A 1 380 ? 7.992 11.737 -22.262 1.00 53.38 380 GLY A C 1
ATOM 3119 O O . GLY A 1 380 ? 8.245 11.535 -23.452 1.00 53.38 380 GLY A O 1
ATOM 3120 N N . GLN A 1 381 ? 8.651 12.652 -21.551 1.00 59.94 381 GLN A N 1
ATOM 3121 C CA . GLN A 1 381 ? 9.801 13.355 -22.107 1.00 59.94 381 GLN A CA 1
ATOM 3122 C C . GLN A 1 381 ? 10.940 12.348 -22.316 1.00 59.94 381 GLN A C 1
ATOM 3124 O O . GLN A 1 381 ? 11.451 11.771 -21.361 1.00 59.94 381 GLN A O 1
ATOM 3129 N N . GLN A 1 382 ? 11.374 12.135 -23.561 1.00 57.19 382 GLN A N 1
ATOM 3130 C CA . GLN A 1 382 ? 12.463 11.187 -23.858 1.00 57.19 382 GLN A CA 1
ATOM 3131 C C . GLN A 1 382 ? 13.792 11.552 -23.171 1.00 57.19 382 GLN A C 1
ATOM 3133 O O . GLN A 1 382 ? 14.672 10.705 -23.046 1.00 57.19 382 GLN A O 1
ATOM 3138 N N . GLU A 1 383 ? 13.938 12.800 -22.720 1.00 58.81 383 GLU A N 1
ATOM 3139 C CA . GLU A 1 383 ? 15.155 13.326 -22.097 1.00 58.81 383 GLU A CA 1
ATOM 3140 C C . GLU A 1 383 ? 15.304 12.969 -20.604 1.00 58.81 383 GLU A C 1
ATOM 3142 O O . GLU A 1 383 ? 16.374 13.193 -20.036 1.00 58.81 383 GLU A O 1
ATOM 3147 N N . VAL A 1 384 ? 14.284 12.386 -19.955 1.00 68.00 384 VAL A N 1
ATOM 3148 C CA . VAL A 1 384 ? 14.391 11.910 -18.561 1.00 68.00 384 VAL A CA 1
ATOM 3149 C C . VAL A 1 384 ? 14.786 10.433 -18.482 1.00 68.00 384 VAL A C 1
ATOM 3151 O O . VAL A 1 384 ? 14.438 9.624 -19.344 1.00 68.00 384 VAL A O 1
ATOM 3154 N N . PHE A 1 385 ? 15.523 10.045 -17.433 1.00 69.94 385 PHE A N 1
ATOM 3155 C CA . PHE A 1 385 ? 15.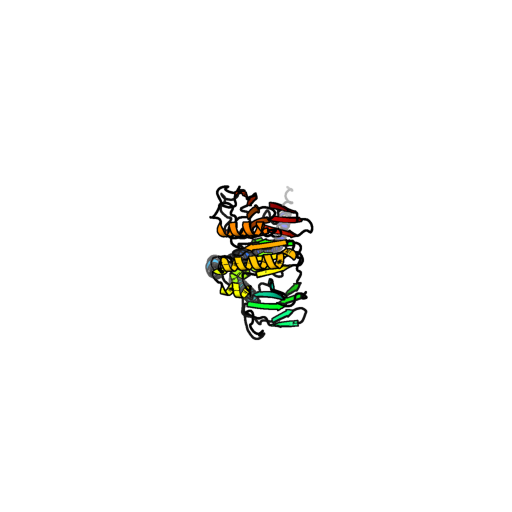981 8.662 -17.273 1.00 69.94 385 PHE A CA 1
ATOM 3156 C C . PHE A 1 385 ? 14.788 7.707 -17.126 1.00 69.94 385 PHE A C 1
ATOM 3158 O O . PHE A 1 385 ? 14.014 7.798 -16.173 1.00 69.94 385 PHE A O 1
ATOM 3165 N N . GLY A 1 386 ? 14.669 6.762 -18.060 1.00 74.62 386 GLY A N 1
ATOM 3166 C CA . GLY A 1 386 ? 13.554 5.821 -18.124 1.00 74.62 386 GLY A CA 1
ATOM 3167 C C . GLY A 1 386 ? 12.402 6.273 -19.024 1.00 74.62 386 GLY A C 1
ATOM 3168 O O . GLY A 1 386 ? 11.490 5.481 -19.250 1.00 74.62 386 GLY A O 1
ATOM 3169 N N . GLY A 1 387 ? 12.465 7.481 -19.599 1.00 79.00 387 GLY A N 1
ATOM 3170 C CA . GLY A 1 387 ? 11.479 7.984 -20.559 1.00 79.00 387 GLY A CA 1
ATOM 3171 C C . GLY A 1 387 ? 11.331 7.092 -21.796 1.00 79.00 387 GLY A C 1
ATOM 3172 O O . GLY A 1 387 ? 10.235 6.949 -22.321 1.00 79.00 387 GLY A O 1
ATOM 3173 N N . GLN A 1 388 ? 12.387 6.382 -22.208 1.00 83.88 388 GLN A N 1
ATOM 3174 C CA . GLN A 1 388 ? 12.324 5.404 -23.303 1.00 83.88 388 GLN A CA 1
ATOM 3175 C C . GLN A 1 388 ? 11.477 4.155 -22.994 1.00 83.88 388 GLN A C 1
ATOM 3177 O O . GLN A 1 388 ? 11.184 3.378 -23.899 1.00 83.88 388 GLN A O 1
ATOM 3182 N N . TYR A 1 389 ? 11.131 3.930 -21.724 1.00 89.56 389 TYR A N 1
ATOM 3183 C CA . TYR A 1 389 ? 10.279 2.823 -21.279 1.00 89.56 389 TYR A CA 1
ATOM 3184 C C . TYR A 1 389 ? 8.860 3.275 -20.948 1.00 89.56 389 TYR A C 1
ATOM 3186 O O . TYR A 1 389 ? 8.055 2.445 -20.526 1.00 89.56 389 TYR A O 1
ATOM 3194 N N . HIS A 1 390 ? 8.578 4.574 -21.063 1.00 89.56 390 HIS A N 1
ATOM 3195 C CA . HIS A 1 390 ? 7.274 5.151 -20.772 1.00 89.56 390 HIS A CA 1
ATOM 3196 C C . HIS A 1 390 ? 6.217 4.577 -21.717 1.00 89.56 390 HIS A C 1
ATOM 3198 O O . HIS A 1 390 ? 6.471 4.397 -22.908 1.00 89.56 390 HIS A O 1
ATOM 3204 N N . LEU A 1 391 ? 5.062 4.238 -21.153 1.00 89.88 391 LEU A N 1
ATOM 3205 C CA . LEU A 1 391 ? 3.887 3.812 -21.900 1.00 89.88 391 LEU A CA 1
ATOM 3206 C C . LEU A 1 391 ? 2.886 4.962 -21.926 1.00 89.88 391 LEU A C 1
ATOM 3208 O O . LEU A 1 391 ? 2.728 5.609 -22.953 1.00 89.88 391 LEU A O 1
ATOM 3212 N N . ASP A 1 392 ? 2.288 5.249 -20.769 1.00 87.44 392 ASP A N 1
ATOM 3213 C CA . ASP A 1 392 ? 1.205 6.214 -20.628 1.00 87.44 392 ASP A CA 1
ATOM 3214 C C . ASP A 1 392 ? 1.302 6.928 -19.275 1.00 87.44 392 ASP A C 1
ATOM 3216 O O . ASP A 1 392 ? 1.770 6.353 -18.283 1.00 87.44 392 ASP A O 1
ATOM 3220 N N . SER A 1 393 ? 0.807 8.166 -19.216 1.00 87.12 393 SER A N 1
ATOM 3221 C CA . SER A 1 393 ? 0.627 8.907 -17.967 1.00 87.12 393 SER A CA 1
ATOM 3222 C C . SER A 1 393 ? -0.695 9.660 -17.941 1.00 87.12 393 SER A C 1
ATOM 3224 O O . SER A 1 393 ? -1.070 10.306 -18.917 1.00 87.12 393 SER A O 1
ATOM 3226 N N . TYR A 1 394 ? -1.370 9.630 -16.793 1.00 84.62 394 TYR A N 1
ATOM 3227 C CA . TYR A 1 394 ? -2.641 10.305 -16.563 1.00 84.62 394 TYR A CA 1
ATOM 3228 C C . TYR A 1 394 ? -2.599 11.096 -15.265 1.00 84.62 394 TYR A C 1
ATOM 3230 O O . TYR A 1 394 ? -2.419 10.541 -14.181 1.00 84.62 394 TYR A O 1
ATOM 3238 N N . GLN A 1 395 ? -2.899 12.385 -15.351 1.00 81.62 395 GLN A N 1
ATOM 3239 C CA . GLN A 1 395 ? -3.240 13.176 -14.179 1.00 81.62 395 GLN A CA 1
ATOM 3240 C C . GLN A 1 395 ? -4.741 13.054 -13.893 1.00 81.62 395 GLN A C 1
ATOM 3242 O O . GLN A 1 395 ? -5.507 14.002 -14.045 1.00 81.62 395 GLN A O 1
ATOM 3247 N N . LYS A 1 396 ? -5.162 11.852 -13.475 1.00 81.81 396 LYS A N 1
ATOM 3248 C CA . LYS A 1 396 ? -6.528 11.545 -13.010 1.00 81.81 396 LYS A CA 1
ATOM 3249 C C . LYS A 1 396 ? -6.540 10.991 -11.592 1.00 81.81 396 LYS A C 1
ATOM 3251 O O . LYS A 1 396 ? -5.605 10.300 -11.206 1.00 81.81 396 LYS A O 1
ATOM 3256 N N . HIS A 1 397 ? -7.613 11.247 -10.840 1.00 86.88 397 HIS A N 1
ATOM 3257 C CA . HIS A 1 397 ? -7.795 10.603 -9.538 1.00 86.88 397 HIS A CA 1
ATOM 3258 C C . HIS A 1 397 ? -8.048 9.123 -9.726 1.00 86.88 397 HIS A C 1
ATOM 3260 O O . HIS A 1 397 ? -9.005 8.753 -10.400 1.00 86.88 397 HIS A O 1
ATOM 3266 N N . GLY A 1 398 ? -7.261 8.274 -9.080 1.00 90.25 398 GLY A N 1
ATOM 3267 C CA . GLY A 1 398 ? -7.439 6.842 -9.245 1.00 90.25 398 GLY A CA 1
ATOM 3268 C C . GLY A 1 398 ? -6.601 5.991 -8.314 1.00 90.25 398 GLY A C 1
ATOM 3269 O O . GLY A 1 398 ? -5.814 6.494 -7.509 1.00 90.25 398 GLY A O 1
ATOM 3270 N N . TYR A 1 399 ? -6.793 4.688 -8.462 1.00 94.19 399 TYR A N 1
ATOM 3271 C CA . TYR A 1 399 ? -5.971 3.634 -7.881 1.00 94.19 399 TYR A CA 1
ATOM 3272 C C . TYR A 1 399 ? -5.663 2.594 -8.960 1.00 94.19 399 TYR A C 1
ATOM 3274 O O . TYR A 1 399 ? -6.355 2.508 -9.977 1.00 94.19 399 TYR A O 1
ATOM 3282 N N . LEU A 1 400 ? -4.625 1.793 -8.739 1.00 97.19 400 LEU A N 1
ATOM 3283 C CA . LEU A 1 400 ? -4.299 0.670 -9.610 1.00 97.19 400 LEU A CA 1
ATOM 3284 C C . LEU A 1 400 ? -4.898 -0.610 -9.020 1.00 97.19 400 LEU A C 1
ATOM 3286 O O . LEU A 1 400 ? -4.588 -0.979 -7.893 1.00 97.19 400 LEU A O 1
ATOM 3290 N N . GLU A 1 401 ? -5.745 -1.298 -9.768 1.00 97.62 401 GLU A N 1
ATOM 3291 C CA . GLU A 1 401 ? -6.172 -2.661 -9.460 1.00 97.62 401 GLU A CA 1
ATOM 3292 C C . GLU A 1 401 ? -5.208 -3.652 -10.122 1.00 97.62 401 GLU A C 1
ATOM 3294 O O . GLU A 1 401 ? -4.839 -3.494 -11.287 1.00 97.62 401 GLU A O 1
ATOM 3299 N N . VAL A 1 402 ? -4.820 -4.692 -9.391 1.00 97.81 402 VAL A N 1
ATOM 3300 C CA . VAL A 1 402 ? -3.945 -5.764 -9.864 1.00 97.81 402 VAL A CA 1
ATOM 3301 C C . VAL A 1 402 ? -4.646 -7.097 -9.675 1.00 97.81 402 VAL A C 1
ATOM 3303 O O . VAL A 1 402 ? -5.072 -7.423 -8.571 1.00 97.81 402 VAL A O 1
ATOM 3306 N N . GLU A 1 403 ? -4.743 -7.876 -10.743 1.00 97.12 403 GLU A N 1
ATOM 3307 C CA . GLU A 1 403 ? -5.276 -9.236 -10.758 1.00 97.12 403 GLU A CA 1
ATOM 3308 C C . GLU A 1 403 ? -4.149 -10.212 -11.106 1.00 97.12 403 GLU A C 1
ATOM 3310 O O . GLU A 1 403 ? -3.479 -10.062 -12.131 1.00 97.12 403 GLU A O 1
ATOM 3315 N N . ILE A 1 404 ? -3.933 -11.202 -10.242 1.00 94.94 404 ILE A N 1
ATOM 3316 C CA . ILE A 1 404 ? -2.888 -12.215 -10.389 1.00 94.94 404 ILE A CA 1
ATOM 3317 C C . ILE A 1 404 ? -3.519 -13.469 -10.985 1.00 94.94 404 ILE A C 1
ATOM 3319 O O . ILE A 1 404 ? -4.274 -14.176 -10.315 1.00 94.94 404 ILE A O 1
ATOM 3323 N N . GLY A 1 405 ? -3.201 -13.758 -12.242 1.00 92.44 405 GLY A N 1
ATOM 3324 C CA . GLY A 1 405 ? -3.646 -14.967 -12.925 1.00 92.44 405 GLY A CA 1
ATOM 3325 C C . GLY A 1 405 ? -2.572 -16.052 -12.962 1.00 92.44 405 GLY A C 1
ATOM 3326 O O . GLY A 1 405 ? -1.404 -15.822 -12.671 1.00 92.44 405 GLY A O 1
ATOM 3327 N N . ALA A 1 406 ? -2.972 -17.260 -13.364 1.00 89.19 406 ALA A N 1
ATOM 3328 C CA . ALA A 1 406 ? -2.045 -18.381 -13.549 1.00 89.19 406 ALA A CA 1
ATOM 3329 C C . ALA A 1 406 ? -1.183 -18.260 -14.820 1.00 89.19 406 ALA A C 1
ATOM 3331 O O . ALA A 1 406 ? -0.117 -18.859 -14.892 1.00 89.19 406 ALA A O 1
ATOM 3332 N N . GLN A 1 407 ? -1.662 -17.523 -15.827 1.00 92.06 407 GLN A N 1
ATOM 3333 C CA . GLN A 1 407 ? -0.981 -17.331 -17.118 1.00 92.06 407 GLN A CA 1
ATOM 3334 C C . GLN A 1 407 ? -0.544 -15.885 -17.337 1.00 92.06 407 GLN A C 1
ATOM 3336 O O . GLN A 1 407 ? 0.475 -15.638 -17.971 1.00 92.06 407 GLN A O 1
ATOM 3341 N N . LYS A 1 408 ? -1.307 -14.933 -16.792 1.00 95.44 408 LYS A N 1
ATOM 3342 C CA . LYS A 1 408 ? -1.028 -13.510 -16.930 1.00 95.44 408 LYS A CA 1
ATOM 3343 C C . LYS A 1 408 ? -1.427 -12.723 -15.694 1.00 95.44 408 LYS A C 1
ATOM 3345 O O . LYS A 1 408 ? -2.418 -13.056 -15.046 1.00 95.44 408 LYS A O 1
ATOM 3350 N N . ASN A 1 409 ? -0.702 -11.645 -15.429 1.00 97.06 409 ASN A N 1
ATOM 3351 C CA . ASN A 1 409 ? -1.120 -10.593 -14.509 1.00 97.06 409 ASN A CA 1
ATOM 3352 C C . ASN A 1 409 ? -1.825 -9.479 -15.292 1.00 97.06 409 ASN A C 1
ATOM 3354 O O . ASN A 1 409 ? -1.437 -9.165 -16.421 1.00 97.06 409 ASN A O 1
ATOM 3358 N N . VAL A 1 410 ? -2.843 -8.867 -14.689 1.00 98.25 410 VAL A N 1
ATOM 3359 C CA . VAL A 1 410 ? -3.571 -7.734 -15.276 1.00 98.25 410 VAL A CA 1
ATOM 3360 C C . VAL A 1 410 ? -3.521 -6.541 -14.332 1.00 98.25 410 VAL A C 1
ATOM 3362 O O . VAL A 1 410 ? -3.798 -6.676 -13.143 1.00 98.25 410 VAL A O 1
ATOM 3365 N N . TYR A 1 411 ? -3.203 -5.371 -14.877 1.00 98.44 411 TYR A N 1
ATOM 3366 C CA . TYR A 1 411 ? -3.117 -4.104 -14.154 1.00 98.44 411 TYR A CA 1
ATOM 3367 C C . TYR A 1 411 ? -4.116 -3.120 -14.758 1.00 98.44 411 TYR A C 1
ATOM 3369 O O . TYR A 1 411 ? -4.091 -2.902 -15.969 1.00 98.44 411 TYR A O 1
ATOM 3377 N N . ARG A 1 412 ? -4.991 -2.526 -13.946 1.00 98.06 412 ARG A N 1
ATOM 3378 C CA . ARG A 1 412 ? -6.034 -1.590 -14.397 1.00 98.06 412 ARG A CA 1
ATOM 3379 C C . ARG A 1 412 ? -5.982 -0.317 -13.581 1.00 98.06 412 ARG A C 1
ATOM 3381 O O . ARG A 1 412 ? -6.143 -0.369 -12.365 1.00 98.06 412 ARG A O 1
ATOM 3388 N N . PHE A 1 413 ? -5.787 0.823 -14.227 1.00 96.12 413 PHE A N 1
ATOM 3389 C CA . PHE A 1 413 ? -5.933 2.099 -13.5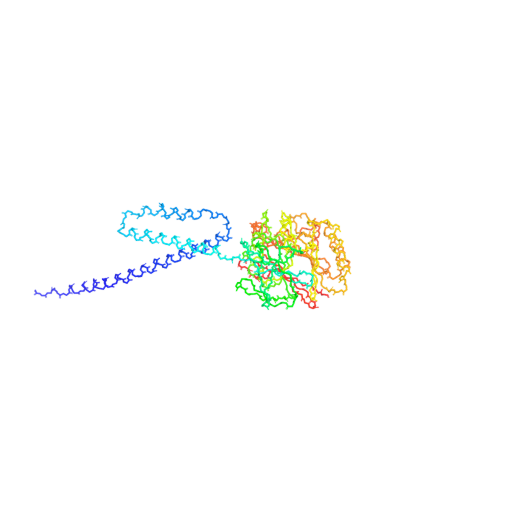38 1.00 96.12 413 PHE A CA 1
ATOM 3390 C C . PHE A 1 413 ? -7.407 2.499 -13.544 1.00 96.12 413 PHE A C 1
ATOM 3392 O O . PHE A 1 413 ? -8.013 2.619 -14.611 1.00 96.12 413 PHE A O 1
ATOM 3399 N N . ILE A 1 414 ? -7.995 2.662 -12.361 1.00 94.38 414 ILE A N 1
ATOM 3400 C CA . ILE A 1 414 ? -9.430 2.888 -12.180 1.00 94.38 414 ILE A CA 1
ATOM 3401 C C . ILE A 1 414 ? -9.654 4.276 -11.589 1.00 94.38 414 ILE A C 1
ATOM 3403 O O . ILE A 1 414 ? -9.043 4.641 -10.582 1.00 94.38 414 ILE A O 1
ATOM 3407 N N . SER A 1 415 ? -10.563 5.034 -12.203 1.00 90.19 415 SER A N 1
ATOM 3408 C CA . SER A 1 415 ? -10.895 6.387 -11.768 1.00 90.19 415 SER A CA 1
ATOM 3409 C C . SER A 1 415 ? -11.670 6.403 -10.448 1.00 90.19 415 SER A C 1
ATOM 3411 O O . SER A 1 415 ? -12.581 5.604 -10.213 1.00 90.19 415 SER A O 1
ATOM 3413 N N . LEU A 1 416 ? -11.314 7.362 -9.595 1.00 86.38 416 LEU A N 1
ATOM 3414 C CA . LEU A 1 416 ? -12.012 7.737 -8.363 1.00 86.38 416 LEU A CA 1
ATOM 3415 C C . LEU A 1 416 ? -12.774 9.066 -8.506 1.00 86.38 416 LEU A C 1
ATOM 3417 O O . LEU A 1 416 ? -13.365 9.546 -7.537 1.00 86.38 416 LEU A O 1
ATOM 3421 N N . GLU A 1 417 ? -12.763 9.683 -9.689 1.00 82.44 417 GLU A N 1
ATOM 3422 C CA . GLU A 1 417 ? -13.486 10.930 -9.951 1.00 82.44 417 GLU A CA 1
ATOM 3423 C C . GLU A 1 417 ? -14.998 10.697 -9.850 1.00 82.44 417 GLU A C 1
ATOM 3425 O O . GLU A 1 417 ? -15.507 9.710 -10.364 1.00 82.44 417 GLU A O 1
ATOM 3430 N N . LEU A 1 418 ? -15.751 11.604 -9.219 1.00 75.06 418 LEU A N 1
ATOM 3431 C CA . LEU A 1 418 ? -17.178 11.383 -8.912 1.00 75.06 418 LEU A CA 1
ATOM 3432 C C . LEU A 1 418 ? -18.032 10.976 -10.123 1.00 75.06 418 LEU A C 1
ATOM 3434 O O . LEU A 1 418 ? -18.922 10.144 -9.984 1.00 75.06 418 LEU A O 1
ATOM 3438 N N . LEU A 1 419 ? -17.774 11.569 -11.291 1.00 76.62 419 LEU A N 1
ATOM 3439 C CA . LEU A 1 419 ? -18.537 11.310 -12.517 1.00 76.62 419 LEU A CA 1
ATOM 3440 C C . LEU A 1 419 ? -18.044 10.080 -13.293 1.00 76.62 419 LEU A C 1
ATOM 3442 O O . LEU A 1 419 ? -18.749 9.602 -14.176 1.00 76.62 419 LEU A O 1
ATOM 3446 N N . GLU A 1 420 ? -16.856 9.565 -12.970 1.00 79.12 420 GLU A N 1
ATOM 3447 C CA . GLU A 1 420 ? -16.221 8.429 -13.649 1.00 79.12 420 GLU A CA 1
ATOM 3448 C C . GLU A 1 420 ? -15.830 7.312 -12.668 1.00 79.12 420 GLU A C 1
ATOM 3450 O O . GLU A 1 420 ? -15.020 6.450 -12.999 1.00 79.12 420 GLU A O 1
ATOM 3455 N N . SER A 1 421 ? -16.374 7.323 -11.450 1.00 81.62 421 SER A N 1
ATOM 3456 C CA . SER A 1 421 ? -15.947 6.423 -10.380 1.00 81.62 421 SER A CA 1
ATOM 3457 C C . SER A 1 421 ? -16.153 4.966 -10.794 1.00 81.62 421 SER A C 1
ATOM 3459 O O . SER A 1 421 ? -17.240 4.575 -11.222 1.00 81.62 421 SER A O 1
ATOM 3461 N N . GLY A 1 422 ? -15.088 4.169 -10.701 1.00 85.75 422 GLY A N 1
ATOM 3462 C CA . GLY A 1 422 ? -15.086 2.767 -11.126 1.00 85.75 422 GLY A CA 1
ATOM 3463 C C . GLY A 1 422 ? -14.821 2.547 -12.620 1.00 85.75 422 GLY A C 1
ATOM 3464 O O . GLY A 1 422 ? -14.745 1.399 -13.053 1.00 85.75 422 GLY A O 1
ATOM 3465 N N . ARG A 1 423 ? -14.642 3.608 -13.418 1.00 91.00 423 ARG A N 1
ATOM 3466 C CA . ARG A 1 423 ? -14.262 3.496 -14.831 1.00 91.00 423 ARG A CA 1
ATOM 3467 C C . ARG A 1 423 ? -12.799 3.067 -14.960 1.00 91.00 423 ARG A C 1
ATOM 3469 O O . ARG A 1 423 ? -11.909 3.722 -14.421 1.00 91.00 423 ARG A O 1
ATOM 3476 N N . GLU A 1 424 ? -12.557 2.007 -15.728 1.00 94.88 424 GLU A N 1
ATOM 3477 C CA . GLU A 1 424 ? -11.218 1.636 -16.196 1.00 94.88 424 GLU A CA 1
ATOM 3478 C C . GLU A 1 424 ? -10.714 2.706 -17.179 1.00 94.88 424 GLU A C 1
ATOM 3480 O O . GLU A 1 424 ? -11.366 2.993 -18.185 1.00 94.88 424 GLU A O 1
ATOM 3485 N N . ILE A 1 425 ? -9.579 3.326 -16.855 1.00 92.19 425 ILE A N 1
ATOM 3486 C CA . ILE A 1 425 ? -8.918 4.338 -17.687 1.00 92.19 425 ILE A CA 1
ATOM 3487 C C . ILE A 1 425 ? -7.945 3.671 -18.656 1.00 92.19 425 ILE A C 1
ATOM 3489 O O . ILE A 1 425 ? -7.957 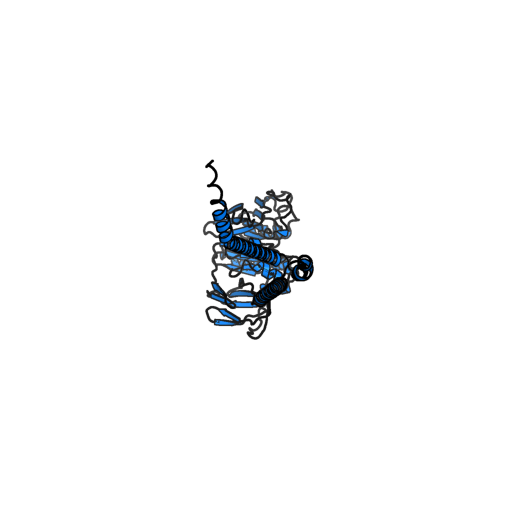3.978 -19.844 1.00 92.19 425 ILE A O 1
ATOM 3493 N N . VAL A 1 426 ? -7.129 2.746 -18.149 1.00 94.81 426 VAL A N 1
ATOM 3494 C CA . VAL A 1 426 ? -6.144 1.998 -18.936 1.00 94.81 426 VAL A CA 1
ATOM 3495 C C . VAL A 1 426 ? -5.928 0.608 -18.344 1.00 94.81 426 VAL A C 1
ATOM 3497 O O . VAL A 1 426 ? -6.119 0.396 -17.140 1.00 94.81 426 VAL A O 1
ATOM 3500 N N . ARG A 1 427 ? -5.502 -0.332 -19.193 1.00 97.06 427 ARG A N 1
ATOM 3501 C CA . ARG A 1 427 ? -5.246 -1.728 -18.846 1.00 97.06 427 ARG A CA 1
ATOM 3502 C C . ARG A 1 427 ? -3.944 -2.231 -19.455 1.00 97.06 427 ARG A C 1
ATOM 3504 O O . ARG A 1 427 ? -3.696 -2.048 -20.642 1.00 97.06 427 ARG A O 1
ATOM 3511 N N . TYR A 1 428 ? -3.178 -2.963 -18.653 1.00 97.25 428 TYR A N 1
ATOM 3512 C CA . TYR A 1 428 ? -1.950 -3.639 -19.058 1.00 97.25 428 TYR A CA 1
ATOM 3513 C C . TYR A 1 428 ? -2.030 -5.123 -18.726 1.00 97.25 428 TYR A C 1
ATOM 3515 O O . TYR A 1 428 ? -2.583 -5.510 -17.695 1.00 97.25 428 TYR A O 1
ATOM 3523 N N . GLU A 1 429 ? -1.443 -5.953 -19.582 1.00 96.56 429 GLU A N 1
ATOM 3524 C CA . GLU A 1 429 ? -1.372 -7.400 -19.391 1.00 96.56 429 GLU A CA 1
ATOM 3525 C C . GLU A 1 429 ? 0.084 -7.870 -19.479 1.00 96.56 429 GLU A C 1
ATOM 3527 O O . GLU A 1 429 ? 0.869 -7.387 -20.301 1.00 96.56 429 GLU A O 1
ATOM 3532 N N . GLN A 1 430 ? 0.450 -8.801 -18.602 1.00 94.81 430 GLN A N 1
ATOM 3533 C CA . GLN A 1 430 ? 1.789 -9.370 -18.496 1.00 94.81 430 GLN A CA 1
ATOM 3534 C C . GLN A 1 430 ? 1.707 -10.892 -18.499 1.00 94.81 430 GLN A C 1
ATOM 3536 O O . GLN A 1 430 ? 1.192 -11.465 -17.545 1.00 94.81 430 GLN A O 1
ATOM 3541 N N . GLU A 1 431 ? 2.256 -11.534 -19.524 1.00 92.50 431 GLU A N 1
ATOM 3542 C CA . GLU A 1 431 ? 2.396 -12.995 -19.584 1.00 92.50 431 GLU A CA 1
ATOM 3543 C C . GLU A 1 431 ? 3.489 -13.489 -18.608 1.00 92.50 431 GLU A C 1
ATOM 3545 O O . GLU A 1 431 ? 4.499 -12.798 -18.391 1.00 92.50 431 GLU A O 1
ATOM 3550 N N . LEU A 1 432 ? 3.271 -14.662 -17.997 1.00 85.69 432 LEU A N 1
ATOM 3551 C CA . LEU A 1 432 ? 4.087 -15.200 -16.894 1.00 85.69 432 LEU A CA 1
ATOM 3552 C C . LEU A 1 432 ? 5.233 -16.126 -17.298 1.00 85.69 432 LEU A C 1
ATOM 3554 O O . LEU A 1 432 ? 5.035 -16.996 -18.172 1.00 85.69 432 LEU A O 1
#

InterPro domains:
  IPR029052 Metallo-dependent phosphatase-like [G3DSA:3.60.21.10] (198-430)
  IPR029052 Metallo-dependent phosphatase-like [SSF56300] (188-416)

Organism: NCBI:txid1076344

Sequence (432 aa):
DQLHGDEYFEYSQIENQQQKSKPLRCLICMCLAFIQIISFFGMLLETSFTIFMYNARYIHIVPLLIYVFCFGFPFYQHQTKNYKIIKTSLILVGATALSIILFFSLLPSFIGPLYMMNKDQIQVYWYTKRKTNQNVDINGQVVCSIEYFGSLPNCSQFSNHHTVFVQNNITNIKIGSKNYSIQLSTDKFNVISDIHSTSLFTRSMPHLFSLLVGDFCFDTPSPMAYMMAFAPFQGQFVVPAVGNHDMRNATFVNQILQRNSNYAQQFKNFTVLTLDFISKPFAETESFLEQQLQQNKDRYQNVFIQSHFYGFNAGESKSNQQLAVLFQRKIDENSNIRAIFSGHEHVFSAFKYKNCYNFVIGTASYVFMRHPWWSGEIHGQQEVFGGQYHLDSYQKHGYLEVEIGAQKNVYRFISLELLESGREIVRYEQEL

Secondary structure (DSSP, 8-state):
-----SSSSSHHHHHHHHHHHHHHHHHHHHHHHHHHHHHHHHHHHHHHHHHHHH-S-TTSHHHHHHHIIIIIGGGGTTS-TTHHHHHHHHHHHHHHHHHHHHHHHHS--EEEEEEEEETTEEEEEEEEEEEEE-EEEETTEEEE-BSSTTPPP-TT-EEEEEEEEEETT--EEEETTEEEE-----SEEEEE---TT--TTGGGS-SSEEEE-S--S-SS--HHHHHHHHGGGTTSBEEE---TTGGGGHHHHHHHH-S-SSEEEE-SS-EEEEE-SSSS-HHHHHHHHHHHHHHHTTT-S-EEEEESS-SS--SSS---HHHHHHHHHHHHH-TTEEEEEE-SSSSEEEEEETTEEEEEE----TTS---GGG-SB-PPPTTSTTGGGEEEEE-SSEEEEEEE-SSEEEEEEEE-STTTTT-EEEEEEEE-

Radius of gyration: 30.15 Å; chains: 1; bounding box: 117×66×56 Å

Foldseek 3Di:
DDDDDDDPPPPVVVVVVVVVCVVVVVVVVVVVVVVVVVVVVVCCCVVVVVVVVVDPPPPPVLVVLVCCLVPVCVVVQPDDPCNVVVNVVSVVVNVVVVVVVVVVVPPWDKAAQEWEDDPQWTKTKIFTPWFDFQWKAFPNDIFGFDQAQPDDGDRPGTDRIGIDTHGPPTAWIGDPHDIAGADADPQKEWEAEQQQLVCPLLLLPDQHEYEYQENLHAQDDDPVSNSSSCRSNHNHYYHYAYDQNRCVPVVVVCSVVNDDSFDWDDDDAEIETGAEVRPDPPVVRLVSVVVVCVVCQPPHLAYEYGHAAFQDDQPPDAHPVVVVVSVLVVCVVGVSYQEYEYEPPCKWWWFDDPNYIYTYHNPADPPPLPDPVQQDWRQGDPPHVRSVRTDIMGNARFIWMWGHDPFKIKIFTAGSPPVRHRPTPDMDIGGD